Protein AF-A0A519V1S9-F1 (afdb_monomer)

Nearest PDB structures (foldseek):
  7sep-assembly1_A  TM=5.991E-01  e=1.987E+00  Human immunodeficiency virus type 1 BH10
  7z2h-assembly1_A  TM=5.865E-01  e=6.821E+00  Human immunodeficiency virus type 1 BH10
  7sjx-assembly1_A  TM=5.991E-01  e=8.245E+00  Human immunodeficiency virus type 1 BH10

Mean predicted aligned error: 13.97 Å

Solvent-accessible surface area (backbone atoms only — not comparable to full-atom values): 31312 Å² total; per-residue (Å²): 110,75,69,61,54,51,52,54,52,52,52,55,62,70,65,60,67,72,85,67,79,73,58,68,37,67,25,31,44,60,78,19,25,19,30,10,39,87,87,58,52,76,74,34,75,57,71,24,66,37,71,46,72,33,88,50,31,44,71,60,38,27,38,37,33,47,84,68,27,22,38,34,34,42,84,90,37,80,48,36,80,47,52,59,49,49,47,75,37,45,46,79,91,45,33,30,42,32,41,40,44,56,76,75,64,88,84,61,87,57,98,40,72,64,56,46,50,44,47,64,75,59,45,61,53,34,32,40,49,23,25,86,80,45,46,74,74,47,94,86,48,22,50,40,72,43,80,72,51,69,42,46,66,16,88,88,44,76,91,39,48,21,31,38,33,33,40,33,25,39,88,88,62,23,29,30,30,34,36,31,30,33,76,78,53,41,78,76,43,71,81,40,74,63,14,62,39,73,45,74,49,91,88,70,71,98,80,71,61,61,73,78,45,53,26,40,35,21,60,41,96,85,54,68,43,25,43,35,38,39,43,77,56,95,70,37,86,42,77,48,76,43,78,51,80,64,95,84,70,72,90,79,78,80,73,90,85,83,91,77,89,87,84,89,84,90,89,87,85,89,85,86,87,85,85,84,83,87,85,84,85,74,90,75,77,83,64,49,49,33,44,35,35,70,47,79,56,97,92,44,38,33,41,39,42,24,41,88,84,66,56,73,44,80,41,86,49,81,74,64,90,75,56,41,78,77,43,80,44,66,43,77,48,72,52,78,66,48,100,80,40,39,35,42,35,28,50,25,33,41,35,33,27,36,93,81,10,40,23,36,34,66,48,104,86,39,49,37,71,49,70,21,68,36,77,40,46,31,34,43,30,54,91,92,46,76,43,68,30,30,46,34,26,40,62,47,96,91,44,95,58,53,21,24,25,28,22,39,72,78,60,51,69,56,26,66,66,71,24,62,37,76,44,73,77,66,77,52,78,51,100,39,96,58,41,44,47,35,63,68,75,49,33,40,31,28,40,95,83,13,31,21,30,25,42,84,72,54,47,76,77,37,71,51,70,21,69,38,75,43,75,45,86,46,89,56,95,61,40,53,34,87,34,29,38,32,27,41,91,73,19,22,20,37,42,19,78,94,76,72,42,76,26,70,54,68,30,83,40,45,72,48,31,33,33,75,33,43,65,79,36,79,88,41,43,41,32,36,27,19,46,97,88,68,47,78,69,38,34,29,39,74,87,62,54,56,28,58,42,82,117

Foldseek 3Di:
DVVVVVVVVVVVVVPPPPPDPFQWFWFAAAQFTAIDGPVLHGDADRQFNDWADFPQAFFQKIWTHHPQWIAIGGSRDTQEIDGVQKDKGDDPLFWIKIKGWDDQDPPDDDPDPVRSVCCVVPTDMFMFIFFPSSHTQDDQTFSDKDFPDFFDAAPVHRVGGQWTWMWTAHPVRFIWIFIQGSNVRHGPDTPGDRWNDKAWDPPDDPDDDQQPTWIWTGRDPPGFIWTWGWHQDPGDIDIDIDGDDDVPDDPPVPDDDDPDDDDDDDDDDDDDDDDDDDDDDDDDDPAWEKEWEWDADPNWIWIWIATPVRPIDIDTADDPPQKDDKDKFFDWDWDDQDPNNYIYTYGTWIWIAHPCFIKIGPHSPFIRDRQFNDWFWEWADDPPDTFIKIWTWHDDPVDPQIFTFIAGSRRHTQGDRQFSDKAQPDFPDDPGPRYGYRDQDWIWTADPQFIFIATPRRHGPGDRQFNDWAQQPADDPRFARGWIWTHDPQFIWTDDPPVRDTAPRQDNFYFNGWHACRSVNHRFIKTFGADPVRHTPFIAGSVNRTSYDYD

Radius of gyration: 35.9 Å; Cα contacts (8 Å, |Δi|>4): 1173; chains: 1; bounding box: 82×68×108 Å

Structure (mmCIF, N/CA/C/O backbone):
data_AF-A0A519V1S9-F1
#
_entry.id   AF-A0A519V1S9-F1
#
loop_
_atom_site.group_PDB
_atom_site.id
_atom_site.type_symbol
_atom_site.label_atom_id
_atom_site.label_alt_id
_atom_site.label_comp_id
_atom_site.label_asym_id
_atom_site.label_entity_id
_atom_site.label_seq_id
_atom_site.pdbx_PDB_ins_code
_atom_site.Cartn_x
_atom_site.Cartn_y
_atom_site.Cartn_z
_atom_site.occupancy
_atom_site.B_iso_or_equiv
_atom_site.auth_seq_id
_atom_site.auth_comp_id
_atom_site.auth_asym_id
_atom_site.auth_atom_id
_atom_site.pdbx_PDB_model_num
ATOM 1 N N . MET A 1 1 ? -24.976 22.188 -52.377 1.00 58.62 1 MET A N 1
ATOM 2 C CA . MET A 1 1 ? -24.299 22.612 -51.126 1.00 58.62 1 MET A CA 1
ATOM 3 C C . MET A 1 1 ? -24.857 21.979 -49.848 1.00 58.62 1 MET A C 1
ATOM 5 O O . MET A 1 1 ? -24.067 21.415 -49.106 1.00 58.62 1 MET A O 1
ATOM 9 N N . ARG A 1 2 ? -26.175 21.994 -49.573 1.00 59.31 2 ARG A N 1
ATOM 10 C CA . ARG A 1 2 ? -26.743 21.435 -48.318 1.00 59.31 2 ARG A CA 1
ATOM 11 C C . ARG A 1 2 ? -26.459 19.940 -48.067 1.00 59.31 2 ARG A C 1
ATOM 13 O O . ARG A 1 2 ? -26.182 19.573 -46.934 1.00 59.31 2 ARG A O 1
ATOM 20 N N . LYS A 1 3 ? -26.474 19.088 -49.102 1.00 53.31 3 LYS A N 1
ATOM 21 C CA . LYS A 1 3 ? -26.175 17.644 -48.959 1.00 53.31 3 LYS A CA 1
ATOM 22 C C . LYS A 1 3 ? -24.691 17.359 -48.672 1.00 53.31 3 LYS A C 1
ATOM 24 O O . LYS A 1 3 ? -24.387 16.468 -47.892 1.00 53.31 3 LYS A O 1
ATOM 29 N N . THR A 1 4 ? -23.779 18.150 -49.236 1.00 60.88 4 THR A N 1
ATOM 30 C CA . THR A 1 4 ? -22.327 17.999 -49.041 1.00 60.88 4 THR A CA 1
ATOM 31 C C . THR A 1 4 ? -21.892 18.412 -47.631 1.00 60.88 4 THR A C 1
ATOM 33 O O . THR A 1 4 ? -21.058 17.746 -47.027 1.00 60.88 4 THR A O 1
ATOM 36 N N . LEU A 1 5 ? -22.517 19.455 -47.068 1.00 59.75 5 LEU A N 1
ATOM 37 C CA . LEU A 1 5 ? -22.267 19.898 -45.691 1.00 59.75 5 LEU A CA 1
ATOM 38 C C . LEU A 1 5 ? -22.763 18.871 -44.654 1.00 59.75 5 LEU A C 1
ATOM 40 O O . LEU A 1 5 ? -22.108 18.656 -43.639 1.00 59.75 5 LEU A O 1
ATOM 44 N N . LEU A 1 6 ? -23.886 18.194 -44.931 1.00 60.25 6 LEU A N 1
ATOM 45 C CA . LEU A 1 6 ? -24.436 17.160 -44.049 1.00 60.25 6 LEU A CA 1
ATOM 46 C C . LEU A 1 6 ? -23.549 15.903 -43.997 1.00 60.25 6 LEU A C 1
ATOM 48 O O . LEU A 1 6 ? -23.361 15.336 -42.927 1.00 60.25 6 LEU A O 1
ATOM 52 N N . ILE A 1 7 ? -22.975 15.494 -45.136 1.00 67.50 7 ILE A N 1
ATOM 53 C CA . ILE A 1 7 ? -22.057 14.343 -45.221 1.00 67.50 7 ILE A CA 1
ATOM 54 C C . ILE A 1 7 ? -20.732 14.645 -44.506 1.00 67.50 7 ILE A C 1
ATOM 56 O O . ILE A 1 7 ? -20.224 13.790 -43.784 1.00 67.50 7 ILE A O 1
ATOM 60 N N . ALA A 1 8 ? -20.206 15.869 -44.633 1.00 61.81 8 ALA A N 1
ATOM 61 C CA . ALA A 1 8 ? -19.010 16.296 -43.906 1.00 61.81 8 ALA A CA 1
ATOM 62 C C . ALA A 1 8 ? -19.232 16.329 -42.380 1.00 61.81 8 ALA A C 1
ATOM 64 O O . ALA A 1 8 ? -18.368 15.888 -41.626 1.00 61.81 8 ALA A O 1
ATOM 65 N N . LEU A 1 9 ? -20.410 16.776 -41.924 1.00 59.97 9 LEU A N 1
ATOM 66 C CA . LEU A 1 9 ? -20.775 16.775 -40.503 1.00 59.97 9 LEU A CA 1
ATOM 67 C C . LEU A 1 9 ? -20.960 15.345 -39.955 1.00 59.97 9 LEU A C 1
ATOM 69 O O . LEU A 1 9 ? -20.517 15.052 -38.847 1.00 59.97 9 LEU A O 1
ATOM 73 N N . LEU A 1 10 ? -21.547 14.432 -40.742 1.00 55.66 10 LEU A N 1
ATOM 74 C CA . LEU A 1 10 ? -21.697 13.019 -40.365 1.00 55.66 10 LEU A CA 1
ATOM 75 C C . LEU A 1 10 ? -20.340 12.297 -40.275 1.00 55.66 10 LEU A C 1
ATOM 77 O O . LEU A 1 10 ? -20.126 11.505 -39.359 1.00 55.66 10 LEU A O 1
ATOM 81 N N . LEU A 1 11 ? -19.410 12.601 -41.189 1.00 52.97 11 LEU A N 1
ATOM 82 C CA . LEU A 1 11 ? -18.036 12.086 -41.158 1.00 52.97 11 LEU A CA 1
ATOM 83 C C . LEU A 1 11 ? -17.266 12.591 -39.930 1.00 52.97 11 LEU A C 1
ATOM 85 O O . LEU A 1 11 ? -16.558 11.806 -39.307 1.00 52.97 11 LEU A O 1
ATOM 89 N N . PHE A 1 12 ? -17.468 13.849 -39.523 1.00 52.94 12 PHE A N 1
ATOM 90 C CA . PHE A 1 12 ? -16.835 14.419 -38.327 1.00 52.94 12 PHE A CA 1
ATOM 91 C C . PHE A 1 12 ? -17.339 13.773 -37.022 1.00 52.94 12 PHE A C 1
ATOM 93 O O . PHE A 1 12 ? -16.558 13.532 -36.100 1.00 52.94 12 PHE A O 1
ATOM 100 N N . ILE A 1 13 ? -18.632 13.428 -36.960 1.00 52.97 13 ILE A N 1
ATOM 101 C CA . ILE A 1 13 ? -19.247 12.732 -35.815 1.00 52.97 13 ILE A CA 1
ATOM 102 C C . ILE A 1 13 ? -18.815 11.252 -35.767 1.00 52.97 13 ILE A C 1
ATOM 104 O O . ILE A 1 13 ? -18.611 10.707 -34.683 1.00 52.97 13 ILE A O 1
ATOM 108 N N . LEU A 1 14 ? -18.586 10.609 -36.919 1.00 45.31 14 LEU A N 1
ATOM 109 C CA . LEU A 1 14 ? -18.104 9.221 -36.998 1.00 45.31 14 LEU A CA 1
ATOM 110 C C . LEU A 1 14 ? -16.605 9.065 -36.677 1.00 45.31 14 LEU A C 1
ATOM 112 O O . LEU A 1 14 ? -16.188 7.991 -36.239 1.00 45.31 14 LEU A O 1
ATOM 116 N N . THR A 1 15 ? -15.798 10.119 -36.826 1.00 47.41 15 THR A N 1
ATOM 117 C CA . THR A 1 15 ? -14.376 10.127 -36.426 1.00 47.41 15 THR A CA 1
ATOM 118 C C . THR A 1 15 ? -14.147 10.525 -34.967 1.00 47.41 15 THR A C 1
ATOM 120 O O . THR A 1 15 ? -13.038 10.385 -34.457 1.00 47.41 15 THR A O 1
ATOM 123 N N . GLY A 1 16 ? -15.193 10.959 -34.261 1.00 42.84 16 GLY A N 1
ATOM 124 C CA . GLY A 1 16 ? -15.166 11.317 -32.843 1.00 42.84 16 GLY A CA 1
ATOM 125 C C . GLY A 1 16 ? -15.131 10.121 -31.888 1.00 42.84 16 GLY A C 1
ATOM 126 O O . GLY A 1 16 ? -15.701 10.194 -30.802 1.00 42.84 16 GLY A O 1
ATOM 127 N N . LYS A 1 17 ? -14.478 9.006 -32.242 1.00 42.72 17 LYS A N 1
ATOM 128 C CA . LYS A 1 17 ? -14.074 8.037 -31.218 1.00 42.72 17 LYS A CA 1
ATOM 129 C C . LYS A 1 17 ? -12.887 8.646 -30.494 1.00 42.72 17 LYS A C 1
ATOM 131 O O . LYS A 1 17 ? -11.745 8.461 -30.900 1.00 42.72 17 LYS A O 1
ATOM 136 N N . GLY A 1 18 ? -13.173 9.414 -29.443 1.00 40.09 18 GLY A N 1
ATOM 137 C CA . GLY A 1 18 ? -12.150 9.820 -28.492 1.00 40.09 18 GLY A CA 1
ATOM 138 C C . GLY A 1 18 ? -11.334 8.582 -28.135 1.00 40.09 18 GLY A C 1
ATOM 139 O O . GLY A 1 18 ? -11.901 7.575 -27.709 1.00 40.09 18 GLY A O 1
ATOM 140 N N . PHE A 1 19 ? -10.027 8.632 -28.391 1.00 46.75 19 PHE A N 1
ATOM 141 C CA . PHE A 1 19 ? -9.080 7.576 -28.053 1.00 46.75 19 PHE A CA 1
ATOM 142 C C . PHE A 1 19 ? -8.941 7.511 -26.527 1.00 46.75 19 PHE A C 1
ATOM 144 O O . PHE A 1 19 ? -7.922 7.883 -25.953 1.00 46.75 19 PHE A O 1
ATOM 151 N N . SER A 1 20 ? -10.004 7.095 -25.844 1.00 56.72 20 SER A N 1
ATOM 152 C CA . SER A 1 20 ? -9.912 6.664 -24.463 1.00 56.72 20 SER A CA 1
ATOM 153 C C . SER A 1 20 ? -9.198 5.322 -24.493 1.00 56.72 20 SER A C 1
ATOM 155 O O . SER A 1 20 ? -9.647 4.391 -25.165 1.00 56.72 20 SER A O 1
ATOM 157 N N . GLN A 1 21 ? -8.039 5.251 -23.840 1.00 67.38 21 GLN A N 1
ATOM 158 C CA . GLN A 1 21 ? -7.316 3.997 -23.688 1.00 67.38 21 GLN A CA 1
ATOM 159 C C . GLN A 1 21 ? -8.241 2.991 -22.998 1.00 67.38 21 GLN A C 1
ATOM 161 O O . GLN A 1 21 ? -8.796 3.260 -21.932 1.00 67.38 21 GLN A O 1
ATOM 166 N N . GLU A 1 22 ? -8.447 1.848 -23.646 1.00 82.62 22 GLU A N 1
ATOM 167 C CA . GLU A 1 22 ? -9.236 0.759 -23.087 1.00 82.62 22 GLU A CA 1
ATOM 168 C C . GLU A 1 22 ? -8.533 0.246 -21.825 1.00 82.62 22 GLU A C 1
ATOM 170 O O . GLU A 1 22 ? -7.370 -0.150 -21.879 1.00 82.62 22 GLU A O 1
ATOM 175 N N . THR A 1 23 ? -9.220 0.277 -20.680 1.00 90.31 23 THR A N 1
ATOM 176 C CA . THR A 1 23 ? -8.695 -0.295 -19.435 1.00 90.31 23 THR A CA 1
ATOM 177 C C . THR A 1 23 ? -8.640 -1.807 -19.579 1.00 90.31 23 THR A C 1
ATOM 179 O O . THR A 1 23 ? -9.682 -2.467 -19.610 1.00 90.31 23 THR A O 1
ATOM 182 N N . LEU A 1 24 ? -7.424 -2.338 -19.662 1.00 94.56 24 LEU A N 1
ATOM 183 C CA . LEU A 1 24 ? -7.177 -3.766 -19.792 1.00 94.56 24 LEU A CA 1
ATOM 184 C C . LEU A 1 24 ? -6.772 -4.352 -18.441 1.00 94.56 24 LEU A C 1
ATOM 186 O O . LEU A 1 24 ? -6.009 -3.742 -17.698 1.00 94.56 24 LEU A O 1
ATOM 190 N N . VAL A 1 25 ? -7.268 -5.545 -18.137 1.00 95.81 25 VAL A N 1
ATOM 191 C CA . VAL A 1 25 ? -7.040 -6.241 -16.868 1.00 95.81 25 VAL A CA 1
ATOM 192 C C . VAL A 1 25 ? -6.397 -7.597 -17.147 1.00 95.81 25 VAL A C 1
ATOM 194 O O . VAL A 1 25 ? -6.891 -8.306 -18.034 1.00 95.81 25 VAL A O 1
ATOM 197 N N . PRO A 1 26 ? -5.344 -7.998 -16.409 1.00 97.06 26 PRO A N 1
ATOM 198 C CA . PRO A 1 26 ? -4.810 -9.348 -16.516 1.00 97.06 26 PRO A CA 1
ATOM 199 C C . PRO A 1 26 ? -5.893 -10.391 -16.234 1.00 97.06 26 PRO A C 1
ATOM 201 O O . PRO A 1 26 ? -6.579 -10.335 -15.214 1.00 97.06 26 PRO A O 1
ATOM 204 N N . TYR A 1 27 ? -6.038 -11.341 -17.150 1.00 97.94 27 TYR A N 1
ATOM 205 C CA . TYR A 1 27 ? -7.033 -12.405 -17.090 1.00 97.94 27 TYR A CA 1
ATOM 206 C C . TYR A 1 27 ? -6.327 -13.751 -17.132 1.00 97.94 27 TYR A C 1
ATOM 208 O O . TYR A 1 27 ? -5.564 -14.017 -18.061 1.00 97.94 27 TYR A O 1
ATOM 216 N N . ARG A 1 28 ? -6.586 -14.607 -16.145 1.00 97.81 28 ARG A N 1
ATOM 217 C CA . ARG A 1 28 ? -5.944 -15.919 -16.037 1.00 97.81 28 ARG A CA 1
ATOM 218 C C . ARG A 1 28 ? -6.840 -17.019 -16.612 1.00 97.81 28 ARG A C 1
ATOM 220 O O . ARG A 1 28 ? -8.006 -17.117 -16.241 1.00 97.81 28 ARG A O 1
ATOM 227 N N . VAL A 1 29 ? -6.300 -17.856 -17.495 1.00 97.88 29 VAL A N 1
ATOM 228 C CA . VAL A 1 29 ? -6.944 -19.089 -17.978 1.00 97.88 29 VAL A CA 1
ATOM 229 C C . VAL A 1 29 ? -6.007 -20.255 -17.699 1.00 97.88 29 VAL A C 1
ATOM 231 O O . VAL A 1 29 ? -4.894 -20.292 -18.228 1.00 97.88 29 VAL A O 1
ATOM 234 N N . GLY A 1 30 ? -6.417 -21.153 -16.802 1.00 96.25 30 GLY A N 1
ATOM 235 C CA . GLY A 1 30 ? -5.512 -22.159 -16.244 1.00 96.25 30 GLY A CA 1
ATOM 236 C C . GLY A 1 30 ? -4.298 -21.493 -15.594 1.00 96.25 30 GLY A C 1
ATOM 237 O O . GLY A 1 30 ? -4.453 -20.702 -14.664 1.00 96.25 30 GLY A O 1
ATOM 238 N N . ASP A 1 31 ? -3.104 -21.760 -16.122 1.00 95.38 31 ASP A N 1
ATOM 239 C CA . ASP A 1 31 ? -1.833 -21.199 -15.636 1.00 95.38 31 ASP A CA 1
ATOM 240 C C . ASP A 1 31 ? -1.252 -20.091 -16.514 1.00 95.38 31 ASP A C 1
ATOM 242 O O . ASP A 1 31 ? -0.166 -19.588 -16.237 1.00 95.38 31 ASP A O 1
ATOM 246 N N . LYS A 1 32 ? -1.966 -19.685 -17.568 1.00 97.75 32 LYS A N 1
ATOM 247 C CA . LYS A 1 32 ? -1.520 -18.614 -18.458 1.00 97.75 32 LYS A CA 1
ATOM 248 C C . LYS A 1 32 ? -2.336 -17.350 -18.255 1.00 97.75 32 LYS A C 1
ATOM 250 O O . LYS A 1 32 ? -3.526 -17.381 -17.946 1.00 97.75 32 LYS A O 1
ATOM 255 N N . TYR A 1 33 ? -1.684 -16.222 -18.480 1.00 98.12 33 TYR A N 1
ATOM 256 C CA . TYR A 1 33 ? -2.262 -14.893 -18.406 1.00 98.12 33 TYR A CA 1
ATOM 257 C C . TYR A 1 33 ? -2.413 -14.304 -19.801 1.00 98.12 33 TYR A C 1
ATOM 259 O O . TYR A 1 33 ? -1.539 -14.443 -20.658 1.00 98.12 33 TYR A O 1
ATOM 267 N N . GLY A 1 34 ? -3.544 -13.644 -20.012 1.00 97.69 34 GLY A N 1
ATOM 268 C CA . GLY A 1 34 ? -3.836 -12.757 -21.129 1.00 97.69 34 GLY A CA 1
ATOM 269 C C . GLY A 1 34 ? -4.357 -11.424 -20.600 1.00 97.69 34 GLY A C 1
ATOM 270 O O . GLY A 1 34 ? -4.274 -11.139 -19.406 1.00 97.69 34 GLY A O 1
ATOM 271 N N . LEU A 1 35 ? -4.937 -10.609 -21.473 1.00 97.44 35 LEU A N 1
ATOM 272 C CA . LEU A 1 35 ? -5.589 -9.358 -21.080 1.00 97.44 35 LEU A CA 1
ATOM 273 C C . LEU A 1 35 ? -7.053 -9.406 -21.485 1.00 97.44 35 LEU A C 1
ATOM 275 O O . LEU A 1 35 ? -7.390 -9.873 -22.571 1.00 97.44 35 LEU A O 1
ATOM 279 N N . SER A 1 36 ? -7.914 -8.880 -20.632 1.00 96.56 36 SER A N 1
ATOM 280 C CA . SER A 1 36 ? -9.338 -8.702 -20.897 1.00 96.56 36 SER A CA 1
ATOM 281 C C . SER A 1 36 ? -9.730 -7.238 -20.788 1.00 96.56 36 SER A C 1
ATOM 283 O O . SER A 1 36 ? -8.991 -6.444 -20.208 1.00 96.56 36 SER A O 1
ATOM 285 N N . ASP A 1 37 ? -10.889 -6.880 -21.328 1.00 94.06 37 ASP A N 1
ATOM 286 C CA . ASP A 1 37 ? -11.537 -5.626 -20.961 1.00 94.06 37 ASP A CA 1
ATOM 287 C C . ASP A 1 37 ? -12.053 -5.681 -19.507 1.00 94.06 37 ASP A C 1
ATOM 289 O O . ASP A 1 37 ? -12.019 -6.713 -18.833 1.00 94.06 37 ASP A O 1
ATOM 293 N N . TYR A 1 38 ? -12.580 -4.566 -19.004 1.00 91.81 38 TYR A N 1
ATOM 294 C CA . TYR A 1 38 ? -13.121 -4.493 -17.640 1.00 91.81 38 TYR A CA 1
ATOM 295 C C . TYR A 1 38 ? -14.392 -5.347 -17.406 1.00 91.81 38 TYR A C 1
ATOM 297 O O . TYR A 1 38 ? -14.851 -5.467 -16.265 1.00 91.81 38 TYR A O 1
ATOM 305 N N . ASN A 1 39 ? -14.991 -5.905 -18.465 1.00 93.19 39 ASN A N 1
ATOM 306 C CA . ASN A 1 39 ? -16.110 -6.850 -18.397 1.00 93.19 39 ASN A CA 1
ATOM 307 C C . ASN A 1 39 ? -15.633 -8.312 -18.445 1.00 93.19 39 ASN A C 1
ATOM 309 O O . ASN A 1 39 ? -16.456 -9.223 -18.383 1.00 93.19 39 ASN A O 1
ATOM 313 N N . GLY A 1 40 ? -14.322 -8.544 -18.558 1.00 95.25 40 GLY A N 1
ATOM 314 C CA . GLY A 1 40 ? -13.722 -9.868 -18.639 1.00 95.25 40 GLY A CA 1
ATOM 315 C C . GLY A 1 40 ? -13.784 -10.508 -20.025 1.00 95.25 40 GLY A C 1
ATOM 316 O O . GLY A 1 40 ? -13.486 -11.695 -20.156 1.00 95.25 40 GLY A O 1
ATOM 317 N N . LYS A 1 41 ? -14.130 -9.753 -21.074 1.00 96.06 41 LYS A N 1
ATOM 318 C CA . LYS A 1 41 ? -13.977 -10.230 -22.450 1.00 96.06 41 LYS A CA 1
ATOM 319 C C . LYS A 1 41 ? -12.490 -10.279 -22.776 1.00 96.06 41 LYS A C 1
ATOM 321 O O . LYS A 1 41 ? -11.815 -9.254 -22.727 1.00 96.06 41 LYS A O 1
ATOM 326 N N . LEU A 1 42 ? -11.977 -11.455 -23.128 1.00 96.50 42 LEU A N 1
ATOM 327 C CA . LEU A 1 42 ? -10.579 -11.617 -23.531 1.00 96.50 42 LEU A CA 1
ATOM 328 C C . LEU A 1 42 ? -10.263 -10.781 -24.781 1.00 96.50 42 LEU A C 1
ATOM 330 O O . LEU A 1 42 ? -10.968 -10.844 -25.788 1.00 96.50 42 LEU A O 1
ATOM 334 N N . ILE A 1 43 ? -9.180 -10.011 -24.693 1.00 96.06 43 ILE A N 1
ATOM 335 C CA . ILE A 1 43 ? -8.659 -9.114 -25.730 1.00 96.06 43 ILE A CA 1
ATOM 336 C C . ILE A 1 43 ? -7.283 -9.585 -26.213 1.00 96.06 43 ILE A C 1
ATOM 338 O O . ILE A 1 43 ? -7.012 -9.560 -27.411 1.00 96.06 43 ILE A O 1
ATOM 342 N N . VAL A 1 44 ? -6.423 -10.030 -25.293 1.00 96.50 44 VAL A N 1
ATOM 343 C CA . VAL A 1 44 ? -5.138 -10.677 -25.588 1.00 96.50 44 VAL A CA 1
ATOM 344 C C . VAL A 1 44 ? -5.199 -12.103 -25.068 1.00 96.50 44 VAL A C 1
ATOM 346 O O . VAL A 1 44 ? -5.583 -12.323 -23.919 1.00 96.50 44 VAL A O 1
ATOM 349 N N . GLN A 1 45 ? -4.831 -13.060 -25.920 1.00 97.00 45 GLN A N 1
ATOM 350 C CA . GLN A 1 45 ? -4.921 -14.481 -25.597 1.00 97.00 45 GLN A CA 1
ATOM 351 C C . GLN A 1 45 ? -4.028 -14.857 -24.400 1.00 97.00 45 GLN A C 1
ATOM 353 O O . GLN A 1 45 ? -2.944 -14.282 -24.255 1.00 97.00 45 GLN A O 1
ATOM 358 N N . PRO A 1 46 ? -4.441 -15.824 -23.560 1.00 97.44 46 PRO A N 1
ATOM 359 C CA . PRO A 1 46 ? -3.646 -16.275 -22.424 1.00 97.44 46 PRO A CA 1
ATOM 360 C C . PRO A 1 46 ? -2.434 -17.106 -22.861 1.00 97.44 46 PRO A C 1
ATOM 362 O O . PRO A 1 46 ? -2.521 -18.317 -23.037 1.00 97.44 46 PRO A O 1
ATOM 365 N N . ILE A 1 47 ? -1.291 -16.448 -23.057 1.00 97.38 47 ILE A N 1
ATOM 366 C CA . ILE A 1 47 ? -0.036 -17.081 -23.509 1.00 97.38 47 ILE A CA 1
ATOM 367 C C . ILE A 1 47 ? 1.176 -16.723 -22.641 1.00 97.38 47 ILE A C 1
ATOM 369 O O . ILE A 1 47 ? 2.271 -17.234 -22.885 1.00 97.38 47 ILE A O 1
ATOM 373 N N . TYR A 1 48 ? 0.999 -15.839 -21.659 1.00 98.12 48 TYR A N 1
ATOM 374 C CA . TYR A 1 48 ? 2.058 -15.367 -20.768 1.00 98.12 48 TYR A CA 1
ATOM 375 C C . TYR A 1 48 ? 2.073 -16.192 -19.483 1.00 98.12 48 TYR A C 1
ATOM 377 O O . TYR A 1 48 ? 1.019 -16.598 -19.004 1.00 98.12 48 TYR A O 1
ATOM 385 N N . ASP A 1 49 ? 3.249 -16.423 -18.907 1.00 97.62 49 ASP A N 1
ATOM 386 C CA . ASP A 1 49 ? 3.362 -17.037 -17.575 1.00 97.62 49 ASP A CA 1
ATOM 387 C C . ASP A 1 49 ? 2.966 -16.047 -16.483 1.00 97.62 49 ASP A C 1
ATOM 389 O O . ASP A 1 49 ? 2.404 -16.417 -15.456 1.00 97.62 49 ASP A O 1
ATOM 393 N N . TRP A 1 50 ? 3.237 -14.765 -16.725 1.00 96.62 50 TRP A N 1
ATOM 394 C CA . TRP A 1 50 ? 2.896 -13.687 -15.814 1.00 96.62 50 TRP A CA 1
ATOM 395 C C . TRP A 1 50 ? 2.686 -12.382 -16.574 1.00 96.62 50 TRP A C 1
ATOM 397 O O . TRP A 1 50 ? 3.415 -12.090 -17.527 1.00 96.62 50 TRP A O 1
ATOM 407 N N . ILE A 1 51 ? 1.719 -11.587 -16.120 1.00 96.38 51 ILE A N 1
ATOM 408 C CA . ILE A 1 51 ? 1.539 -10.196 -16.535 1.00 96.38 51 ILE A CA 1
ATOM 409 C C . ILE A 1 51 ? 1.704 -9.322 -15.297 1.00 96.38 51 ILE A C 1
ATOM 411 O O . ILE A 1 51 ? 0.923 -9.403 -14.353 1.00 96.38 51 ILE A O 1
ATOM 415 N N . GLU A 1 52 ? 2.730 -8.481 -15.319 1.00 93.69 52 GLU A N 1
ATOM 416 C CA . GLU A 1 52 ? 3.057 -7.559 -14.244 1.00 93.69 52 GLU A CA 1
ATOM 417 C C . GLU A 1 52 ? 2.318 -6.230 -14.438 1.00 93.69 52 GLU A C 1
ATOM 419 O O . GLU A 1 52 ? 2.304 -5.640 -15.521 1.00 93.69 52 GLU A O 1
ATOM 424 N N . ILE A 1 53 ? 1.718 -5.752 -13.352 1.00 92.50 53 ILE A N 1
ATOM 425 C CA . ILE A 1 53 ? 1.030 -4.464 -13.246 1.00 92.50 53 ILE A CA 1
ATOM 426 C C . ILE A 1 53 ? 1.581 -3.715 -12.034 1.00 92.50 53 ILE A C 1
ATOM 428 O O . ILE A 1 53 ? 2.104 -4.333 -11.109 1.00 92.50 53 ILE A O 1
ATOM 432 N N . GLY A 1 54 ? 1.431 -2.393 -12.003 1.00 87.38 54 GLY A N 1
ATOM 433 C CA . GLY A 1 54 ? 1.821 -1.585 -10.847 1.00 87.38 54 GLY A CA 1
ATOM 434 C C . GLY A 1 54 ? 2.477 -0.266 -11.246 1.00 87.38 54 GLY A C 1
ATOM 435 O O . GLY A 1 54 ? 2.448 0.098 -12.417 1.00 87.38 54 GLY A O 1
ATOM 436 N N . PRO A 1 55 ? 3.108 0.447 -10.298 1.00 83.56 55 PRO A N 1
ATOM 437 C CA . PRO A 1 55 ? 3.661 1.785 -10.529 1.00 83.56 55 PRO A CA 1
ATOM 438 C C . PRO A 1 55 ? 4.722 1.871 -11.637 1.00 83.56 55 PRO A C 1
ATOM 440 O O . PRO A 1 55 ? 4.910 2.937 -12.212 1.00 83.56 55 PRO A O 1
ATOM 443 N N . LYS A 1 56 ? 5.405 0.758 -11.951 1.00 88.88 56 LYS A N 1
ATOM 444 C CA . LYS A 1 56 ? 6.378 0.664 -13.057 1.00 88.88 56 LYS A CA 1
ATOM 445 C C . LYS A 1 56 ? 5.736 0.741 -14.448 1.00 88.88 56 LYS A C 1
ATOM 447 O O . LYS A 1 56 ? 6.440 1.016 -15.420 1.00 88.88 56 LYS A O 1
ATOM 452 N N . TYR A 1 57 ? 4.438 0.455 -14.543 1.00 92.12 57 TYR A N 1
ATOM 453 C CA . TYR A 1 57 ? 3.705 0.351 -15.798 1.00 92.12 57 TYR A CA 1
ATOM 454 C C . TYR A 1 57 ? 2.470 1.264 -15.746 1.00 92.12 57 TYR A C 1
ATOM 456 O O . TYR A 1 57 ? 1.459 0.907 -15.133 1.00 92.12 57 TYR A O 1
ATOM 464 N N . PRO A 1 58 ? 2.538 2.462 -16.356 1.00 90.06 58 PRO A N 1
ATOM 465 C CA . PRO A 1 58 ? 1.405 3.372 -16.429 1.00 90.06 58 PRO A CA 1
ATOM 466 C C . PRO A 1 58 ? 0.276 2.777 -17.281 1.00 90.06 58 PRO A C 1
ATOM 468 O O . PRO A 1 58 ? 0.420 1.716 -17.891 1.00 90.06 58 PRO A O 1
ATOM 471 N N . ALA A 1 59 ? -0.869 3.462 -17.327 1.00 88.56 59 ALA A N 1
ATOM 472 C CA . ALA A 1 59 ? -2.054 2.979 -18.033 1.00 88.56 59 ALA A CA 1
ATOM 473 C C . ALA A 1 59 ? -1.737 2.520 -19.473 1.00 88.56 59 ALA A C 1
ATOM 475 O O . ALA A 1 59 ? -1.044 3.202 -20.231 1.00 88.56 59 ALA A O 1
ATOM 476 N N . GLY A 1 60 ? -2.225 1.327 -19.826 1.00 90.12 60 GLY A N 1
ATOM 477 C CA . GLY A 1 60 ? -1.994 0.689 -21.125 1.00 90.12 60 GLY A CA 1
ATOM 478 C C . GLY A 1 60 ? -0.677 -0.087 -21.265 1.00 90.12 60 GLY A C 1
ATOM 479 O O . GLY A 1 60 ? -0.554 -0.848 -22.228 1.00 90.12 60 GLY A O 1
ATOM 480 N N . TYR A 1 61 ? 0.272 0.057 -20.332 1.00 94.12 61 TYR A N 1
ATOM 481 C CA . TYR A 1 61 ? 1.511 -0.721 -20.291 1.00 94.12 61 TYR A CA 1
ATOM 482 C C . TYR A 1 61 ? 1.408 -1.887 -19.309 1.00 94.12 61 TYR A C 1
ATOM 484 O O . TYR A 1 61 ? 0.787 -1.779 -18.253 1.00 94.12 61 TYR A O 1
ATOM 492 N N . PHE A 1 62 ? 2.068 -2.992 -19.645 1.00 96.12 62 PHE A N 1
ATOM 493 C CA . PHE A 1 62 ? 2.192 -4.158 -18.775 1.00 96.12 62 PHE A CA 1
ATOM 494 C C . PHE A 1 62 ? 3.575 -4.773 -18.931 1.00 96.12 62 PHE A C 1
ATOM 496 O O . PHE A 1 62 ? 4.071 -4.885 -20.053 1.00 96.12 62 PHE A O 1
ATOM 503 N N . GLY A 1 63 ? 4.169 -5.226 -17.834 1.00 96.88 63 GLY A N 1
ATOM 504 C CA . GLY A 1 63 ? 5.287 -6.159 -17.912 1.00 96.88 63 GLY A CA 1
ATOM 505 C C . GLY A 1 63 ? 4.770 -7.553 -18.243 1.00 96.88 63 GLY A C 1
ATOM 506 O O . GLY A 1 63 ? 3.641 -7.899 -17.894 1.00 96.88 63 GLY A O 1
ATOM 507 N N . PHE A 1 64 ? 5.575 -8.384 -18.893 1.00 97.62 64 PHE A N 1
ATOM 508 C CA . PHE A 1 64 ? 5.239 -9.797 -19.051 1.00 97.62 64 PHE A CA 1
ATOM 509 C C . PHE A 1 64 ? 6.446 -10.703 -18.860 1.00 97.62 64 PHE A C 1
ATOM 511 O O . PHE A 1 64 ? 7.587 -10.299 -19.080 1.00 97.62 64 PHE A O 1
ATOM 518 N N . THR A 1 65 ? 6.167 -11.950 -18.485 1.00 97.75 65 THR A N 1
ATOM 519 C CA . THR A 1 65 ? 7.111 -13.073 -18.534 1.00 97.75 65 THR A CA 1
ATOM 520 C C . THR A 1 65 ? 6.521 -14.184 -19.403 1.00 97.75 65 THR A C 1
ATOM 522 O O . THR A 1 65 ? 5.327 -14.482 -19.311 1.00 97.75 65 THR A O 1
ATOM 525 N N . LYS A 1 66 ? 7.348 -14.763 -20.278 1.00 97.31 66 LYS A N 1
ATOM 526 C CA . LYS A 1 66 ? 6.997 -15.869 -21.179 1.00 97.31 66 LYS A CA 1
ATOM 527 C C . LYS A 1 66 ? 8.221 -16.766 -21.396 1.00 97.31 66 LYS A C 1
ATOM 529 O O . LYS A 1 66 ? 9.083 -16.459 -22.220 1.00 97.31 66 LYS A O 1
ATOM 534 N N . GLY A 1 67 ? 8.306 -17.862 -20.651 1.00 96.12 67 GLY A N 1
ATOM 535 C CA . GLY A 1 67 ? 9.501 -18.687 -20.505 1.00 96.12 67 GLY A CA 1
ATOM 536 C C . GLY A 1 67 ? 10.668 -17.854 -19.979 1.00 96.12 67 GLY A C 1
ATOM 537 O O . GLY A 1 67 ? 10.503 -17.016 -19.096 1.00 96.12 67 GLY A O 1
ATOM 538 N N . ASP A 1 68 ? 11.836 -17.999 -20.603 1.00 95.12 68 ASP A N 1
ATOM 539 C CA . ASP A 1 68 ? 13.031 -17.203 -20.293 1.00 95.12 68 ASP A CA 1
ATOM 540 C C . ASP A 1 68 ? 13.020 -15.790 -20.902 1.00 95.12 68 ASP A C 1
ATOM 542 O O . ASP A 1 68 ? 14.068 -15.143 -21.006 1.00 95.12 68 ASP A O 1
ATOM 546 N N . LYS A 1 69 ? 11.857 -15.296 -21.341 1.00 96.69 69 LYS A N 1
ATOM 547 C CA . LYS A 1 69 ? 11.707 -13.953 -21.907 1.00 96.69 69 LYS A CA 1
ATOM 548 C C . LYS A 1 69 ? 10.906 -13.050 -20.985 1.00 96.69 69 LYS A C 1
ATOM 550 O O . LYS A 1 69 ? 9.902 -13.464 -20.406 1.00 96.69 69 LYS A O 1
ATOM 555 N N . LYS A 1 70 ? 11.328 -11.791 -20.919 1.00 97.38 70 LYS A N 1
ATOM 556 C CA . LYS A 1 70 ? 10.592 -10.692 -20.292 1.00 97.38 70 LYS A CA 1
ATOM 557 C C . LYS A 1 70 ? 10.403 -9.558 -21.278 1.00 97.38 70 LYS A C 1
ATOM 559 O O . LYS A 1 70 ? 11.178 -9.415 -22.224 1.00 97.38 70 LYS A O 1
ATOM 564 N N . GLY A 1 71 ? 9.400 -8.730 -21.047 1.00 97.12 71 GLY A N 1
ATOM 565 C CA . GLY A 1 71 ? 9.145 -7.626 -21.950 1.00 97.12 71 GLY A CA 1
ATOM 566 C C . GLY A 1 71 ? 8.042 -6.696 -21.500 1.00 97.12 71 GLY A C 1
ATOM 567 O O . GLY A 1 71 ? 7.555 -6.774 -20.373 1.00 97.12 71 GLY A O 1
ATOM 568 N N . ILE A 1 72 ? 7.659 -5.819 -22.422 1.00 97.81 72 ILE A N 1
ATOM 569 C CA . ILE A 1 72 ? 6.605 -4.830 -22.231 1.00 97.81 72 ILE A CA 1
ATOM 570 C C . ILE A 1 72 ? 5.526 -5.052 -23.279 1.00 97.81 72 ILE A C 1
ATOM 572 O O . ILE A 1 72 ? 5.813 -5.109 -24.474 1.00 97.81 72 ILE A O 1
ATOM 576 N N . LEU A 1 73 ? 4.281 -5.133 -22.830 1.00 96.06 73 LEU A N 1
ATOM 577 C CA . LEU A 1 73 ? 3.090 -5.027 -23.658 1.00 96.06 73 LEU A CA 1
ATOM 578 C C . LEU A 1 73 ? 2.593 -3.583 -23.632 1.00 96.06 73 LEU A C 1
ATOM 580 O O . LEU A 1 73 ? 2.492 -2.980 -22.565 1.00 96.06 73 LEU A O 1
ATOM 584 N N . TYR A 1 74 ? 2.221 -3.058 -24.793 1.00 93.00 74 TYR A N 1
ATOM 585 C CA . TYR A 1 74 ? 1.495 -1.798 -24.913 1.00 93.00 74 TYR A CA 1
ATOM 586 C C . TYR A 1 74 ? 0.374 -1.951 -25.937 1.00 93.00 74 TYR A C 1
ATOM 588 O O . TYR A 1 74 ? 0.594 -2.479 -27.028 1.00 93.00 74 TYR A O 1
ATOM 596 N N . ASN A 1 75 ? -0.844 -1.521 -25.591 1.00 82.25 75 ASN A N 1
ATOM 597 C CA . ASN A 1 75 ? -2.010 -1.573 -26.483 1.00 82.25 75 ASN A CA 1
ATOM 598 C C . ASN A 1 75 ? -2.156 -2.916 -27.231 1.00 82.25 75 ASN A C 1
ATOM 600 O O . ASN A 1 75 ? -2.319 -2.949 -28.453 1.00 82.25 75 ASN A O 1
ATOM 604 N N . LYS A 1 76 ? -2.142 -4.030 -26.483 1.00 87.50 76 LYS A N 1
ATOM 605 C CA . LYS A 1 76 ? -2.381 -5.401 -26.986 1.00 87.50 76 LYS A CA 1
ATOM 606 C C . LYS A 1 76 ? -1.223 -6.015 -27.791 1.00 87.50 76 LYS A C 1
ATOM 608 O O . LYS A 1 76 ? -1.399 -7.098 -28.343 1.00 87.50 76 LYS A O 1
ATOM 613 N N . LYS A 1 77 ? -0.060 -5.358 -27.875 1.00 91.75 77 LYS A N 1
ATOM 614 C CA . LYS A 1 77 ? 1.113 -5.838 -28.627 1.00 91.75 77 LYS A CA 1
ATOM 615 C C . LYS A 1 77 ? 2.361 -5.884 -27.756 1.00 91.75 77 LYS A C 1
ATOM 617 O O . LYS A 1 77 ? 2.553 -5.011 -26.913 1.00 91.75 77 LYS A O 1
ATOM 622 N N . GLU A 1 78 ? 3.213 -6.882 -27.986 1.00 95.81 78 GLU A N 1
ATOM 623 C CA . GLU A 1 78 ? 4.559 -6.942 -27.403 1.00 95.81 78 GLU A CA 1
ATOM 624 C C . GLU A 1 78 ? 5.403 -5.831 -28.037 1.00 95.81 78 GLU A C 1
ATOM 626 O O . GLU A 1 78 ? 5.662 -5.844 -29.238 1.00 95.81 78 GLU A O 1
ATOM 631 N N . LEU A 1 79 ? 5.764 -4.833 -27.233 1.00 95.75 79 LEU A N 1
ATOM 632 C CA . LEU A 1 79 ? 6.536 -3.662 -27.639 1.00 95.75 79 LEU A CA 1
ATOM 633 C C . LEU A 1 79 ? 8.040 -3.935 -27.553 1.00 95.75 79 LEU A C 1
ATOM 635 O O . LEU A 1 79 ? 8.795 -3.582 -28.452 1.00 95.75 79 LEU A O 1
ATOM 639 N N . ILE A 1 80 ? 8.466 -4.573 -26.461 1.00 96.81 80 ILE A N 1
ATOM 640 C CA . ILE A 1 80 ? 9.853 -4.977 -26.211 1.00 96.81 80 ILE A CA 1
ATOM 641 C C . ILE A 1 80 ? 9.831 -6.416 -25.717 1.00 96.81 80 ILE A C 1
ATOM 643 O O . ILE A 1 80 ? 9.026 -6.746 -24.850 1.00 96.81 80 ILE A O 1
ATOM 647 N N . THR A 1 81 ? 10.732 -7.250 -26.237 1.00 96.88 81 THR A N 1
ATOM 648 C CA . THR A 1 81 ? 10.969 -8.614 -25.749 1.00 96.88 81 THR A CA 1
ATOM 649 C C . THR A 1 81 ? 12.467 -8.846 -25.614 1.00 96.88 81 THR A C 1
ATOM 651 O O . THR A 1 81 ? 13.210 -8.685 -26.579 1.00 96.88 81 THR A O 1
ATOM 654 N N . ALA A 1 82 ? 12.907 -9.242 -24.425 1.00 95.81 82 ALA A N 1
ATOM 655 C CA . ALA A 1 82 ? 14.297 -9.519 -24.086 1.00 95.81 82 ALA A CA 1
ATOM 656 C C . ALA A 1 82 ? 14.400 -10.774 -23.198 1.00 95.81 82 ALA A C 1
ATOM 658 O O . ALA A 1 82 ? 13.406 -11.456 -22.948 1.00 95.81 82 ALA A O 1
ATOM 659 N N . GLY A 1 83 ? 15.608 -11.112 -22.739 1.00 94.38 83 GLY A N 1
ATOM 660 C CA . GLY A 1 83 ? 15.830 -12.251 -21.838 1.00 94.38 83 GLY A CA 1
ATOM 661 C C . GLY A 1 83 ? 15.317 -12.017 -20.407 1.00 94.38 83 GLY A C 1
ATOM 662 O O . GLY A 1 83 ? 15.024 -10.891 -20.009 1.00 94.38 83 GLY A O 1
ATOM 663 N N . LYS A 1 84 ? 15.266 -13.078 -19.597 1.00 94.00 84 LYS A N 1
ATOM 664 C CA . LYS A 1 84 ? 14.758 -13.072 -18.207 1.00 94.00 84 LYS A CA 1
ATOM 665 C C . LYS A 1 84 ? 15.486 -12.133 -17.234 1.00 94.00 84 LYS A C 1
ATOM 667 O O . LYS A 1 84 ? 14.915 -11.738 -16.216 1.00 94.00 84 LYS A O 1
ATOM 672 N N . ASN A 1 85 ? 16.717 -11.756 -17.573 1.00 94.88 85 ASN A N 1
ATOM 673 C CA . ASN A 1 85 ? 17.609 -10.915 -16.770 1.00 94.88 85 ASN A CA 1
ATOM 674 C C . ASN A 1 85 ? 17.347 -9.406 -16.931 1.00 94.88 85 ASN A C 1
ATOM 676 O O . ASN A 1 85 ? 18.078 -8.589 -16.369 1.00 94.88 85 ASN A O 1
ATOM 680 N N . TYR A 1 86 ? 16.340 -9.029 -17.723 1.00 95.75 86 TYR A N 1
ATOM 681 C CA . TYR A 1 86 ? 15.916 -7.643 -17.888 1.00 95.75 86 TYR A CA 1
ATOM 682 C C . TYR A 1 86 ? 14.808 -7.284 -16.891 1.00 95.75 86 TYR A C 1
ATOM 684 O O . TYR A 1 86 ? 13.847 -8.033 -16.712 1.00 95.75 86 TYR A O 1
ATOM 692 N N . ASP A 1 87 ? 14.934 -6.111 -16.277 1.00 94.94 87 ASP A N 1
ATOM 693 C CA . ASP A 1 87 ? 13.859 -5.407 -15.573 1.00 94.94 87 ASP A CA 1
ATOM 694 C C . ASP A 1 87 ? 13.523 -4.129 -16.344 1.00 94.94 87 ASP A C 1
ATOM 696 O O . ASP A 1 87 ? 14.427 -3.459 -16.849 1.00 94.94 87 ASP A O 1
ATOM 700 N N . PHE A 1 88 ? 12.240 -3.794 -16.440 1.00 96.25 88 PHE A N 1
ATOM 701 C CA . PHE A 1 88 ? 11.746 -2.677 -17.237 1.00 96.25 88 PHE A CA 1
ATOM 702 C C . PHE A 1 88 ? 11.019 -1.652 -16.367 1.00 96.25 88 PHE A C 1
ATOM 704 O O . PHE A 1 88 ? 10.343 -1.985 -15.395 1.00 96.25 88 PHE A O 1
ATOM 711 N N . ASN A 1 89 ? 11.139 -0.382 -16.741 1.00 95.50 89 ASN A N 1
ATOM 712 C CA . ASN A 1 89 ? 10.392 0.717 -16.147 1.00 95.50 89 ASN A CA 1
ATOM 713 C C . ASN A 1 89 ? 9.938 1.668 -17.256 1.00 95.50 89 ASN A C 1
ATOM 715 O O . ASN A 1 89 ? 10.746 2.106 -18.079 1.00 95.50 89 ASN A O 1
ATOM 719 N N . VAL A 1 90 ? 8.644 1.971 -17.283 1.00 96.00 90 VAL A N 1
ATOM 720 C CA . VAL A 1 90 ? 8.058 2.894 -18.250 1.00 96.00 90 VAL A CA 1
ATOM 721 C C . VAL A 1 90 ? 7.843 4.242 -17.579 1.00 96.00 90 VAL A C 1
ATOM 723 O O . VAL A 1 90 ? 7.027 4.377 -16.668 1.00 96.00 90 VAL A O 1
ATOM 726 N N . VAL A 1 91 ? 8.517 5.270 -18.088 1.00 94.00 91 VAL A N 1
ATOM 727 C CA . VAL A 1 91 ? 8.270 6.651 -17.683 1.00 94.00 91 VAL A CA 1
ATOM 728 C C . VAL A 1 91 ? 7.190 7.223 -18.595 1.00 94.00 91 VAL A C 1
ATOM 730 O O . VAL A 1 91 ? 7.425 7.468 -19.782 1.00 94.00 91 VAL A O 1
ATOM 733 N N . GLU A 1 92 ? 5.988 7.396 -18.040 1.00 90.00 92 GLU A N 1
ATOM 734 C CA . GLU A 1 92 ? 4.774 7.730 -18.791 1.00 90.00 92 GLU A CA 1
ATOM 735 C C . GLU A 1 92 ? 4.981 8.911 -19.749 1.00 90.00 92 GLU A C 1
ATOM 737 O O . GLU A 1 92 ? 5.391 10.001 -19.344 1.00 90.00 92 GLU A O 1
ATOM 742 N N . ASN A 1 93 ? 4.660 8.687 -21.031 1.00 90.19 93 ASN A N 1
ATOM 743 C CA . ASN A 1 93 ? 4.764 9.674 -22.109 1.00 90.19 93 ASN A CA 1
ATOM 744 C C . ASN A 1 93 ? 6.175 10.288 -22.276 1.00 90.19 93 ASN A C 1
ATOM 746 O O . ASN A 1 93 ? 6.300 11.390 -22.812 1.00 90.19 93 ASN A O 1
ATOM 750 N N . LYS A 1 94 ? 7.233 9.601 -21.817 1.00 93.94 94 LYS A N 1
ATOM 751 C CA . LYS A 1 94 ? 8.630 10.030 -21.978 1.00 93.94 94 LYS A CA 1
ATOM 752 C C . LYS A 1 94 ? 9.484 8.962 -22.653 1.00 93.94 94 LYS A C 1
ATOM 754 O O . LYS A 1 94 ? 9.853 9.137 -23.806 1.00 93.94 94 LYS A O 1
ATOM 759 N N . PHE A 1 95 ? 9.791 7.864 -21.971 1.00 95.88 95 PHE A N 1
ATOM 760 C CA . PHE A 1 95 ? 10.695 6.819 -22.468 1.00 95.88 95 PHE A CA 1
ATOM 761 C C . PHE A 1 95 ? 10.572 5.547 -21.627 1.00 95.88 95 PHE A C 1
ATOM 763 O O . PHE A 1 95 ? 9.871 5.508 -20.615 1.00 95.88 95 PHE A O 1
ATOM 770 N N . ILE A 1 96 ? 11.283 4.502 -22.039 1.00 97.69 96 ILE A N 1
ATOM 771 C CA . ILE A 1 96 ? 11.363 3.229 -21.328 1.00 97.69 96 ILE A CA 1
ATOM 772 C C . ILE A 1 96 ? 12.823 2.978 -20.960 1.00 97.69 96 ILE A C 1
ATOM 774 O O . ILE A 1 96 ? 13.716 3.102 -21.797 1.00 97.69 96 ILE A O 1
ATOM 778 N N . LEU A 1 97 ? 13.062 2.599 -19.710 1.00 97.25 97 LEU A N 1
ATOM 779 C CA . LEU A 1 97 ? 14.363 2.149 -19.235 1.00 97.25 97 LEU A CA 1
ATOM 780 C C . LEU A 1 97 ? 14.329 0.643 -19.023 1.00 97.25 97 LEU A C 1
ATOM 782 O O . LEU A 1 97 ? 13.361 0.110 -18.480 1.00 97.25 97 LEU A O 1
ATOM 786 N N . SER A 1 98 ? 15.409 -0.038 -19.394 1.00 96.50 98 SER A N 1
ATOM 787 C CA . SER A 1 98 ? 15.650 -1.400 -18.928 1.00 96.50 98 SER A CA 1
ATOM 788 C C . SER A 1 98 ? 16.961 -1.498 -18.184 1.00 96.50 98 SER A C 1
ATOM 790 O O . SER A 1 98 ? 17.950 -0.916 -18.621 1.00 96.50 98 SER A O 1
ATOM 792 N N . LYS A 1 99 ? 16.996 -2.306 -17.131 1.00 96.38 99 LYS A N 1
ATOM 793 C CA . LYS A 1 99 ? 18.223 -2.715 -16.460 1.00 96.38 99 LYS A CA 1
ATOM 794 C C . LYS A 1 99 ? 18.458 -4.195 -16.724 1.00 96.38 99 LYS A C 1
ATOM 796 O O . LYS A 1 99 ? 17.633 -5.023 -16.351 1.00 96.38 99 LYS A O 1
ATOM 801 N N . TYR A 1 100 ? 19.586 -4.515 -17.341 1.00 96.50 100 TYR A N 1
ATOM 802 C CA . TYR A 1 100 ? 20.086 -5.880 -17.425 1.00 96.50 100 TYR A CA 1
ATOM 803 C C . TYR A 1 100 ? 21.009 -6.157 -16.243 1.00 96.50 100 TYR A C 1
ATOM 805 O O . TYR A 1 100 ? 21.856 -5.323 -15.904 1.00 96.50 100 TYR A O 1
ATOM 813 N N . LYS A 1 101 ? 20.880 -7.341 -15.647 1.00 93.69 101 LYS A N 1
ATOM 814 C CA . LYS A 1 101 ? 21.843 -7.859 -14.678 1.00 93.69 101 LYS A CA 1
ATOM 815 C C . LYS A 1 101 ? 22.045 -9.350 -14.905 1.00 93.69 101 LYS A C 1
ATOM 817 O O . LYS A 1 101 ? 21.100 -10.121 -14.797 1.00 93.69 101 LYS A O 1
ATOM 822 N N . GLU A 1 102 ? 23.274 -9.745 -15.204 1.00 91.56 102 GLU A N 1
ATOM 823 C CA . GLU A 1 102 ? 23.645 -11.150 -15.313 1.00 91.56 102 GLU A CA 1
ATOM 824 C C . GLU A 1 102 ? 23.494 -11.850 -13.958 1.00 91.56 102 GLU A C 1
ATOM 826 O O . GLU A 1 102 ? 23.955 -11.358 -12.923 1.00 91.56 102 GLU A O 1
ATOM 831 N N . GLU A 1 103 ? 22.810 -12.990 -13.970 1.00 87.75 103 GLU A N 1
ATOM 832 C CA . GLU A 1 103 ? 22.734 -13.880 -12.819 1.00 87.75 103 GLU A CA 1
ATOM 833 C C . GLU A 1 103 ? 24.014 -14.713 -12.743 1.00 87.75 103 GLU A C 1
ATOM 835 O O . GLU A 1 103 ? 24.510 -15.208 -13.754 1.00 87.75 103 GLU A O 1
ATOM 840 N N . PHE A 1 104 ? 24.556 -14.864 -11.535 1.00 87.19 104 PHE A N 1
ATOM 841 C CA . PHE A 1 104 ? 25.713 -15.723 -11.317 1.00 87.19 104 PHE A CA 1
ATOM 842 C C . PHE A 1 104 ? 25.302 -17.192 -11.470 1.00 87.19 104 PHE A C 1
ATOM 844 O O . PHE A 1 104 ? 24.440 -17.673 -10.733 1.00 87.19 104 PHE A O 1
ATOM 851 N N . ASP A 1 105 ? 25.930 -17.900 -12.405 1.00 85.88 105 ASP A N 1
ATOM 852 C CA . ASP A 1 105 ? 25.657 -19.310 -12.662 1.00 85.88 105 ASP A CA 1
ATOM 853 C C . ASP A 1 105 ? 26.565 -20.202 -11.805 1.00 85.88 105 ASP A C 1
ATOM 855 O O . ASP A 1 105 ? 27.762 -20.343 -12.054 1.00 85.88 105 ASP A O 1
ATOM 859 N N . TYR A 1 106 ? 25.979 -20.830 -10.785 1.00 85.12 106 TYR A N 1
ATOM 860 C CA . TYR A 1 106 ? 26.693 -21.750 -9.897 1.00 85.12 106 TYR A CA 1
ATOM 861 C C . TYR A 1 106 ? 27.162 -23.033 -10.592 1.00 85.12 106 TYR A C 1
ATOM 863 O O . TYR A 1 106 ? 28.079 -23.676 -10.082 1.00 85.12 106 TYR A O 1
ATOM 871 N N . ASN A 1 107 ? 26.557 -23.390 -11.727 1.00 88.75 107 ASN A N 1
ATOM 872 C CA . ASN A 1 107 ? 26.830 -24.623 -12.461 1.00 88.75 107 ASN A CA 1
ATOM 873 C C . ASN A 1 107 ? 27.789 -24.408 -13.638 1.00 88.75 107 ASN A C 1
ATOM 875 O O . ASN A 1 107 ? 28.257 -25.380 -14.232 1.00 88.75 107 ASN A O 1
ATOM 879 N N . LYS A 1 108 ? 28.106 -23.152 -13.976 1.00 89.12 108 LYS A N 1
ATOM 880 C CA . LYS A 1 108 ? 29.086 -22.831 -15.013 1.00 89.12 108 LYS A CA 1
ATOM 881 C C . LYS A 1 108 ? 30.481 -23.276 -14.569 1.00 89.12 108 LYS A C 1
ATOM 883 O O . LYS A 1 108 ? 30.943 -22.937 -13.479 1.00 89.12 108 LYS A O 1
ATOM 888 N N . THR A 1 109 ? 31.181 -24.005 -15.434 1.00 88.31 109 THR A N 1
ATOM 889 C CA . THR A 1 109 ? 32.613 -24.268 -15.261 1.00 88.31 109 THR A CA 1
ATOM 890 C C . THR A 1 109 ? 33.388 -22.993 -15.587 1.00 88.31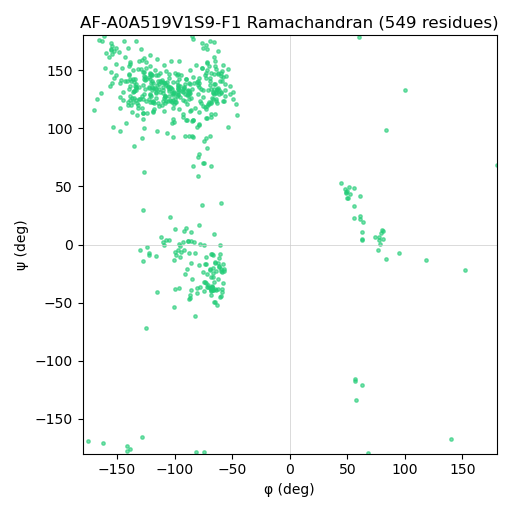 109 THR A C 1
ATOM 892 O O . THR A 1 109 ? 33.314 -22.489 -16.707 1.00 88.31 109 THR A O 1
ATOM 895 N N . TYR A 1 110 ? 34.105 -22.465 -14.599 1.00 88.81 110 TYR A N 1
ATOM 896 C CA . TYR A 1 110 ? 35.010 -21.325 -14.757 1.00 88.81 110 TYR A CA 1
ATOM 897 C C . TYR A 1 110 ? 36.440 -21.837 -14.946 1.00 88.81 110 TYR A C 1
ATOM 899 O O . TYR A 1 110 ? 36.799 -22.867 -14.371 1.00 88.81 110 TYR A O 1
ATOM 907 N N . GLY A 1 111 ? 37.255 -21.129 -15.728 1.00 91.00 111 GLY A N 1
ATOM 908 C CA . GLY A 1 111 ? 38.649 -21.493 -15.981 1.00 91.00 111 GLY A CA 1
ATOM 909 C C . GLY A 1 111 ? 39.552 -21.325 -14.756 1.00 91.00 111 GLY A C 1
ATOM 910 O O . GLY A 1 111 ? 40.591 -21.976 -14.669 1.00 91.00 111 GLY A O 1
ATOM 911 N N . SER A 1 112 ? 39.151 -20.494 -13.787 1.00 93.44 112 SER A N 1
ATOM 912 C CA . SER A 1 112 ? 39.851 -20.320 -12.509 1.00 93.44 112 SER A CA 1
ATOM 913 C C . SER A 1 112 ? 38.927 -19.878 -11.365 1.00 93.44 112 SER A C 1
ATOM 915 O O . SER A 1 112 ? 37.784 -19.449 -11.566 1.00 93.44 112 SER A O 1
ATOM 917 N N . SER A 1 113 ? 39.437 -19.963 -10.131 1.00 88.75 113 SER A N 1
ATOM 918 C CA . SER A 1 113 ? 38.756 -19.426 -8.944 1.00 88.75 113 SER A CA 1
ATOM 919 C C . SER A 1 113 ? 38.644 -17.901 -8.993 1.00 88.75 113 SER A C 1
ATOM 921 O O . SER A 1 113 ? 37.667 -17.337 -8.497 1.00 88.75 113 SER A O 1
ATOM 923 N N . GLU A 1 114 ? 39.624 -17.228 -9.596 1.00 90.00 114 GLU A N 1
ATOM 924 C CA . GLU A 1 114 ? 39.639 -15.786 -9.821 1.00 90.00 114 GLU A CA 1
ATOM 925 C C . GLU A 1 114 ? 38.513 -15.372 -10.771 1.00 90.00 114 GLU A C 1
ATOM 927 O O . GLU A 1 114 ? 37.715 -14.513 -10.401 1.00 90.00 114 GLU A O 1
ATOM 932 N N . GLU A 1 115 ? 38.370 -16.045 -11.920 1.00 88.00 115 GLU A N 1
ATOM 933 C CA . GLU A 1 115 ? 37.302 -15.778 -12.895 1.00 88.00 115 GLU A CA 1
ATOM 934 C C . GLU A 1 115 ? 35.916 -15.966 -12.258 1.00 88.00 115 GLU A C 1
ATOM 936 O O . GLU A 1 115 ? 35.025 -15.123 -12.387 1.00 88.00 115 GLU A O 1
ATOM 941 N N . ARG A 1 116 ? 35.744 -17.045 -11.482 1.00 87.38 116 ARG A N 1
ATOM 942 C CA . ARG A 1 116 ? 34.511 -17.299 -10.727 1.00 87.38 116 ARG A CA 1
ATOM 943 C C . ARG A 1 116 ? 34.217 -16.185 -9.720 1.00 87.38 116 ARG A C 1
ATOM 945 O O . ARG A 1 116 ? 33.075 -15.739 -9.593 1.00 87.38 116 ARG A O 1
ATOM 952 N N . ASN A 1 117 ? 35.226 -15.746 -8.968 1.00 88.62 117 ASN A N 1
ATOM 953 C CA . ASN A 1 117 ? 35.072 -14.682 -7.977 1.00 88.62 117 ASN A CA 1
ATOM 954 C C . ASN A 1 117 ? 34.772 -13.328 -8.626 1.00 88.62 117 ASN A C 1
ATOM 956 O O . ASN A 1 117 ? 33.972 -12.568 -8.078 1.00 88.62 117 ASN A O 1
ATOM 960 N N . GLU A 1 118 ? 35.373 -13.040 -9.776 1.00 85.31 118 GLU A N 1
ATOM 961 C CA . GLU A 1 118 ? 35.127 -11.827 -10.547 1.00 85.31 118 GLU A CA 1
ATOM 962 C C . GLU A 1 118 ? 33.696 -11.793 -11.090 1.00 85.31 118 GLU A C 1
ATOM 964 O O . GLU A 1 118 ? 32.971 -10.839 -10.803 1.00 85.31 118 GLU A O 1
ATOM 969 N N . ALA A 1 119 ? 33.234 -12.868 -11.737 1.00 83.88 119 ALA A N 1
ATOM 970 C CA . ALA A 1 119 ? 31.855 -12.984 -12.219 1.00 83.88 119 ALA A CA 1
ATOM 971 C C . ALA A 1 119 ? 30.819 -12.833 -11.088 1.00 83.88 119 ALA A C 1
ATOM 973 O O . ALA A 1 119 ? 29.737 -12.280 -11.289 1.00 83.88 119 ALA A O 1
ATOM 974 N N . ARG A 1 120 ? 31.153 -13.291 -9.874 1.00 86.06 120 ARG A N 1
ATOM 975 C CA . ARG A 1 120 ? 30.293 -13.147 -8.690 1.00 86.06 120 ARG A CA 1
ATOM 976 C C . ARG A 1 120 ? 30.274 -11.724 -8.130 1.00 86.06 120 ARG A C 1
ATOM 978 O O . ARG A 1 120 ? 29.229 -11.268 -7.670 1.00 86.06 120 ARG A O 1
ATOM 985 N N . ARG A 1 121 ? 31.425 -11.043 -8.102 1.00 86.81 121 ARG A N 1
ATOM 986 C CA . ARG A 1 121 ? 31.573 -9.695 -7.519 1.00 86.81 121 ARG A CA 1
ATOM 987 C C . ARG A 1 121 ? 31.093 -8.598 -8.467 1.00 86.81 121 ARG A C 1
ATOM 989 O O . ARG A 1 121 ? 30.480 -7.639 -8.007 1.00 86.81 121 ARG A O 1
ATOM 996 N N . ASN A 1 122 ? 31.331 -8.766 -9.765 1.00 82.62 122 ASN A N 1
ATOM 997 C CA . ASN A 1 122 ? 31.082 -7.770 -10.802 1.00 82.62 122 ASN A CA 1
ATOM 998 C C . ASN A 1 122 ? 30.215 -8.357 -11.930 1.00 82.62 122 ASN A C 1
ATOM 1000 O O . ASN A 1 122 ? 30.675 -8.443 -13.069 1.00 82.62 122 ASN A O 1
ATOM 1004 N N . PRO A 1 123 ? 28.967 -8.777 -11.646 1.00 85.19 123 PRO A N 1
ATOM 1005 C CA . PRO A 1 123 ? 28.098 -9.315 -12.686 1.00 85.19 123 PRO A CA 1
ATOM 1006 C C . PRO A 1 123 ? 27.882 -8.272 -13.784 1.00 85.19 123 PRO A C 1
ATOM 1008 O O . PRO A 1 123 ? 27.693 -7.082 -13.493 1.00 85.19 123 PRO A O 1
ATOM 1011 N N . LYS A 1 124 ? 27.863 -8.717 -15.046 1.00 88.25 124 LYS A N 1
ATOM 1012 C CA . LYS A 1 124 ? 27.612 -7.826 -16.178 1.00 88.25 124 LYS A CA 1
ATOM 1013 C C . LYS A 1 124 ? 26.263 -7.139 -15.993 1.00 88.25 124 LYS A C 1
ATOM 1015 O O . LYS A 1 124 ? 25.224 -7.787 -15.872 1.00 88.25 124 LYS A O 1
ATOM 1020 N N . GLN A 1 125 ? 26.276 -5.814 -15.995 1.00 93.88 125 GLN A N 1
ATOM 1021 C CA . GLN A 1 125 ? 25.076 -4.998 -15.868 1.00 93.88 125 GLN A CA 1
ATOM 1022 C C . GLN A 1 125 ? 25.150 -3.799 -16.801 1.00 93.88 125 GLN A C 1
ATOM 1024 O O . GLN A 1 125 ? 26.229 -3.263 -17.048 1.00 93.88 125 GLN A O 1
ATOM 1029 N N . PHE A 1 126 ? 23.997 -3.391 -17.316 1.00 95.81 126 PHE A N 1
ATOM 1030 C CA . PHE A 1 126 ? 23.868 -2.194 -18.136 1.00 95.81 126 PHE A CA 1
ATOM 1031 C C . PHE A 1 126 ? 22.426 -1.704 -18.158 1.00 95.81 126 PHE A C 1
ATOM 1033 O O . PHE A 1 126 ? 21.493 -2.419 -17.781 1.00 95.81 126 PHE A O 1
ATOM 1040 N N . ILE A 1 127 ? 22.258 -0.466 -18.599 1.00 96.88 127 ILE A N 1
ATOM 1041 C CA . ILE A 1 127 ? 20.975 0.192 -18.777 1.00 96.88 127 ILE A CA 1
ATOM 1042 C C . ILE A 1 127 ? 20.787 0.491 -20.260 1.00 96.88 127 ILE A C 1
ATOM 1044 O O . ILE A 1 127 ? 21.688 1.012 -20.916 1.00 96.88 127 ILE A O 1
ATOM 1048 N N . SER A 1 128 ? 19.602 0.189 -20.774 1.00 97.19 128 SER A N 1
ATOM 1049 C CA . SER A 1 128 ? 19.189 0.546 -22.131 1.00 97.19 128 SER A CA 1
ATOM 1050 C C . SER A 1 128 ? 18.073 1.584 -22.054 1.00 97.19 128 SER A C 1
ATOM 1052 O O . SER A 1 128 ? 17.185 1.490 -21.202 1.00 97.19 128 SER A O 1
ATOM 1054 N N . LEU A 1 129 ? 18.128 2.568 -22.949 1.00 97.31 129 LEU A N 1
ATOM 1055 C CA . LEU A 1 129 ? 17.107 3.597 -23.117 1.00 97.31 129 LEU A CA 1
ATOM 1056 C C . LEU A 1 129 ? 16.348 3.316 -24.413 1.00 97.31 129 LEU A C 1
ATOM 1058 O O . LEU A 1 129 ? 16.960 3.258 -25.480 1.00 97.31 129 LEU A O 1
ATOM 1062 N N . TYR A 1 130 ? 15.029 3.177 -24.322 1.00 97.44 130 TYR A N 1
ATOM 1063 C CA . TYR A 1 130 ? 14.150 2.994 -25.472 1.00 97.44 130 TYR A CA 1
ATOM 1064 C C . TYR A 1 130 ? 13.176 4.159 -25.588 1.00 97.44 130 TYR A C 1
ATOM 1066 O O . TYR A 1 130 ? 12.747 4.738 -24.586 1.00 97.44 130 TYR A O 1
ATOM 1074 N N . ASN A 1 131 ? 12.768 4.456 -26.817 1.00 96.25 131 ASN A N 1
ATOM 1075 C CA . ASN A 1 131 ? 11.585 5.278 -27.030 1.00 96.25 131 ASN A CA 1
ATOM 1076 C C . ASN A 1 131 ? 10.297 4.505 -26.703 1.00 96.25 131 ASN A C 1
ATOM 1078 O O . ASN A 1 131 ? 10.293 3.289 -26.507 1.00 96.25 131 ASN A O 1
ATOM 1082 N N . LEU A 1 132 ? 9.169 5.213 -26.698 1.00 94.44 132 LEU A N 1
ATOM 1083 C CA . LEU A 1 132 ? 7.838 4.638 -26.480 1.00 94.44 132 LEU A CA 1
ATOM 1084 C C . LEU A 1 132 ? 7.373 3.709 -27.618 1.00 94.44 132 LEU A C 1
ATOM 1086 O O . LEU A 1 132 ? 6.358 3.035 -27.476 1.00 94.44 132 LEU A O 1
ATOM 1090 N N . ALA A 1 133 ? 8.106 3.650 -28.736 1.00 94.62 133 ALA A N 1
ATOM 1091 C CA . ALA A 1 133 ? 7.908 2.655 -29.790 1.00 94.62 133 ALA A CA 1
ATOM 1092 C C . ALA A 1 133 ? 8.723 1.365 -29.553 1.00 94.62 133 ALA A C 1
ATOM 1094 O O . ALA A 1 133 ? 8.684 0.463 -30.386 1.00 94.62 133 ALA A O 1
ATOM 1095 N N . GLY A 1 134 ? 9.449 1.262 -28.433 1.00 95.00 134 GLY A N 1
ATOM 1096 C CA . GLY A 1 134 ? 10.249 0.090 -28.072 1.00 95.00 134 GLY A CA 1
ATOM 1097 C C . GLY A 1 134 ? 11.596 -0.003 -28.786 1.00 95.00 134 GLY A C 1
ATOM 1098 O O . GLY A 1 134 ? 12.269 -1.027 -28.700 1.00 95.00 134 GLY A O 1
ATOM 1099 N N . GLN A 1 135 ? 12.015 1.044 -29.494 1.00 95.56 135 GLN A N 1
ATOM 1100 C CA . GLN A 1 135 ? 13.283 1.066 -30.218 1.00 95.56 135 GLN A CA 1
ATOM 1101 C C . GLN A 1 135 ? 14.398 1.547 -29.291 1.00 95.56 135 GLN A C 1
ATOM 1103 O O . GLN A 1 135 ? 14.244 2.568 -28.619 1.00 95.56 135 GLN A O 1
ATOM 1108 N N . SER A 1 136 ? 15.524 0.828 -29.269 1.00 94.88 136 SER A N 1
ATOM 1109 C CA . SER A 1 136 ? 16.705 1.263 -28.519 1.00 94.88 136 SER A CA 1
ATOM 1110 C C . SER A 1 136 ? 17.267 2.544 -29.132 1.00 94.88 136 SER A C 1
ATOM 1112 O O . SER A 1 136 ? 17.492 2.620 -30.339 1.00 94.88 136 SER A O 1
ATOM 1114 N N . ILE A 1 137 ? 17.491 3.547 -28.289 1.00 93.94 137 ILE A N 1
ATOM 1115 C CA . ILE A 1 137 ? 17.969 4.873 -28.694 1.00 93.94 137 ILE A CA 1
ATOM 1116 C C . ILE A 1 137 ? 19.496 4.941 -28.707 1.00 93.94 137 ILE A C 1
ATOM 1118 O O . ILE A 1 137 ? 20.077 5.786 -29.387 1.00 93.94 137 ILE A O 1
ATOM 1122 N N . TYR A 1 138 ? 20.156 4.035 -27.986 1.00 91.62 138 TYR A N 1
ATOM 1123 C CA . TYR A 1 138 ? 21.608 3.973 -27.911 1.00 91.62 138 TYR A CA 1
ATOM 1124 C C . TYR A 1 138 ? 22.084 2.525 -28.005 1.00 91.62 138 TYR A C 1
ATOM 1126 O O . TYR A 1 138 ? 21.801 1.707 -27.129 1.00 91.62 138 TYR A O 1
ATOM 1134 N N . LYS A 1 139 ? 22.797 2.207 -29.091 1.00 88.81 139 LYS A N 1
ATOM 1135 C CA . LYS A 1 139 ? 23.173 0.832 -29.448 1.00 88.81 139 LYS A CA 1
ATOM 1136 C C . LYS A 1 139 ? 24.077 0.175 -28.406 1.00 88.81 139 LYS A C 1
ATOM 1138 O O . LYS A 1 139 ? 23.906 -1.007 -28.117 1.00 88.81 139 LYS A O 1
ATOM 1143 N N . ASP A 1 140 ? 25.003 0.941 -27.839 1.00 90.06 140 ASP A N 1
ATOM 1144 C CA . ASP A 1 140 ? 26.048 0.385 -26.980 1.00 90.06 140 ASP A CA 1
ATOM 1145 C C . ASP A 1 140 ? 25.576 0.168 -25.539 1.00 90.06 140 ASP A C 1
ATOM 1147 O O . ASP A 1 140 ? 26.263 -0.489 -24.767 1.00 90.06 140 ASP A O 1
ATOM 1151 N N . ASN A 1 141 ? 24.369 0.627 -25.186 1.00 94.44 141 ASN A N 1
ATOM 1152 C CA . ASN A 1 141 ? 23.874 0.699 -23.810 1.00 94.44 141 ASN A CA 1
ATOM 1153 C C . ASN A 1 141 ? 24.752 1.593 -22.914 1.00 94.44 141 ASN A C 1
ATOM 1155 O O . ASN A 1 141 ? 25.753 2.170 -23.334 1.00 94.44 141 ASN A O 1
ATOM 1159 N N . PHE A 1 142 ? 24.343 1.735 -21.659 1.00 95.06 142 PHE A N 1
ATOM 1160 C CA . PHE A 1 142 ? 25.036 2.536 -20.659 1.00 95.06 142 PHE A CA 1
ATOM 1161 C C . PHE A 1 142 ? 25.456 1.647 -19.491 1.00 95.06 142 PHE A C 1
ATOM 1163 O O . PHE A 1 142 ? 24.648 0.864 -18.995 1.00 95.06 142 PHE A O 1
ATOM 1170 N N . ALA A 1 143 ? 26.684 1.786 -18.990 1.00 92.56 143 ALA A N 1
ATOM 1171 C CA . ALA A 1 143 ? 27.083 1.107 -17.756 1.00 92.56 143 ALA A CA 1
ATOM 1172 C C . ALA A 1 143 ? 26.307 1.676 -16.554 1.00 92.56 143 ALA A C 1
ATOM 1174 O O . ALA A 1 143 ? 25.852 0.935 -15.681 1.00 92.56 143 ALA A O 1
ATOM 1175 N N . LYS A 1 144 ? 26.103 3.001 -16.541 1.00 92.69 144 LYS A N 1
ATOM 1176 C CA . LYS A 1 144 ? 25.202 3.713 -15.624 1.00 92.69 144 LYS A CA 1
ATOM 1177 C C . LYS A 1 144 ? 24.460 4.803 -16.385 1.00 92.69 144 LYS A C 1
ATOM 1179 O O . LYS A 1 144 ? 25.030 5.426 -17.276 1.00 92.69 144 LYS A O 1
ATOM 1184 N N . LEU A 1 145 ? 23.215 5.051 -16.004 1.00 94.19 145 LEU A N 1
ATOM 1185 C CA . LEU A 1 145 ? 22.367 6.095 -16.562 1.00 94.19 145 LEU A CA 1
ATOM 1186 C C . LEU A 1 145 ? 21.452 6.609 -15.455 1.00 94.19 145 LEU A C 1
ATOM 1188 O O . LEU A 1 145 ? 20.750 5.819 -14.823 1.00 94.19 145 LEU A O 1
ATOM 1192 N N . SER A 1 146 ? 21.454 7.919 -15.255 1.00 90.88 146 SER A N 1
ATOM 1193 C CA . SER A 1 146 ? 20.607 8.589 -14.275 1.00 90.88 146 SER A CA 1
ATOM 1194 C C . SER A 1 146 ? 19.967 9.814 -14.904 1.00 90.88 146 SER A C 1
ATOM 1196 O O . SER A 1 146 ? 20.600 10.526 -15.686 1.00 90.88 146 SER A O 1
ATOM 1198 N N . ILE A 1 147 ? 18.710 10.063 -14.544 1.00 89.75 147 ILE A N 1
ATOM 1199 C CA . ILE A 1 147 ? 18.047 11.326 -14.863 1.00 89.75 147 ILE A CA 1
ATOM 1200 C C . ILE A 1 147 ? 18.704 12.397 -13.998 1.00 89.75 147 ILE A C 1
ATOM 1202 O O . ILE A 1 147 ? 18.736 12.259 -12.776 1.00 89.75 147 ILE A O 1
ATOM 1206 N N . LEU A 1 148 ? 19.244 13.423 -14.647 1.00 83.38 148 LEU A N 1
ATOM 1207 C CA . LEU A 1 148 ? 19.818 14.581 -13.980 1.00 83.38 148 LEU A CA 1
ATOM 1208 C C . LEU A 1 148 ? 18.727 15.625 -13.707 1.00 83.38 148 LEU A C 1
ATOM 1210 O O . LEU A 1 148 ? 18.610 16.078 -12.576 1.00 83.38 148 LEU A O 1
ATOM 1214 N N . ASP A 1 149 ? 17.890 15.936 -14.707 1.00 82.06 149 ASP A N 1
ATOM 1215 C CA . ASP A 1 149 ? 16.740 16.846 -14.570 1.00 82.06 149 ASP A CA 1
ATOM 1216 C C . ASP A 1 149 ? 15.740 16.696 -15.739 1.00 82.06 149 ASP A C 1
ATOM 1218 O O . ASP A 1 149 ? 15.971 15.961 -16.707 1.00 82.06 149 ASP A O 1
ATOM 1222 N N . THR A 1 150 ? 14.610 17.399 -15.676 1.00 86.75 150 THR A N 1
ATOM 1223 C CA . THR A 1 150 ? 13.601 17.486 -16.735 1.00 86.75 150 THR A CA 1
ATOM 1224 C C . THR A 1 150 ? 13.166 18.929 -16.956 1.00 86.75 150 THR A C 1
ATOM 1226 O O . THR A 1 150 ? 12.933 19.651 -15.995 1.00 86.75 150 THR A O 1
ATOM 1229 N N . MET A 1 151 ? 12.996 19.353 -18.211 1.00 82.06 151 MET A N 1
ATOM 1230 C CA . MET A 1 151 ? 12.730 20.762 -18.511 1.00 82.06 151 MET A CA 1
ATOM 1231 C C . MET A 1 151 ? 11.903 21.020 -19.770 1.00 82.06 151 MET A C 1
ATOM 1233 O O . MET A 1 151 ? 11.658 20.134 -20.594 1.00 82.06 151 MET A O 1
ATOM 1237 N N . GLY A 1 152 ? 11.470 22.272 -19.913 1.00 82.06 152 GLY A N 1
ATOM 1238 C CA . GLY A 1 152 ? 10.566 22.712 -20.969 1.00 82.06 152 GLY A CA 1
ATOM 1239 C C . GLY A 1 152 ? 9.158 22.136 -20.819 1.00 82.06 152 GLY A C 1
ATOM 1240 O O . GLY A 1 152 ? 8.875 21.366 -19.906 1.00 82.06 152 GLY A O 1
ATOM 1241 N N . ARG A 1 153 ? 8.262 22.479 -21.745 1.00 84.88 153 ARG A N 1
ATOM 1242 C CA . ARG A 1 153 ? 6.892 21.949 -21.784 1.00 84.88 153 ARG A CA 1
ATOM 1243 C C . ARG A 1 153 ? 6.671 21.180 -23.078 1.00 84.88 153 ARG A C 1
ATOM 1245 O O . ARG A 1 153 ? 6.847 21.742 -24.157 1.00 84.88 153 ARG A O 1
ATOM 1252 N N . SER A 1 154 ? 6.315 19.903 -22.964 1.00 87.38 154 SER A N 1
ATOM 1253 C CA . SER A 1 154 ? 6.006 19.059 -24.120 1.00 87.38 154 SER A CA 1
ATOM 1254 C C . SER A 1 154 ? 4.789 19.614 -24.864 1.00 87.38 154 SER A C 1
ATOM 1256 O O . SER A 1 154 ? 3.780 19.978 -24.251 1.00 87.38 154 SER A O 1
ATOM 1258 N N . VAL A 1 155 ? 4.886 19.668 -26.194 1.00 87.44 155 VAL A N 1
ATOM 1259 C CA . VAL A 1 155 ? 3.781 20.101 -27.065 1.00 87.44 155 VAL A CA 1
ATOM 1260 C C . VAL A 1 155 ? 2.719 19.005 -27.155 1.00 87.44 155 VAL A C 1
ATOM 1262 O O . VAL A 1 155 ? 1.529 19.297 -27.245 1.00 87.44 155 VAL A O 1
ATOM 1265 N N . LYS A 1 156 ? 3.140 17.735 -27.086 1.00 85.88 156 LYS A N 1
ATOM 1266 C CA . LYS A 1 156 ? 2.246 16.569 -27.135 1.00 85.88 156 LYS A CA 1
ATOM 1267 C C . LYS A 1 156 ? 1.540 16.319 -25.802 1.00 85.88 156 LYS A C 1
ATOM 1269 O O . LYS A 1 156 ? 0.373 15.936 -25.777 1.00 85.88 156 LYS A O 1
ATOM 1274 N N . HIS A 1 157 ? 2.238 16.556 -24.694 1.00 86.38 157 HIS A N 1
ATOM 1275 C CA . HIS A 1 157 ? 1.789 16.255 -23.340 1.00 86.38 157 HIS A CA 1
ATOM 1276 C C . HIS A 1 157 ? 2.088 17.440 -22.420 1.00 86.38 157 HIS A C 1
ATOM 1278 O O . HIS A 1 157 ? 3.086 17.466 -21.712 1.00 86.38 157 HIS A O 1
ATOM 1284 N N . ASN A 1 158 ? 1.192 18.425 -22.387 1.00 82.69 158 ASN A N 1
ATOM 1285 C CA . ASN A 1 158 ? 1.409 19.720 -21.728 1.00 82.69 158 ASN A CA 1
ATOM 1286 C C . ASN A 1 158 ? 1.686 19.688 -20.204 1.00 82.69 158 ASN A C 1
ATOM 1288 O O . ASN A 1 158 ? 1.991 20.738 -19.637 1.00 82.69 158 ASN A O 1
ATOM 1292 N N . LYS A 1 159 ? 1.546 18.538 -19.535 1.00 86.12 159 LYS A N 1
ATOM 1293 C CA . LYS A 1 159 ? 1.917 18.322 -18.123 1.00 86.12 159 LYS A CA 1
ATOM 1294 C C . LYS A 1 159 ? 3.327 17.747 -17.952 1.00 86.12 159 LYS A C 1
ATOM 1296 O O . LYS A 1 159 ? 3.802 17.639 -16.829 1.00 86.12 159 LYS A O 1
ATOM 1301 N N . ASN A 1 160 ? 3.982 17.384 -19.050 1.00 86.81 160 ASN A N 1
ATOM 1302 C CA . ASN A 1 160 ? 5.290 16.756 -19.064 1.00 86.81 160 ASN A CA 1
ATOM 1303 C C . ASN A 1 160 ? 6.365 17.704 -19.581 1.00 86.81 160 ASN A C 1
ATOM 1305 O O . ASN A 1 160 ? 6.114 18.605 -20.385 1.00 86.81 160 ASN A O 1
ATOM 1309 N N . ALA A 1 161 ? 7.589 17.427 -19.145 1.00 88.44 161 ALA A N 1
ATOM 1310 C CA . ALA A 1 161 ? 8.777 18.073 -19.658 1.00 88.44 161 ALA A CA 1
ATOM 1311 C C . ALA A 1 161 ? 9.023 17.708 -21.125 1.00 88.44 161 ALA A C 1
ATOM 1313 O O . ALA A 1 161 ? 8.903 16.539 -21.503 1.00 88.44 161 ALA A O 1
ATOM 1314 N N . LYS A 1 162 ? 9.416 18.690 -21.938 1.00 90.25 162 LYS A N 1
ATOM 1315 C CA . LYS A 1 162 ? 9.834 18.444 -23.325 1.00 90.25 162 LYS A CA 1
ATOM 1316 C C . LYS A 1 162 ? 11.155 17.686 -23.381 1.00 90.25 162 LYS A C 1
ATOM 1318 O O . LYS A 1 162 ? 11.320 16.812 -24.220 1.00 90.25 162 LYS A O 1
ATOM 1323 N N . TYR A 1 163 ? 12.062 17.994 -22.464 1.00 90.69 163 TYR A N 1
ATOM 1324 C CA . TYR A 1 163 ? 13.405 17.441 -22.432 1.00 90.69 163 TYR A CA 1
ATOM 1325 C C . TYR A 1 163 ? 13.662 16.700 -21.126 1.00 90.69 163 TYR A C 1
ATOM 1327 O O . TYR A 1 163 ? 13.158 17.061 -20.059 1.00 90.69 163 TYR A O 1
ATOM 1335 N N . THR A 1 164 ? 14.456 15.642 -21.202 1.00 92.06 164 THR A N 1
ATOM 1336 C CA . THR A 1 164 ? 15.023 14.962 -20.039 1.00 92.06 164 THR A CA 1
ATOM 1337 C C . THR A 1 164 ? 16.524 14.912 -20.204 1.00 92.06 164 THR A C 1
ATOM 1339 O O . THR A 1 164 ? 17.024 14.428 -21.217 1.00 92.06 164 THR A O 1
ATOM 1342 N N . LEU A 1 165 ? 17.233 15.456 -19.224 1.00 90.00 165 LEU A N 1
ATOM 1343 C CA . LEU A 1 165 ? 18.678 15.476 -19.224 1.00 90.00 165 LEU A CA 1
ATOM 1344 C C . LEU A 1 165 ? 19.193 14.256 -18.474 1.00 90.00 165 LEU A C 1
ATOM 1346 O O . LEU A 1 165 ? 18.758 13.967 -17.359 1.00 90.00 165 LEU A O 1
ATOM 1350 N N . PHE A 1 166 ? 20.127 13.553 -19.091 1.00 91.88 166 PHE A N 1
ATOM 1351 C CA . PHE A 1 166 ? 20.751 12.373 -18.525 1.00 91.88 166 PHE A CA 1
ATOM 1352 C C . PHE A 1 166 ? 22.225 12.615 -18.253 1.00 91.88 166 PHE A C 1
ATOM 1354 O O . PHE A 1 166 ? 22.909 13.276 -19.032 1.00 91.88 166 PHE A O 1
ATOM 1361 N N . VAL A 1 167 ? 22.711 11.989 -17.185 1.00 90.94 167 VAL A N 1
ATOM 1362 C CA . VAL A 1 167 ? 24.130 11.709 -16.983 1.00 90.94 167 VAL A CA 1
ATOM 1363 C C . VAL A 1 167 ? 24.346 10.206 -17.113 1.00 90.94 167 VAL A C 1
ATOM 1365 O O . VAL A 1 167 ? 23.574 9.401 -16.585 1.00 90.94 167 VAL A O 1
ATOM 1368 N N . SER A 1 168 ? 25.390 9.813 -17.832 1.00 93.62 168 SER A N 1
ATOM 1369 C CA . SER A 1 168 ? 25.705 8.407 -18.068 1.00 93.62 168 SER A CA 1
ATOM 1370 C C . SER A 1 168 ? 27.192 8.125 -17.971 1.00 93.62 168 SER A C 1
ATOM 1372 O O . SER A 1 168 ? 28.000 9.012 -18.238 1.00 93.62 168 SER A O 1
ATOM 1374 N N . THR A 1 169 ? 27.541 6.872 -17.694 1.00 93.75 169 THR A N 1
ATOM 1375 C CA . THR A 1 169 ? 28.894 6.349 -17.906 1.00 93.75 169 THR A CA 1
ATOM 1376 C C . THR A 1 169 ? 28.866 5.199 -18.902 1.00 93.75 169 THR A C 1
ATOM 1378 O O . THR A 1 169 ? 27.978 4.343 -18.833 1.00 93.75 169 THR A O 1
ATOM 1381 N N . ASN A 1 170 ? 29.841 5.158 -19.806 1.00 93.12 170 ASN A N 1
ATOM 1382 C CA . ASN A 1 170 ? 30.071 4.007 -20.678 1.00 93.12 170 ASN A CA 1
ATOM 1383 C C . ASN A 1 170 ? 30.879 2.909 -19.941 1.00 93.12 170 ASN A C 1
ATOM 1385 O O . ASN A 1 170 ? 31.170 3.040 -18.748 1.00 93.12 170 ASN A O 1
ATOM 1389 N N . PHE A 1 171 ? 31.199 1.806 -20.623 1.00 91.19 171 PHE A N 1
ATOM 1390 C CA . PHE A 1 171 ? 31.932 0.682 -20.019 1.00 91.19 171 PHE A CA 1
ATOM 1391 C C . PHE A 1 171 ? 33.421 0.962 -19.777 1.00 91.19 171 PHE A C 1
ATOM 1393 O O . PHE A 1 171 ? 34.017 0.290 -18.942 1.00 91.19 171 PHE A O 1
ATOM 1400 N N . ASP A 1 172 ? 33.978 1.993 -20.415 1.00 91.62 172 ASP A N 1
ATOM 1401 C CA . ASP A 1 172 ? 35.339 2.484 -20.165 1.00 91.62 172 ASP A CA 1
ATOM 1402 C C . ASP A 1 172 ? 35.386 3.484 -18.992 1.00 91.62 172 ASP A C 1
ATOM 1404 O O . ASP A 1 172 ? 36.426 4.064 -18.698 1.00 91.62 172 ASP A O 1
ATOM 1408 N N . GLY A 1 173 ? 34.250 3.728 -18.326 1.00 87.75 173 GLY A N 1
ATOM 1409 C CA . GLY A 1 173 ? 34.142 4.665 -17.208 1.00 87.75 173 GLY A CA 1
ATOM 1410 C C . GLY A 1 173 ? 34.017 6.137 -17.609 1.00 87.75 173 GLY A C 1
ATOM 1411 O O . GLY A 1 173 ? 33.960 6.989 -16.725 1.00 87.75 173 GLY A O 1
ATOM 1412 N N . LYS A 1 174 ? 33.913 6.453 -18.906 1.00 91.75 174 LYS A N 1
ATOM 1413 C CA . LYS A 1 174 ? 33.796 7.837 -19.383 1.00 91.75 174 LYS A CA 1
ATOM 1414 C C . LYS A 1 174 ? 32.377 8.370 -19.234 1.00 91.75 174 LYS A C 1
ATOM 1416 O O . LYS A 1 174 ? 31.396 7.669 -19.494 1.00 91.75 174 LYS A O 1
ATOM 1421 N N . PHE A 1 175 ? 32.275 9.633 -18.844 1.00 91.44 175 PHE A N 1
ATOM 1422 C CA . PHE A 1 175 ? 31.045 10.351 -18.552 1.00 91.44 175 PHE A CA 1
ATOM 1423 C C . PHE A 1 175 ? 30.475 11.041 -19.787 1.00 91.44 175 PHE A C 1
ATOM 1425 O O . PHE A 1 175 ? 31.195 11.626 -20.590 1.00 91.44 175 PHE A O 1
ATOM 1432 N N . SER A 1 176 ? 29.154 11.035 -19.901 1.00 91.88 176 SER A N 1
ATOM 1433 C CA . SER A 1 176 ? 28.434 11.829 -20.892 1.00 91.88 176 SER A CA 1
ATOM 1434 C C . SER A 1 176 ? 27.218 12.497 -20.264 1.00 91.88 176 SER A C 1
ATOM 1436 O O . SER A 1 176 ? 26.617 11.954 -19.335 1.00 91.88 176 SER A O 1
ATOM 1438 N N . VAL A 1 177 ? 26.853 13.660 -20.799 1.00 90.12 177 VAL A N 1
ATOM 1439 C CA . VAL A 1 177 ? 25.638 14.399 -20.453 1.00 90.12 177 VAL A CA 1
ATOM 1440 C C . VAL A 1 177 ? 24.891 14.705 -21.740 1.00 90.12 177 VAL A C 1
ATOM 1442 O O . VAL A 1 177 ? 25.464 15.290 -22.662 1.00 90.12 177 VAL A O 1
ATOM 1445 N N . PHE A 1 178 ? 23.623 14.311 -21.823 1.00 92.62 178 PHE A N 1
ATOM 1446 C CA . PHE A 1 178 ? 22.840 14.453 -23.049 1.00 92.62 178 PHE A CA 1
ATOM 1447 C C . PHE A 1 178 ? 21.368 14.754 -22.792 1.00 92.62 178 PHE A C 1
ATOM 1449 O O . PHE A 1 178 ? 20.790 14.362 -21.780 1.00 92.62 178 PHE A O 1
ATOM 1456 N N . GLU A 1 179 ? 20.771 15.449 -23.752 1.00 92.19 179 GLU A N 1
ATOM 1457 C CA . GLU A 1 179 ? 19.350 15.754 -23.834 1.00 92.19 179 GLU A CA 1
ATOM 1458 C C . GLU A 1 179 ? 18.616 14.643 -24.583 1.00 92.19 179 GLU A C 1
ATOM 1460 O O . GLU A 1 179 ? 18.971 14.296 -25.713 1.00 92.19 179 GLU A O 1
ATOM 1465 N N . PHE A 1 180 ? 17.550 14.130 -23.981 1.00 94.88 180 PHE A N 1
ATOM 1466 C CA . PHE A 1 180 ? 16.530 13.353 -24.668 1.00 94.88 180 PHE A CA 1
ATOM 1467 C C . PHE A 1 180 ? 15.292 14.226 -24.905 1.00 94.88 180 PHE A C 1
ATOM 1469 O O . PHE A 1 180 ? 14.710 14.757 -23.956 1.00 94.88 180 PHE A O 1
ATOM 1476 N N . ASP A 1 181 ? 14.883 14.375 -26.165 1.00 93.62 181 ASP A N 1
ATOM 1477 C CA . ASP A 1 181 ? 13.665 15.092 -26.554 1.00 93.62 181 ASP A CA 1
ATOM 1478 C C . ASP A 1 181 ? 12.470 14.133 -26.451 1.00 93.62 181 ASP A C 1
ATOM 1480 O O . ASP A 1 181 ? 12.310 13.227 -27.270 1.00 93.62 181 ASP A O 1
ATOM 1484 N N . ASN A 1 182 ? 11.621 14.332 -25.439 1.00 94.12 182 ASN A N 1
ATOM 1485 C CA . ASN A 1 182 ? 10.441 13.506 -25.174 1.00 94.12 182 ASN A CA 1
ATOM 1486 C C . ASN A 1 182 ? 9.377 13.639 -26.274 1.00 94.12 182 ASN A C 1
ATOM 1488 O O . ASN A 1 182 ? 8.589 12.717 -26.474 1.00 94.12 182 ASN A O 1
ATOM 1492 N N . ASP A 1 183 ? 9.343 14.743 -27.021 1.00 91.81 183 ASP A N 1
ATOM 1493 C CA . ASP A 1 183 ? 8.393 14.897 -28.122 1.00 91.81 183 ASP A CA 1
ATOM 1494 C C . ASP A 1 183 ? 8.888 14.175 -29.378 1.00 91.81 183 ASP A C 1
ATOM 1496 O O . ASP A 1 183 ? 8.099 13.518 -30.068 1.00 91.81 183 ASP A O 1
ATOM 1500 N N . LYS A 1 184 ? 10.187 14.281 -29.677 1.00 93.94 184 LYS A N 1
ATOM 1501 C CA . LYS A 1 184 ? 10.810 13.653 -30.853 1.00 93.94 184 LYS A CA 1
ATOM 1502 C C . LYS A 1 184 ? 11.241 12.208 -30.629 1.00 93.94 184 LYS A C 1
ATOM 1504 O O . LYS A 1 184 ? 11.455 11.507 -31.612 1.00 93.94 184 LYS A O 1
ATOM 1509 N N . GLN A 1 185 ? 11.326 11.765 -29.376 1.00 95.38 185 GLN A N 1
ATOM 1510 C CA . GLN A 1 185 ? 11.719 10.413 -28.985 1.00 95.38 185 GLN A CA 1
ATOM 1511 C C . GLN A 1 185 ? 13.143 10.035 -29.439 1.00 95.38 185 GLN A C 1
ATOM 1513 O O . GLN A 1 185 ? 13.369 8.924 -29.914 1.00 95.38 185 GLN A O 1
ATOM 1518 N N . ILE A 1 186 ? 14.100 10.963 -29.308 1.00 95.00 186 ILE A N 1
ATOM 1519 C CA . ILE A 1 186 ? 15.513 10.787 -29.696 1.00 95.00 186 ILE A CA 1
ATOM 1520 C C . ILE A 1 186 ? 16.451 11.497 -28.714 1.00 95.00 186 ILE A C 1
ATOM 1522 O O . ILE A 1 186 ? 16.044 12.433 -28.025 1.00 95.00 186 ILE A O 1
ATOM 1526 N N . ILE A 1 187 ? 17.731 11.113 -28.709 1.00 95.25 187 ILE A N 1
ATOM 1527 C CA . ILE A 1 187 ? 18.789 11.965 -28.149 1.00 95.25 187 ILE A CA 1
ATOM 1528 C C . ILE A 1 187 ? 19.000 13.126 -29.121 1.00 95.25 187 ILE A C 1
ATOM 1530 O O . ILE A 1 187 ? 19.497 12.936 -30.230 1.00 95.25 187 ILE A O 1
ATOM 1534 N N . SER A 1 188 ? 18.576 14.320 -28.724 1.00 92.00 188 SER A N 1
ATOM 1535 C CA . SER A 1 188 ? 18.623 15.526 -29.555 1.00 92.00 188 SER A CA 1
ATOM 1536 C C . SER A 1 188 ? 19.975 16.225 -29.490 1.00 92.00 188 SER A C 1
ATOM 1538 O O . SER A 1 188 ? 20.365 16.880 -30.457 1.00 92.00 188 SER A O 1
ATOM 1540 N N . LYS A 1 189 ? 20.689 16.109 -28.362 1.00 89.50 189 LYS A N 1
ATOM 1541 C CA . LYS A 1 189 ? 21.944 16.829 -28.134 1.00 89.50 189 LYS A CA 1
ATOM 1542 C C . LYS A 1 189 ? 22.830 16.133 -27.106 1.00 89.50 189 LYS A C 1
ATOM 1544 O O . LYS A 1 189 ? 22.360 15.747 -26.043 1.00 89.50 189 LYS A O 1
ATOM 1549 N N . TRP A 1 190 ? 24.126 16.053 -27.391 1.00 91.81 190 TRP A N 1
ATOM 1550 C CA . TRP A 1 190 ? 25.156 15.711 -26.407 1.00 91.81 190 TRP A CA 1
ATOM 1551 C C . TRP A 1 190 ? 25.819 17.004 -25.938 1.00 91.81 190 TRP A C 1
ATOM 1553 O O . TRP A 1 190 ? 26.312 17.772 -26.761 1.00 91.81 190 TRP A O 1
ATOM 1563 N N . PHE A 1 191 ? 25.800 17.261 -24.634 1.00 85.31 191 PHE A N 1
ATOM 1564 C CA . PHE A 1 191 ? 26.503 18.392 -24.025 1.00 85.31 191 PHE A CA 1
ATOM 1565 C C . PHE A 1 191 ? 27.943 18.017 -23.707 1.00 85.31 191 PHE A C 1
ATOM 1567 O O . PHE A 1 191 ? 28.866 18.739 -24.065 1.00 85.31 191 PHE A O 1
ATOM 1574 N N . LEU A 1 192 ? 28.117 16.840 -23.106 1.00 89.75 192 LEU A N 1
ATOM 1575 C CA . LEU A 1 192 ? 29.403 16.205 -22.859 1.00 89.75 192 LEU A CA 1
ATOM 1576 C C . LEU A 1 192 ? 29.331 14.786 -23.412 1.00 89.75 192 LEU A C 1
ATOM 1578 O O . LEU A 1 192 ? 28.324 14.100 -23.219 1.00 89.75 192 LEU A O 1
ATOM 1582 N N . LYS A 1 193 ? 30.388 14.337 -24.083 1.00 92.44 193 LYS A N 1
ATOM 1583 C CA . LYS A 1 193 ? 30.475 12.973 -24.598 1.00 92.44 193 LYS A CA 1
ATOM 1584 C C . LYS A 1 193 ? 31.856 12.394 -24.328 1.00 92.44 193 LYS A C 1
ATOM 1586 O O . LYS A 1 193 ? 32.850 12.973 -24.758 1.00 92.44 193 LYS A O 1
ATOM 1591 N N . ASP A 1 194 ? 31.875 11.270 -23.622 1.00 92.38 194 ASP A N 1
ATOM 1592 C CA . ASP A 1 194 ? 33.061 10.473 -23.300 1.00 92.38 194 ASP A CA 1
ATOM 1593 C C . ASP A 1 194 ? 34.178 11.255 -22.569 1.00 92.38 194 ASP A C 1
ATOM 1595 O O . ASP A 1 194 ? 35.350 11.180 -22.929 1.00 92.38 194 ASP A O 1
ATOM 1599 N N . TYR A 1 195 ? 33.811 11.998 -21.520 1.00 91.31 195 TYR A N 1
ATOM 1600 C CA . TYR A 1 195 ? 34.722 12.743 -20.641 1.00 91.31 195 TYR A CA 1
ATOM 1601 C C . TYR A 1 195 ? 35.317 11.845 -19.544 1.00 91.31 195 TYR A C 1
ATOM 1603 O O . TYR A 1 195 ? 34.596 11.075 -18.919 1.00 91.31 195 TYR A O 1
ATOM 1611 N N . GLU A 1 196 ? 36.605 11.987 -19.230 1.00 89.25 196 GLU A N 1
ATOM 1612 C CA . GLU A 1 196 ? 37.272 11.232 -18.148 1.00 89.25 196 GLU A CA 1
ATOM 1613 C C . GLU A 1 196 ? 36.767 11.592 -16.738 1.00 89.25 196 GLU A C 1
ATOM 1615 O O . GLU A 1 196 ? 36.803 10.769 -15.824 1.00 89.25 196 GLU A O 1
ATOM 1620 N N . LYS A 1 197 ? 36.278 12.823 -16.532 1.00 84.50 197 LYS A N 1
ATOM 1621 C CA . LYS A 1 197 ? 35.778 13.286 -15.226 1.00 84.50 197 LYS A CA 1
ATOM 1622 C C . LYS A 1 197 ? 34.510 14.116 -15.377 1.00 84.50 197 LYS A C 1
ATOM 1624 O O . LYS A 1 197 ? 34.458 15.009 -16.220 1.00 84.50 197 LYS A O 1
ATOM 1629 N N . PHE A 1 198 ? 33.535 13.864 -14.504 1.00 84.06 198 PHE A N 1
ATOM 1630 C CA . PHE A 1 198 ? 32.365 14.712 -14.271 1.00 84.06 198 PHE A CA 1
ATOM 1631 C C . PHE A 1 198 ? 31.940 14.607 -12.798 1.00 84.06 198 PHE A C 1
ATOM 1633 O O . PHE A 1 198 ? 31.606 13.522 -12.323 1.00 84.06 198 PHE A O 1
ATOM 1640 N N . SER A 1 199 ? 31.987 15.708 -12.048 1.00 81.50 199 SER A N 1
ATOM 1641 C CA . SER A 1 199 ? 31.687 15.717 -10.607 1.00 81.50 199 SER A CA 1
ATOM 1642 C C . SER A 1 199 ? 31.125 17.056 -10.146 1.00 81.50 199 SER A C 1
ATOM 1644 O O . SER A 1 199 ? 31.578 18.088 -10.623 1.00 81.50 199 SER A O 1
ATOM 1646 N N . LEU A 1 200 ? 30.214 17.061 -9.172 1.00 74.12 200 LEU A N 1
ATOM 1647 C CA . LEU A 1 200 ? 29.741 18.295 -8.535 1.00 74.12 200 LEU A CA 1
ATOM 1648 C C . LEU A 1 200 ? 30.903 19.040 -7.851 1.00 74.12 200 LEU A C 1
ATOM 1650 O O . LEU A 1 200 ? 31.774 18.408 -7.242 1.00 74.12 200 LEU A O 1
ATOM 1654 N N . GLN A 1 201 ? 30.919 20.369 -7.934 1.00 70.50 201 GLN A N 1
ATOM 1655 C CA . GLN A 1 201 ? 31.899 21.184 -7.220 1.00 70.50 201 GLN A CA 1
ATOM 1656 C C . GLN A 1 201 ? 31.704 21.064 -5.689 1.00 70.50 201 GLN A C 1
ATOM 1658 O O . GLN A 1 201 ? 30.584 21.023 -5.178 1.00 70.50 201 GLN A O 1
ATOM 1663 N N . ARG A 1 202 ? 32.801 20.958 -4.922 1.00 51.97 202 ARG A N 1
ATOM 1664 C CA . ARG A 1 202 ? 32.749 20.859 -3.447 1.00 51.97 202 ARG A CA 1
ATOM 1665 C C . ARG A 1 202 ? 32.246 22.175 -2.837 1.00 51.97 202 ARG A C 1
ATOM 1667 O O . ARG A 1 202 ? 32.871 23.204 -3.055 1.00 51.97 202 ARG A O 1
ATOM 1674 N N . GLY A 1 203 ? 31.205 22.109 -2.001 1.00 49.22 203 GLY A N 1
ATOM 1675 C CA . GLY A 1 203 ? 30.644 23.256 -1.261 1.00 49.22 203 GLY A CA 1
ATOM 1676 C C . GLY A 1 203 ? 29.184 23.574 -1.601 1.00 49.22 203 GLY A C 1
ATOM 1677 O O . GLY A 1 203 ? 28.519 24.280 -0.849 1.00 49.22 203 GLY A O 1
ATOM 1678 N N . SER A 1 204 ? 28.668 23.000 -2.684 1.00 48.56 204 SER A N 1
ATOM 1679 C CA . SER A 1 204 ? 27.278 23.119 -3.119 1.00 48.56 204 SER A CA 1
ATOM 1680 C C . SER A 1 204 ? 26.337 22.263 -2.253 1.00 48.56 204 SER A C 1
ATOM 1682 O O . SER A 1 204 ? 26.629 21.099 -1.968 1.00 48.56 204 SER A O 1
ATOM 1684 N N . SER A 1 205 ? 25.217 22.836 -1.800 1.00 41.12 205 SER A N 1
ATOM 1685 C CA . SER A 1 205 ? 24.262 22.158 -0.907 1.00 41.12 205 SER A CA 1
ATOM 1686 C C . SER A 1 205 ? 23.476 21.031 -1.609 1.00 41.12 205 SER A C 1
ATOM 1688 O O . SER A 1 205 ? 23.291 21.045 -2.821 1.00 41.12 205 SER A O 1
ATOM 1690 N N . ILE A 1 206 ? 23.022 20.033 -0.836 1.00 43.31 206 ILE A N 1
ATOM 1691 C CA . ILE A 1 206 ? 22.491 18.726 -1.297 1.00 43.31 206 ILE A CA 1
ATOM 1692 C C . ILE A 1 206 ? 21.135 18.814 -2.038 1.00 43.31 206 ILE A C 1
ATOM 1694 O O . ILE A 1 206 ? 20.685 17.826 -2.616 1.00 43.31 206 ILE A O 1
ATOM 1698 N N . ILE A 1 207 ? 20.479 19.978 -2.066 1.00 43.47 207 ILE A N 1
ATOM 1699 C CA . ILE A 1 207 ? 19.164 20.157 -2.698 1.00 43.47 207 ILE A CA 1
ATOM 1700 C C . ILE A 1 207 ? 19.244 21.343 -3.659 1.00 43.47 207 ILE A C 1
ATOM 1702 O O . ILE A 1 207 ? 19.019 22.475 -3.245 1.00 43.47 207 ILE A O 1
ATOM 1706 N N . MET A 1 208 ? 19.566 21.105 -4.931 1.00 48.06 208 MET A N 1
ATOM 1707 C CA . MET A 1 208 ? 19.536 22.159 -5.951 1.00 48.06 208 MET A CA 1
ATOM 1708 C C . MET A 1 208 ? 18.886 21.672 -7.242 1.00 48.06 208 MET A C 1
ATOM 1710 O O . MET A 1 208 ? 19.037 20.516 -7.641 1.00 48.06 208 MET A O 1
ATOM 1714 N N . ARG A 1 209 ? 18.137 22.584 -7.865 1.00 52.81 209 ARG A N 1
ATOM 1715 C CA . ARG A 1 209 ? 17.731 22.505 -9.268 1.00 52.81 209 ARG A CA 1
ATOM 1716 C C . ARG A 1 209 ? 18.969 22.769 -10.142 1.00 52.81 209 ARG A C 1
ATOM 1718 O O . ARG A 1 209 ? 19.952 23.332 -9.665 1.00 52.81 209 ARG A O 1
ATOM 1725 N N . MET A 1 210 ? 18.975 22.295 -11.388 1.00 57.62 210 MET A N 1
ATOM 1726 C CA . MET A 1 210 ? 20.176 22.358 -12.235 1.00 57.62 210 MET A CA 1
ATOM 1727 C C . MET A 1 210 ? 20.648 23.769 -12.595 1.00 57.62 210 MET A C 1
ATOM 1729 O O . MET A 1 210 ? 21.827 23.918 -12.904 1.00 57.62 210 MET A O 1
ATOM 1733 N N . ASP A 1 211 ? 19.763 24.764 -12.555 1.00 56.12 211 ASP A N 1
ATOM 1734 C CA . ASP A 1 211 ? 20.082 26.179 -12.770 1.00 56.12 211 ASP A CA 1
ATOM 1735 C C . ASP A 1 211 ? 21.070 26.743 -11.735 1.00 56.12 211 ASP A C 1
ATOM 1737 O O . ASP A 1 211 ? 21.764 27.709 -12.037 1.00 56.12 211 ASP A O 1
ATOM 1741 N N . ASP A 1 212 ? 21.222 26.079 -10.583 1.00 59.84 212 ASP A N 1
ATOM 1742 C CA . ASP A 1 212 ? 22.113 26.507 -9.497 1.00 59.84 212 ASP A CA 1
ATOM 1743 C C . ASP A 1 212 ? 23.348 25.594 -9.311 1.00 59.84 212 ASP A C 1
ATOM 1745 O O . ASP A 1 212 ? 24.142 25.782 -8.385 1.00 59.84 212 ASP A O 1
ATOM 1749 N N . ALA A 1 213 ? 23.518 24.559 -10.146 1.00 65.00 213 ALA A N 1
ATOM 1750 C CA . ALA A 1 213 ? 24.550 23.538 -9.954 1.00 65.00 213 ALA A CA 1
ATOM 1751 C C . ALA A 1 213 ? 25.774 23.735 -10.865 1.00 65.00 213 ALA A C 1
ATOM 1753 O O . ALA A 1 213 ? 25.672 23.710 -12.093 1.00 65.00 213 ALA A O 1
ATOM 1754 N N . GLU A 1 214 ? 26.960 23.821 -10.253 1.00 75.81 214 GLU A N 1
ATOM 1755 C CA . GLU A 1 214 ? 28.238 23.853 -10.967 1.00 75.81 214 GLU A CA 1
ATOM 1756 C C . GLU A 1 214 ? 28.944 22.488 -10.926 1.00 75.81 214 GLU A C 1
ATOM 1758 O O . GLU A 1 214 ? 29.160 21.883 -9.867 1.00 75.81 214 GLU A O 1
ATOM 1763 N N . PHE A 1 215 ? 29.346 21.998 -12.097 1.00 81.38 215 PHE A N 1
ATOM 1764 C CA . PHE A 1 215 ? 30.027 20.717 -12.263 1.00 81.38 215 PHE A CA 1
ATOM 1765 C C . PHE A 1 215 ? 31.453 20.919 -12.758 1.00 81.38 215 PHE A C 1
ATOM 1767 O O . PHE A 1 215 ? 31.714 21.726 -13.635 1.00 81.38 215 PHE A O 1
ATOM 1774 N N . ILE A 1 216 ? 32.388 20.129 -12.253 1.00 82.44 216 ILE A N 1
ATOM 1775 C CA . ILE A 1 216 ? 33.737 20.022 -12.799 1.00 82.44 216 ILE A CA 1
ATOM 1776 C C . ILE A 1 216 ? 33.746 18.891 -13.824 1.00 82.44 216 ILE A C 1
ATOM 1778 O O . ILE A 1 216 ? 33.446 17.744 -13.483 1.00 82.44 216 ILE A O 1
ATOM 1782 N N . ALA A 1 217 ? 34.141 19.200 -15.055 1.00 85.56 217 ALA A N 1
ATOM 1783 C CA . ALA A 1 217 ? 34.320 18.239 -16.131 1.00 85.56 217 ALA A CA 1
ATOM 1784 C C . ALA A 1 217 ? 35.754 18.267 -16.674 1.00 85.56 217 ALA A C 1
ATOM 1786 O O . ALA A 1 217 ? 36.399 19.314 -16.715 1.00 85.56 217 ALA A O 1
ATOM 1787 N N . LYS A 1 218 ? 36.256 17.113 -17.117 1.00 85.69 218 LYS A N 1
ATOM 1788 C CA . LYS A 1 218 ? 37.564 16.993 -17.771 1.00 85.69 218 LYS A CA 1
ATOM 1789 C C . LYS A 1 218 ? 37.456 16.049 -18.962 1.00 85.69 218 LYS A C 1
ATOM 1791 O O . LYS A 1 218 ? 37.067 14.897 -18.776 1.00 85.69 218 LYS A O 1
ATOM 1796 N N . LYS A 1 219 ? 37.755 16.543 -20.170 1.00 83.00 219 LYS A N 1
ATOM 1797 C CA . LYS A 1 219 ? 37.604 15.759 -21.408 1.00 83.00 219 LYS A CA 1
ATOM 1798 C C . LYS A 1 219 ? 38.533 14.551 -21.406 1.00 83.00 219 LYS A C 1
ATOM 1800 O O . LYS A 1 219 ? 38.075 13.428 -21.567 1.00 83.00 219 LYS A O 1
ATOM 1805 N N . ASP A 1 220 ? 39.809 14.796 -21.148 1.00 87.75 220 ASP A N 1
ATOM 1806 C CA . ASP A 1 220 ? 40.832 13.776 -20.960 1.00 87.75 220 ASP A CA 1
ATOM 1807 C C . ASP A 1 220 ? 41.788 14.178 -19.827 1.00 87.75 220 ASP A C 1
ATOM 1809 O O . ASP A 1 220 ? 41.763 15.313 -19.346 1.00 87.75 220 ASP A O 1
ATOM 1813 N N . TRP A 1 221 ? 42.641 13.261 -19.368 1.00 78.81 221 TRP A N 1
ATOM 1814 C CA . TRP A 1 221 ? 43.552 13.539 -18.254 1.00 78.81 221 TRP A CA 1
ATOM 1815 C C . TRP A 1 221 ? 44.606 14.616 -18.552 1.00 78.81 221 TRP A C 1
ATOM 1817 O O . TRP A 1 221 ? 45.170 15.156 -17.597 1.00 78.81 221 TRP A O 1
ATOM 1827 N N . SER A 1 222 ? 44.824 14.974 -19.819 1.00 80.69 222 SER A N 1
ATOM 1828 C CA . SER A 1 222 ? 45.748 16.034 -20.240 1.00 80.69 222 SER A CA 1
ATOM 1829 C C . SER A 1 222 ? 45.089 17.416 -20.347 1.00 80.69 222 SER A C 1
ATOM 1831 O O . SER A 1 222 ? 45.767 18.424 -20.146 1.00 80.69 222 SER A O 1
ATOM 1833 N N . ALA A 1 223 ? 43.774 17.471 -20.578 1.00 79.25 223 ALA A N 1
ATOM 1834 C CA . ALA A 1 223 ? 43.000 18.703 -20.691 1.00 79.25 223 ALA A CA 1
ATOM 1835 C C . ALA A 1 223 ? 42.942 19.498 -19.373 1.00 79.25 223 ALA A C 1
ATOM 1837 O O . ALA A 1 223 ? 43.157 18.959 -18.284 1.00 79.25 223 ALA A O 1
ATOM 1838 N N . ASP A 1 224 ? 42.612 20.786 -19.449 1.00 80.50 224 ASP A N 1
ATOM 1839 C CA . ASP A 1 224 ? 42.298 21.573 -18.255 1.00 80.50 224 ASP A CA 1
ATOM 1840 C C . ASP A 1 224 ? 40.896 21.244 -17.725 1.00 80.50 224 ASP A C 1
ATOM 1842 O O . ASP A 1 224 ? 40.003 20.823 -18.468 1.00 80.50 224 ASP A O 1
ATOM 1846 N N . GLU A 1 225 ? 40.708 21.408 -16.414 1.00 84.06 225 GLU A N 1
ATOM 1847 C CA . GLU A 1 225 ? 39.391 21.233 -15.806 1.00 84.06 225 GLU A CA 1
ATOM 1848 C C . GLU A 1 225 ? 38.460 22.364 -16.241 1.00 84.06 225 GLU A C 1
ATOM 1850 O O . GLU A 1 225 ? 38.860 23.523 -16.332 1.00 84.06 225 GLU A O 1
ATOM 1855 N N . GLN A 1 226 ? 37.205 22.024 -16.505 1.00 82.12 226 GLN A N 1
ATOM 1856 C CA . GLN A 1 226 ? 36.172 22.966 -16.901 1.00 82.12 226 GLN A CA 1
ATOM 1857 C C . GLN A 1 226 ? 35.089 22.996 -15.835 1.00 82.12 226 GLN A C 1
ATOM 1859 O O . GLN A 1 226 ? 34.594 21.952 -15.415 1.00 82.12 226 GLN A O 1
ATOM 1864 N N . LEU A 1 227 ? 34.710 24.196 -15.421 1.00 81.19 227 LEU A N 1
ATOM 1865 C CA . LEU A 1 227 ? 33.495 24.447 -14.673 1.00 81.19 227 LEU A CA 1
ATOM 1866 C C . LEU A 1 227 ? 32.338 24.529 -15.668 1.00 81.19 227 LEU A C 1
ATOM 1868 O O . LEU A 1 227 ? 32.343 25.381 -16.554 1.00 81.19 227 LEU A O 1
ATOM 1872 N N . ILE A 1 228 ? 31.387 23.617 -15.545 1.00 80.12 228 ILE A N 1
ATOM 1873 C CA . ILE A 1 228 ? 30.213 23.470 -16.391 1.00 80.12 228 ILE A CA 1
ATOM 1874 C C . ILE A 1 228 ? 28.991 23.897 -15.587 1.00 80.12 228 ILE A C 1
ATOM 1876 O O . ILE A 1 228 ? 28.737 23.347 -14.515 1.00 80.12 228 ILE A O 1
ATOM 1880 N N . THR A 1 229 ? 28.217 24.827 -16.130 1.00 73.50 229 THR A N 1
ATOM 1881 C CA . THR A 1 229 ? 26.906 25.207 -15.598 1.00 73.50 229 THR A CA 1
ATOM 1882 C C . THR A 1 229 ? 25.840 24.998 -16.661 1.00 73.50 229 THR A C 1
ATOM 1884 O O . THR A 1 229 ? 26.119 25.000 -17.867 1.00 73.50 229 THR A O 1
ATOM 1887 N N . PHE A 1 230 ? 24.611 24.769 -16.213 1.00 72.19 230 PHE A N 1
ATOM 1888 C CA . PHE A 1 230 ? 23.467 24.597 -17.093 1.00 72.19 230 PHE A CA 1
ATOM 1889 C C . PHE A 1 230 ? 22.429 25.657 -16.765 1.00 72.19 230 PHE A C 1
ATOM 1891 O O . PHE A 1 230 ? 22.022 25.790 -15.622 1.00 72.19 230 PHE A O 1
ATOM 1898 N N . GLU A 1 231 ? 21.972 26.382 -17.775 1.00 67.62 231 GLU A N 1
ATOM 1899 C CA . GLU A 1 231 ? 20.931 27.394 -17.631 1.00 67.62 231 GLU A CA 1
ATOM 1900 C C . GLU A 1 231 ? 19.745 27.030 -18.516 1.00 67.62 231 GLU A C 1
ATOM 1902 O O . GLU A 1 231 ? 19.908 26.612 -19.669 1.00 67.62 231 GLU A O 1
ATOM 1907 N N . VAL A 1 232 ? 18.533 27.215 -17.993 1.00 59.50 232 VAL A N 1
ATOM 1908 C CA . VAL A 1 232 ? 17.304 27.035 -18.767 1.00 59.50 232 VAL A CA 1
ATOM 1909 C C . VAL A 1 232 ? 16.783 28.402 -19.178 1.00 59.50 232 VAL A C 1
ATOM 1911 O O . VAL A 1 232 ? 16.237 29.144 -18.370 1.00 59.50 232 VAL A O 1
ATOM 1914 N N . VAL A 1 233 ? 16.909 28.722 -20.465 1.00 63.94 233 VAL A N 1
ATOM 1915 C CA . VAL A 1 233 ? 16.424 29.990 -21.025 1.00 63.94 233 VAL A CA 1
ATOM 1916 C C . VAL A 1 233 ? 15.422 29.680 -22.127 1.00 63.94 233 VAL A C 1
ATOM 1918 O O . VAL A 1 233 ? 15.748 28.984 -23.086 1.00 63.94 233 VAL A O 1
ATOM 1921 N N . ASN A 1 234 ? 14.191 30.185 -22.007 1.00 63.00 234 ASN A N 1
ATOM 1922 C CA . ASN A 1 234 ? 13.132 30.025 -23.016 1.00 63.00 234 ASN A CA 1
ATOM 1923 C C . ASN A 1 234 ? 12.876 28.561 -23.438 1.00 63.00 234 ASN A C 1
ATOM 1925 O O . ASN A 1 234 ? 12.716 28.264 -24.621 1.00 63.00 234 ASN A O 1
ATOM 1929 N N . ASN A 1 235 ? 12.827 27.634 -22.473 1.00 61.50 235 ASN A N 1
ATOM 1930 C CA . ASN A 1 235 ? 12.679 26.185 -22.695 1.00 61.50 235 ASN A CA 1
ATOM 1931 C C . ASN A 1 235 ? 13.836 25.516 -23.466 1.00 61.50 235 ASN A C 1
ATOM 1933 O O . ASN A 1 235 ? 13.643 24.424 -24.001 1.00 61.50 235 ASN A O 1
ATOM 1937 N N . LEU A 1 236 ? 15.018 26.133 -23.527 1.00 64.81 236 LEU A N 1
ATOM 1938 C CA . LEU A 1 236 ? 16.236 25.532 -24.071 1.00 64.81 236 LEU A CA 1
ATOM 1939 C C . LEU A 1 236 ? 17.262 25.329 -22.958 1.00 64.81 236 LEU A C 1
ATOM 1941 O O . LEU A 1 236 ? 17.473 26.230 -22.146 1.00 64.81 236 LEU A O 1
ATOM 1945 N N . VAL A 1 237 ? 17.935 24.176 -22.967 1.00 65.69 237 VAL A N 1
ATOM 1946 C CA . VAL A 1 237 ? 19.126 23.963 -22.138 1.00 65.69 237 VAL A CA 1
ATOM 1947 C C . VAL A 1 237 ? 20.307 24.671 -22.805 1.00 65.69 237 VAL A C 1
ATOM 1949 O O . VAL A 1 237 ? 20.695 24.346 -23.939 1.00 65.69 237 VAL A O 1
ATOM 1952 N N . LYS A 1 238 ? 20.935 25.596 -22.089 1.00 72.88 238 LYS A N 1
ATOM 1953 C CA . LYS A 1 238 ? 22.256 26.116 -22.432 1.00 72.88 238 LYS A CA 1
ATOM 1954 C C . LYS A 1 238 ? 23.278 25.517 -21.476 1.00 72.88 238 LYS A C 1
ATOM 1956 O O . LYS A 1 238 ? 23.040 25.446 -20.279 1.00 72.88 238 LYS A O 1
ATOM 1961 N N . MET A 1 239 ? 24.395 25.054 -22.029 1.00 78.25 239 MET A N 1
ATOM 1962 C CA . MET A 1 239 ? 25.557 24.643 -21.247 1.00 78.25 239 MET A CA 1
ATOM 1963 C C . MET A 1 239 ? 26.609 25.728 -21.408 1.00 78.25 239 MET A C 1
ATOM 1965 O O . MET A 1 239 ? 27.003 26.022 -22.539 1.00 78.25 239 MET A O 1
ATOM 1969 N N . ASN A 1 240 ? 27.061 26.280 -20.291 1.00 78.62 240 ASN A N 1
ATOM 1970 C CA . ASN A 1 240 ? 28.188 27.195 -20.240 1.00 78.62 240 ASN A CA 1
ATOM 1971 C C . ASN A 1 240 ? 29.394 26.440 -19.670 1.00 78.62 240 ASN A C 1
ATOM 1973 O O . ASN A 1 240 ? 29.247 25.581 -18.801 1.00 78.62 240 ASN A O 1
ATOM 1977 N N . SER A 1 241 ? 30.591 26.733 -20.176 1.00 78.44 241 SER A N 1
ATOM 1978 C CA . SER A 1 241 ? 31.832 26.111 -19.709 1.00 78.44 241 SER A CA 1
ATOM 1979 C C . SER A 1 241 ? 32.924 27.156 -19.531 1.00 78.44 241 SER A C 1
ATOM 1981 O O . SER A 1 241 ? 33.177 27.930 -20.455 1.00 78.44 241 SER A O 1
ATOM 1983 N N . LYS A 1 242 ? 33.617 27.139 -18.392 1.00 84.31 242 LYS A N 1
ATOM 1984 C CA . LYS A 1 242 ? 34.769 28.003 -18.107 1.00 84.31 242 LYS A CA 1
ATOM 1985 C C . LYS A 1 242 ? 35.964 27.161 -17.673 1.00 84.31 242 LYS A C 1
ATOM 1987 O O . LYS A 1 242 ? 35.833 26.333 -16.779 1.00 84.31 242 LYS A O 1
ATOM 1992 N N . VAL A 1 243 ? 37.131 27.368 -18.283 1.00 81.88 243 VAL A N 1
ATOM 1993 C CA . VAL A 1 243 ? 38.366 26.679 -17.871 1.00 81.88 243 VAL A CA 1
ATOM 1994 C C . VAL A 1 243 ? 38.770 27.146 -16.471 1.00 81.88 243 VAL A C 1
ATOM 1996 O O . VAL A 1 243 ? 38.799 28.346 -16.196 1.00 81.88 243 VAL A O 1
ATOM 1999 N N . ILE A 1 244 ? 39.066 26.198 -15.584 1.00 74.31 244 ILE A N 1
ATOM 2000 C CA . ILE A 1 244 ? 39.584 26.450 -14.242 1.00 74.31 244 ILE A CA 1
ATOM 2001 C C . ILE A 1 244 ? 41.110 26.551 -14.360 1.00 74.31 244 ILE A C 1
ATOM 2003 O O . ILE A 1 244 ? 41.756 25.554 -14.697 1.00 74.31 244 ILE A O 1
ATOM 2007 N N . PRO A 1 245 ? 41.713 27.723 -14.096 1.00 61.28 245 PRO A N 1
ATOM 2008 C CA . PRO A 1 245 ? 43.156 27.866 -14.188 1.00 61.28 245 PRO A CA 1
ATOM 2009 C C . PRO A 1 245 ? 43.850 26.968 -13.158 1.00 61.28 245 PRO A C 1
ATOM 2011 O O . PRO A 1 245 ? 43.484 26.934 -11.979 1.00 61.28 245 PRO A O 1
ATOM 2014 N N . LYS A 1 246 ? 44.877 26.235 -13.603 1.00 56.59 246 LYS A N 1
ATOM 2015 C CA . LYS A 1 246 ? 45.767 25.483 -12.711 1.00 56.59 246 LYS A CA 1
ATOM 2016 C C . LYS A 1 246 ? 46.425 26.474 -11.745 1.00 56.59 246 LYS A C 1
ATOM 2018 O O . LYS A 1 246 ? 46.940 27.503 -12.180 1.00 56.59 246 LYS A O 1
ATOM 2023 N N . LYS A 1 247 ? 46.416 26.171 -10.439 1.00 45.31 247 LYS A N 1
ATOM 2024 C CA . LYS A 1 247 ? 47.151 26.941 -9.416 1.00 45.31 247 LYS A CA 1
ATOM 2025 C C . LYS A 1 247 ? 48.622 27.033 -9.850 1.00 45.31 247 LYS A C 1
ATOM 2027 O O . LYS A 1 247 ? 49.348 26.052 -9.721 1.00 45.31 247 LYS A O 1
ATOM 2032 N N . GLY A 1 248 ? 49.021 28.176 -10.408 1.00 45.25 248 GLY A N 1
ATOM 2033 C CA . GLY A 1 248 ? 50.368 28.389 -10.942 1.00 45.25 248 GLY A CA 1
ATOM 2034 C C . GLY A 1 248 ? 50.489 29.408 -12.077 1.00 45.25 248 GLY A C 1
ATOM 2035 O O . GLY A 1 248 ? 51.571 29.961 -12.227 1.00 45.25 248 GLY A O 1
ATOM 2036 N N . ASN A 1 249 ? 49.421 29.719 -12.821 1.00 36.88 249 ASN A N 1
ATOM 2037 C CA . ASN A 1 249 ? 49.491 30.747 -13.869 1.00 36.88 249 ASN A CA 1
ATOM 2038 C C . ASN A 1 249 ? 48.901 32.078 -13.383 1.00 36.88 249 ASN A C 1
ATOM 2040 O O . ASN A 1 249 ? 47.827 32.116 -12.779 1.00 36.88 249 ASN A O 1
ATOM 2044 N N . SER A 1 250 ? 49.670 33.144 -13.596 1.00 38.59 250 SER A N 1
ATOM 2045 C CA . SER A 1 250 ? 49.428 34.519 -13.163 1.00 38.59 250 SER A CA 1
ATOM 2046 C C . SER A 1 250 ? 48.107 35.089 -13.682 1.00 38.59 250 SER A C 1
ATOM 2048 O O . SER A 1 250 ? 47.592 34.693 -14.724 1.00 38.59 250 SER A O 1
ATOM 2050 N N . ALA A 1 251 ? 47.578 36.060 -12.937 1.00 37.88 251 ALA A N 1
ATOM 2051 C CA . ALA A 1 251 ? 46.284 36.708 -13.133 1.00 37.88 251 ALA A CA 1
ATOM 2052 C C . ALA A 1 251 ? 46.137 37.550 -14.425 1.00 37.88 251 ALA A C 1
ATOM 2054 O O . ALA A 1 251 ? 45.118 38.218 -14.578 1.00 37.88 251 ALA A O 1
ATOM 2055 N N . ASP A 1 252 ? 47.096 37.499 -15.354 1.00 38.59 252 ASP A N 1
ATOM 2056 C CA . ASP A 1 252 ? 47.164 38.410 -16.510 1.00 38.59 252 ASP A CA 1
ATOM 2057 C C . ASP A 1 252 ? 46.643 37.839 -17.838 1.00 38.59 252 ASP A C 1
ATOM 2059 O O . ASP A 1 252 ? 46.470 38.598 -18.783 1.00 38.59 252 ASP A O 1
ATOM 2063 N N . ASP A 1 253 ? 46.286 36.553 -17.922 1.00 37.66 253 ASP A N 1
ATOM 2064 C CA . ASP A 1 253 ? 45.660 35.989 -19.141 1.00 37.66 253 ASP A CA 1
ATOM 2065 C C . ASP A 1 253 ? 44.119 36.085 -19.133 1.00 37.66 253 ASP A C 1
ATOM 2067 O O . ASP A 1 253 ? 43.407 35.456 -19.920 1.00 37.66 253 ASP A O 1
ATOM 2071 N N . MET A 1 254 ? 43.564 36.888 -18.221 1.00 42.34 254 MET A N 1
ATOM 2072 C CA . MET A 1 254 ? 42.130 37.136 -18.128 1.00 42.34 254 MET A CA 1
ATOM 2073 C C . MET A 1 254 ? 41.674 38.163 -19.161 1.00 42.34 254 MET A C 1
ATOM 2075 O O . MET A 1 254 ? 41.353 39.283 -18.787 1.00 42.34 254 MET A O 1
ATOM 2079 N N . LEU A 1 255 ? 41.566 37.780 -20.435 1.00 38.44 255 LEU A N 1
ATOM 2080 C CA . LEU A 1 255 ? 40.654 38.437 -21.377 1.00 38.44 255 LEU A CA 1
ATOM 2081 C C . LEU A 1 255 ? 40.424 37.587 -22.637 1.00 38.44 255 LEU A C 1
ATOM 2083 O O . LEU A 1 255 ? 41.349 37.188 -23.331 1.00 38.44 255 LEU A O 1
ATOM 2087 N N . THR A 1 256 ? 39.137 37.426 -22.962 1.00 37.09 256 THR A N 1
ATOM 2088 C CA . THR A 1 256 ? 38.551 36.982 -24.244 1.00 37.09 256 THR A CA 1
ATOM 2089 C C . THR A 1 256 ? 38.447 35.473 -24.519 1.00 37.09 256 THR A C 1
ATOM 2091 O O . THR A 1 256 ? 39.373 34.814 -24.968 1.00 37.09 256 THR A O 1
ATOM 2094 N N . ASN A 1 257 ? 37.247 34.923 -24.287 1.00 30.45 257 ASN A N 1
ATOM 2095 C CA . ASN A 1 257 ? 36.406 34.327 -25.344 1.00 30.45 257 ASN A CA 1
ATOM 209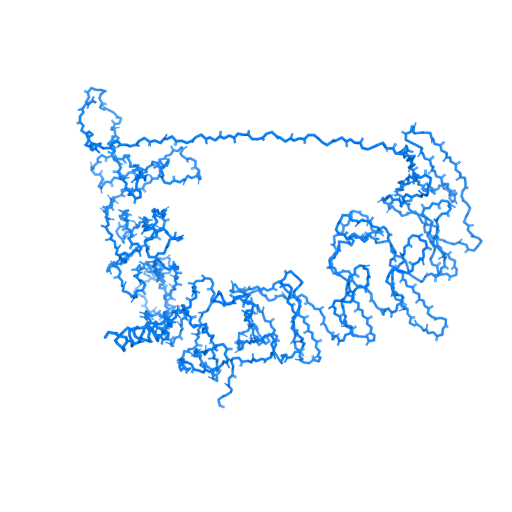6 C C . ASN A 1 257 ? 35.097 33.780 -24.746 1.00 30.45 257 ASN A C 1
ATOM 2098 O O . ASN A 1 257 ? 34.848 32.578 -24.695 1.00 30.45 257 ASN A O 1
ATOM 2102 N N . SER A 1 258 ? 34.236 34.688 -24.282 1.00 31.78 258 SER A N 1
ATOM 2103 C CA . SER A 1 258 ? 32.815 34.406 -24.079 1.00 31.78 258 SER A CA 1
ATOM 2104 C C . SER A 1 258 ? 32.100 34.608 -25.414 1.00 31.78 258 SER A C 1
ATOM 2106 O O . SER A 1 258 ? 31.943 35.740 -25.867 1.00 31.78 258 SER A O 1
ATOM 2108 N N . ILE A 1 259 ? 31.677 33.525 -26.065 1.00 29.45 259 ILE A N 1
ATOM 2109 C CA . ILE A 1 259 ? 30.771 33.623 -27.213 1.00 29.45 259 ILE A CA 1
ATOM 2110 C C . ILE A 1 259 ? 29.348 33.623 -26.649 1.00 29.45 259 ILE A C 1
ATOM 2112 O O . ILE A 1 259 ? 28.769 32.569 -26.397 1.00 29.45 259 ILE A O 1
ATOM 2116 N N . SER A 1 260 ? 28.800 34.814 -26.414 1.00 30.84 260 SER A N 1
ATOM 2117 C CA . SER A 1 260 ? 27.402 35.031 -26.029 1.00 30.84 260 SER A CA 1
ATOM 2118 C C . SER A 1 260 ? 26.678 35.795 -27.138 1.00 30.84 260 SER A C 1
ATOM 2120 O O . SER A 1 260 ? 27.080 36.897 -27.499 1.00 30.84 260 SER A O 1
ATOM 2122 N N . GLY A 1 261 ? 25.611 35.214 -27.687 1.00 29.22 261 GLY A N 1
ATOM 2123 C CA . GLY A 1 261 ? 24.665 35.914 -28.558 1.00 29.22 261 GLY A CA 1
ATOM 2124 C 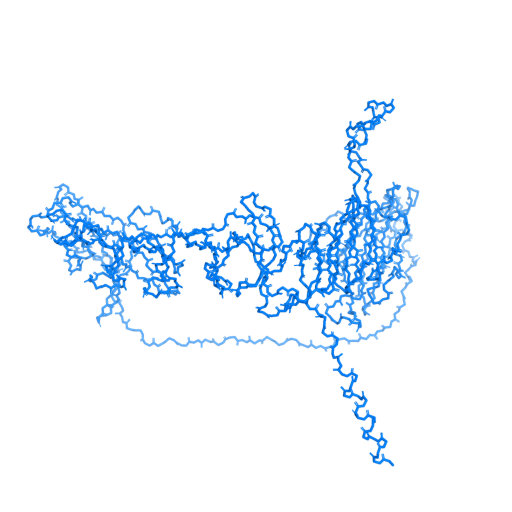C . GLY A 1 261 ? 23.410 36.295 -27.771 1.00 29.22 261 GLY A C 1
ATOM 2125 O O . GLY A 1 261 ? 22.741 35.406 -27.237 1.00 29.22 261 GLY A O 1
ATOM 2126 N N . ASP A 1 262 ? 23.112 37.594 -27.716 1.00 26.64 262 ASP A N 1
ATOM 2127 C CA . ASP A 1 262 ? 21.986 38.213 -27.003 1.00 26.64 262 ASP A CA 1
ATOM 2128 C C . ASP A 1 262 ? 20.797 38.504 -27.927 1.00 26.64 262 ASP A C 1
ATOM 2130 O O . ASP A 1 262 ? 20.983 39.053 -29.010 1.00 26.64 262 ASP A O 1
ATOM 2134 N N . LEU A 1 263 ? 19.572 38.267 -27.441 1.00 27.64 263 LEU A N 1
ATOM 2135 C CA . LEU A 1 263 ? 18.369 39.033 -27.803 1.00 27.64 263 LEU A CA 1
ATOM 2136 C C . LEU A 1 263 ? 17.455 39.142 -26.565 1.00 27.64 263 LEU A C 1
ATOM 2138 O O . LEU A 1 263 ? 17.111 38.138 -25.942 1.00 27.64 263 LEU A O 1
ATOM 2142 N N . ARG A 1 264 ? 17.116 40.388 -26.207 1.00 25.59 264 ARG A N 1
ATOM 2143 C CA . ARG A 1 264 ? 16.414 40.830 -24.985 1.00 25.59 264 ARG A CA 1
ATOM 2144 C C . ARG A 1 264 ? 14.887 40.676 -25.059 1.00 25.59 264 ARG A C 1
ATOM 2146 O O . ARG A 1 264 ? 14.306 40.816 -26.131 1.00 25.59 264 ARG A O 1
ATOM 2153 N N . GLY A 1 265 ? 14.252 40.537 -23.891 1.00 23.03 265 GLY A N 1
ATOM 2154 C CA . GLY A 1 265 ? 12.817 40.756 -23.666 1.00 23.03 265 GLY A CA 1
ATOM 2155 C C . GLY A 1 265 ? 12.473 40.815 -22.167 1.00 23.03 265 GLY A C 1
ATOM 2156 O O . GLY A 1 265 ? 12.841 39.915 -21.424 1.00 23.03 265 GLY A O 1
ATOM 2157 N N . ASP A 1 266 ? 11.823 41.905 -21.766 1.00 26.39 266 ASP A N 1
ATOM 2158 C CA . ASP A 1 266 ? 11.487 42.421 -20.422 1.00 26.39 266 ASP A CA 1
ATOM 2159 C C . ASP A 1 266 ? 10.369 41.647 -19.668 1.00 26.39 266 ASP A C 1
ATOM 2161 O O . ASP A 1 266 ? 9.390 41.253 -20.309 1.00 26.39 266 ASP A O 1
ATOM 2165 N N . PRO A 1 267 ? 10.443 41.463 -18.329 1.00 28.47 267 PRO A N 1
ATOM 2166 C CA . PRO A 1 267 ? 9.316 41.054 -17.496 1.00 28.47 267 PRO A CA 1
ATOM 2167 C C . PRO A 1 267 ? 8.869 42.146 -16.502 1.00 28.47 267 PRO A C 1
ATOM 2169 O O . PRO A 1 267 ? 9.569 42.472 -15.544 1.00 28.47 267 PRO A O 1
ATOM 2172 N N . THR A 1 268 ? 7.618 42.594 -16.633 1.00 28.00 268 THR A N 1
ATOM 2173 C CA . THR A 1 268 ? 6.876 43.271 -15.557 1.00 28.00 268 THR A CA 1
ATOM 2174 C C . THR A 1 268 ? 5.662 42.435 -15.156 1.00 28.00 268 THR A C 1
ATOM 2176 O O . THR A 1 268 ? 4.858 42.060 -16.007 1.00 28.00 268 THR A O 1
ATOM 2179 N N . ALA A 1 269 ? 5.539 42.130 -13.860 1.00 25.41 269 ALA A N 1
ATOM 2180 C CA . ALA A 1 269 ? 4.267 41.898 -13.170 1.00 25.41 269 ALA A CA 1
ATOM 2181 C C . ALA A 1 269 ? 4.492 41.823 -11.648 1.00 25.41 269 ALA A C 1
ATOM 2183 O O . ALA A 1 269 ? 5.166 40.922 -11.146 1.00 25.41 269 ALA A O 1
ATOM 2184 N N . ASP A 1 270 ? 3.897 42.787 -10.948 1.00 25.50 270 ASP A N 1
ATOM 2185 C CA . ASP A 1 270 ? 3.871 42.968 -9.497 1.00 25.50 270 ASP A CA 1
ATOM 2186 C C . ASP A 1 270 ? 3.154 41.838 -8.735 1.00 25.50 270 ASP A C 1
ATOM 2188 O O . ASP A 1 270 ? 2.185 41.244 -9.215 1.00 25.50 270 ASP A O 1
ATOM 2192 N N . ILE A 1 271 ? 3.580 41.606 -7.488 1.00 26.28 271 ILE A N 1
ATOM 2193 C CA . ILE A 1 271 ? 2.868 40.801 -6.484 1.00 26.28 271 ILE A CA 1
ATOM 2194 C C . ILE A 1 271 ? 2.349 41.739 -5.384 1.00 26.28 271 ILE A C 1
ATOM 2196 O O . ILE A 1 271 ? 3.123 42.440 -4.737 1.00 26.28 271 ILE A O 1
ATOM 2200 N N . VAL A 1 272 ? 1.034 41.709 -5.153 1.00 25.53 272 VAL A N 1
ATOM 2201 C CA . VAL A 1 272 ? 0.326 42.391 -4.055 1.00 25.53 272 VAL A CA 1
ATOM 2202 C C . VAL A 1 272 ? 0.203 41.446 -2.852 1.00 25.53 272 VAL A C 1
ATOM 2204 O O . VAL A 1 272 ? -0.184 40.288 -3.010 1.00 25.53 272 VAL A O 1
ATOM 2207 N N . ILE A 1 273 ? 0.486 41.948 -1.646 1.00 25.77 273 ILE A N 1
ATOM 2208 C CA . ILE A 1 273 ? 0.258 41.268 -0.359 1.00 25.77 273 ILE A CA 1
ATOM 2209 C C . ILE A 1 273 ? -1.080 41.750 0.226 1.00 25.77 273 ILE A C 1
ATOM 2211 O O . ILE A 1 273 ? -1.324 42.951 0.295 1.00 25.77 273 ILE A O 1
ATOM 2215 N N . SER A 1 274 ? -1.939 40.823 0.663 1.00 25.72 274 SER A N 1
ATOM 2216 C CA . SER A 1 274 ? -3.207 41.107 1.354 1.00 25.72 274 SER A CA 1
ATOM 2217 C C . SER A 1 274 ? -3.091 40.907 2.872 1.00 25.72 274 SER A C 1
ATOM 2219 O O . SER A 1 274 ? -2.658 39.842 3.318 1.00 25.72 274 SER A O 1
ATOM 2221 N N . GLU A 1 275 ? -3.536 41.891 3.656 1.00 26.84 275 GLU A N 1
ATOM 2222 C CA . GLU A 1 275 ? -3.625 41.846 5.122 1.00 26.84 275 GLU A CA 1
ATOM 2223 C C . GLU A 1 275 ? -4.853 41.056 5.616 1.00 26.84 275 GLU A C 1
ATOM 2225 O O . GLU A 1 275 ? -5.957 41.171 5.083 1.00 26.84 275 GLU A O 1
ATOM 2230 N N . GLY A 1 276 ? -4.657 40.251 6.664 1.00 28.34 276 GLY A N 1
ATOM 2231 C CA . GLY A 1 276 ? -5.707 39.484 7.337 1.00 28.34 276 GLY A CA 1
ATOM 2232 C C . GLY A 1 276 ? -6.403 40.285 8.441 1.00 28.34 276 GLY A C 1
ATOM 2233 O O . GLY A 1 276 ? -5.753 40.850 9.320 1.00 28.34 276 GLY A O 1
ATOM 2234 N N . GLY A 1 277 ? -7.738 40.299 8.412 1.00 29.38 277 GLY A N 1
ATOM 2235 C CA . GLY A 1 277 ? -8.592 40.971 9.393 1.00 29.38 277 GLY A CA 1
ATOM 2236 C C . GLY A 1 277 ? -8.656 40.277 10.762 1.00 29.38 277 GLY A C 1
ATOM 2237 O O . GLY A 1 277 ? -8.601 39.052 10.876 1.00 29.38 277 GLY A O 1
ATOM 2238 N N . ARG A 1 278 ? -8.811 41.089 11.815 1.00 29.45 278 ARG A N 1
ATOM 2239 C CA . ARG A 1 278 ? -9.106 40.663 13.194 1.00 29.45 278 ARG A CA 1
ATOM 2240 C C . ARG A 1 278 ? -10.600 40.371 13.370 1.00 29.45 278 ARG A C 1
ATOM 2242 O O . ARG A 1 278 ? -11.440 41.136 12.911 1.00 29.45 278 ARG A O 1
ATOM 2249 N N . ILE A 1 279 ? -10.909 39.306 14.109 1.00 32.09 279 ILE A N 1
ATOM 2250 C CA . ILE A 1 279 ? -12.254 38.967 14.597 1.00 32.09 279 ILE A CA 1
ATOM 2251 C C . ILE A 1 279 ? -12.398 39.501 16.032 1.00 32.09 279 ILE A C 1
ATOM 2253 O O . ILE A 1 279 ? -11.508 39.288 16.858 1.00 32.09 279 ILE A O 1
ATOM 2257 N N . GLU A 1 280 ? -13.509 40.176 16.340 1.00 32.78 280 GLU A N 1
ATOM 2258 C CA . GLU A 1 280 ? -13.850 40.628 17.697 1.00 32.78 280 GLU A CA 1
ATOM 2259 C C . GLU A 1 280 ? -14.415 39.491 18.577 1.00 32.78 280 GLU A C 1
ATOM 2261 O O . GLU A 1 280 ? -15.188 38.661 18.090 1.00 32.78 280 GLU A O 1
ATOM 2266 N N . PRO A 1 281 ? -14.107 39.447 19.889 1.00 37.34 281 PRO A N 1
ATOM 2267 C CA . PRO A 1 281 ? -14.687 38.464 20.793 1.00 37.34 281 PRO A CA 1
ATOM 2268 C C . PRO A 1 281 ? -16.049 38.909 21.355 1.00 37.34 281 PRO A C 1
ATOM 2270 O O . PRO A 1 281 ? -16.187 39.944 22.005 1.00 37.34 281 PRO A O 1
ATOM 2273 N N . SER A 1 282 ? -17.053 38.047 21.182 1.00 37.75 282 SER A N 1
ATOM 2274 C CA . SER A 1 282 ? -18.351 38.102 21.864 1.00 37.75 282 SER A CA 1
ATOM 2275 C C . SER A 1 282 ? -18.211 38.045 23.396 1.00 37.75 282 SER A C 1
ATOM 2277 O O . SER A 1 282 ? -17.379 37.294 23.910 1.00 37.75 282 SER A O 1
ATOM 2279 N N . LYS A 1 283 ? -19.071 38.772 24.131 1.00 41.72 283 LYS A N 1
ATOM 2280 C CA . LYS A 1 283 ? -19.132 38.818 25.610 1.00 41.72 283 LYS A CA 1
ATOM 2281 C C . LYS A 1 283 ? -19.072 37.418 26.246 1.00 41.72 283 LYS A C 1
ATOM 2283 O O . LYS A 1 283 ? -20.022 36.643 26.162 1.00 41.72 283 LYS A O 1
ATOM 2288 N N . ALA A 1 284 ? -17.965 37.122 26.925 1.00 44.44 284 ALA A N 1
ATOM 2289 C CA . ALA A 1 284 ? -17.744 35.859 27.617 1.00 44.44 284 ALA A CA 1
ATOM 2290 C C . ALA A 1 284 ? -18.542 35.781 28.932 1.00 44.44 284 ALA A C 1
ATOM 2292 O O . ALA A 1 284 ? -18.417 36.640 29.807 1.00 44.44 284 ALA A O 1
ATOM 2293 N N . LEU A 1 285 ? -19.320 34.709 29.102 1.00 49.44 285 LEU A N 1
ATOM 2294 C CA . LEU A 1 285 ? -19.792 34.260 30.415 1.00 49.44 285 LEU A CA 1
ATOM 2295 C C . LEU A 1 285 ? -18.576 34.016 31.329 1.00 49.44 285 LEU A C 1
ATOM 2297 O O . LEU A 1 285 ? -17.615 33.363 30.916 1.00 49.44 285 LEU A O 1
ATOM 2301 N N . LYS A 1 286 ? -18.600 34.516 32.575 1.00 60.38 286 LYS A N 1
ATOM 2302 C CA . LYS A 1 286 ? -17.550 34.235 33.573 1.00 60.38 286 LYS A CA 1
ATOM 2303 C C . LYS A 1 286 ? -17.625 32.763 33.994 1.00 60.38 286 LYS A C 1
ATOM 2305 O O . LYS A 1 286 ? -18.379 32.410 34.895 1.00 60.38 286 LYS A O 1
ATOM 2310 N N . ILE A 1 287 ? -16.848 31.909 33.333 1.00 61.69 287 ILE A N 1
ATOM 2311 C CA . ILE A 1 287 ? -16.722 30.485 33.670 1.00 61.69 287 ILE A CA 1
ATOM 2312 C C . ILE A 1 287 ? -16.040 30.360 35.040 1.00 61.69 287 ILE A C 1
ATOM 2314 O O . ILE A 1 287 ? -14.933 30.866 35.225 1.00 61.69 287 ILE A O 1
ATOM 2318 N N . LYS A 1 288 ? -16.670 29.661 35.992 1.00 77.12 288 LYS A N 1
ATOM 2319 C CA . LYS A 1 288 ? -16.022 29.269 37.256 1.00 77.12 288 LYS A CA 1
ATOM 2320 C C . LYS A 1 288 ? -15.347 27.916 37.056 1.00 77.12 288 LYS A C 1
ATOM 2322 O O . LYS A 1 288 ? -16.031 26.953 36.720 1.00 77.12 288 LYS A O 1
ATOM 2327 N N . LYS A 1 289 ? -14.031 27.832 37.260 1.00 81.62 289 LYS A N 1
ATOM 2328 C CA . LYS A 1 289 ? -13.286 26.570 37.141 1.00 81.62 289 LYS A CA 1
ATOM 2329 C C . LYS A 1 289 ? -12.869 26.050 38.511 1.00 81.62 289 LYS A C 1
ATOM 2331 O O . LYS A 1 289 ? -12.400 26.828 39.340 1.00 81.62 289 LYS A O 1
ATOM 2336 N N . TYR A 1 290 ? -13.024 24.748 38.717 1.00 86.38 290 TYR A N 1
ATOM 2337 C CA . TYR A 1 290 ? -12.575 24.053 39.918 1.00 86.38 290 TYR A CA 1
ATOM 2338 C C . TYR A 1 290 ? -11.669 22.880 39.566 1.00 86.38 290 TYR A C 1
ATOM 2340 O O . TYR A 1 290 ? -11.946 22.150 38.619 1.00 86.38 290 TYR A O 1
ATOM 2348 N N . PHE A 1 291 ? -10.636 22.667 40.371 1.00 87.88 291 PHE A N 1
ATOM 2349 C CA . PHE A 1 291 ? -9.780 21.489 40.340 1.00 87.88 291 PHE A CA 1
ATOM 2350 C C . PHE A 1 291 ? -10.173 20.565 41.487 1.00 87.88 291 PHE A C 1
ATOM 2352 O O . PHE A 1 291 ? -10.308 21.017 42.622 1.00 87.88 291 PHE A O 1
ATOM 2359 N N . THR A 1 292 ? -10.383 19.285 41.209 1.00 91.44 292 THR A N 1
ATOM 2360 C CA . THR A 1 292 ? -10.905 18.325 42.189 1.00 91.44 292 THR A CA 1
ATOM 2361 C C . THR A 1 292 ? -10.085 17.048 42.234 1.00 91.44 292 THR A C 1
ATOM 2363 O O . THR A 1 292 ? -9.451 16.675 41.246 1.00 91.44 292 THR A O 1
ATOM 2366 N N . ARG A 1 293 ? -10.061 16.406 43.404 1.00 93.19 293 ARG A N 1
ATOM 2367 C CA . ARG A 1 293 ? -9.443 15.092 43.609 1.00 93.19 293 ARG A CA 1
ATOM 2368 C C . ARG A 1 293 ? -9.975 14.413 44.864 1.00 93.19 293 ARG A C 1
ATOM 2370 O O . ARG A 1 293 ? -10.293 15.078 45.848 1.00 93.19 293 ARG A O 1
ATOM 2377 N N . PHE A 1 294 ? -9.964 13.092 44.862 1.00 94.62 294 PHE A N 1
ATOM 2378 C CA . PHE A 1 294 ? -10.046 12.267 46.059 1.00 94.62 294 PHE A CA 1
ATOM 2379 C C . PHE A 1 294 ? -8.651 12.038 46.647 1.00 94.62 294 PHE A C 1
ATOM 2381 O O . PHE A 1 294 ? -7.650 11.995 45.921 1.00 94.62 294 PHE A O 1
ATOM 2388 N N . LYS A 1 295 ? -8.586 11.876 47.968 1.00 94.38 295 LYS A N 1
ATOM 2389 C CA . LYS A 1 295 ? -7.390 11.479 48.717 1.00 94.38 295 LYS A CA 1
ATOM 2390 C C . LYS A 1 295 ? -7.773 10.377 49.704 1.00 94.38 295 LYS A C 1
ATOM 2392 O O . LYS A 1 295 ? -8.792 10.506 50.369 1.00 94.38 295 LYS A O 1
ATOM 2397 N N . LEU A 1 296 ? -6.969 9.319 49.787 1.00 90.69 296 LEU A N 1
ATOM 2398 C CA . LEU A 1 296 ? -7.134 8.210 50.727 1.00 90.69 296 LEU A CA 1
ATOM 2399 C C . LEU A 1 296 ? -5.883 8.172 51.609 1.00 90.69 296 LEU A C 1
ATOM 2401 O O . LEU A 1 296 ? -4.785 7.967 51.095 1.00 90.69 296 LEU A O 1
ATOM 2405 N N . VAL A 1 297 ? -6.045 8.426 52.907 1.00 87.25 297 VAL A N 1
ATOM 2406 C CA . VAL A 1 297 ? -4.971 8.396 53.915 1.00 87.25 297 VAL A CA 1
ATOM 2407 C C . VAL A 1 297 ? -5.504 7.663 55.136 1.00 87.25 297 VAL A C 1
ATOM 2409 O O . VAL A 1 297 ? -6.568 8.017 55.634 1.00 87.25 297 VAL A O 1
ATOM 2412 N N . ASP A 1 298 ? -4.796 6.629 55.588 1.00 85.75 298 ASP A N 1
ATOM 2413 C CA . ASP A 1 298 ? -5.137 5.855 56.792 1.00 85.75 298 ASP A CA 1
ATOM 2414 C C . ASP A 1 298 ? -6.602 5.374 56.828 1.00 85.75 298 ASP A C 1
ATOM 2416 O O . ASP A 1 298 ? -7.289 5.446 57.844 1.00 85.75 298 ASP A O 1
ATOM 2420 N N . GLY A 1 299 ? -7.121 4.934 55.674 1.00 83.00 299 GLY A N 1
ATOM 2421 C CA . GLY A 1 299 ? -8.502 4.457 55.528 1.00 83.00 299 GLY A CA 1
ATOM 2422 C C . GLY A 1 299 ? -9.571 5.557 55.477 1.00 83.00 299 GLY A C 1
ATOM 2423 O O . GLY A 1 299 ? -10.734 5.255 55.217 1.00 83.00 299 GLY A O 1
ATOM 2424 N N . LYS A 1 300 ? -9.202 6.829 55.661 1.00 91.50 300 LYS A N 1
ATOM 2425 C CA . LYS A 1 300 ? -10.101 7.979 55.508 1.00 91.50 300 LYS A CA 1
ATOM 2426 C C . LYS A 1 300 ? -10.024 8.539 54.098 1.00 91.50 300 LYS A C 1
ATOM 2428 O O . LYS A 1 300 ? -8.937 8.753 53.557 1.00 91.50 300 LYS A O 1
ATOM 2433 N N . ILE A 1 301 ? -11.190 8.800 53.516 1.00 95.31 301 ILE A N 1
ATOM 2434 C CA . ILE A 1 301 ? -11.315 9.390 52.187 1.00 95.31 301 ILE A CA 1
ATOM 2435 C C . ILE A 1 301 ? -11.730 10.847 52.349 1.00 95.31 301 ILE A C 1
ATOM 2437 O O . ILE A 1 301 ? -12.677 11.152 53.070 1.00 95.31 301 ILE A O 1
ATOM 2441 N N . SER A 1 302 ? -11.053 11.744 51.643 1.00 95.06 302 SER A N 1
ATOM 2442 C CA . SER A 1 302 ? -11.429 13.154 51.561 1.00 95.06 302 SER A CA 1
ATOM 2443 C C . SER A 1 302 ? -11.592 13.567 50.103 1.00 95.06 302 SER A C 1
ATOM 2445 O O . SER A 1 302 ? -10.823 13.151 49.233 1.00 95.06 302 SER A O 1
ATOM 2447 N N . PHE A 1 303 ? -12.579 14.417 49.839 1.00 94.62 303 PHE A N 1
ATOM 2448 C CA . PHE A 1 303 ? -12.757 15.106 48.568 1.00 94.62 303 PHE A CA 1
ATOM 2449 C C . PHE A 1 303 ? -12.212 16.529 48.690 1.00 94.62 303 PHE A C 1
ATOM 2451 O O . PHE A 1 303 ? -12.592 17.281 49.589 1.00 94.62 303 PHE A O 1
ATOM 2458 N N . ILE A 1 304 ? -11.304 16.887 47.789 1.00 93.06 304 ILE A N 1
ATOM 2459 C CA . ILE A 1 304 ? -10.618 18.176 47.763 1.00 93.06 304 ILE A CA 1
ATOM 2460 C C . ILE A 1 304 ? -11.088 18.938 46.526 1.00 93.06 304 ILE A C 1
ATOM 2462 O O . ILE A 1 304 ? -11.087 18.386 45.423 1.00 93.06 304 ILE A O 1
ATOM 2466 N N . LYS A 1 305 ? -11.468 20.205 46.706 1.00 92.31 305 LYS A N 1
ATOM 2467 C CA . LYS A 1 305 ? -11.926 21.112 45.649 1.00 92.31 305 LYS A CA 1
ATOM 2468 C C . LYS A 1 305 ? -11.221 22.464 45.765 1.00 92.31 305 LYS A C 1
ATOM 2470 O O . LYS A 1 305 ? -11.395 23.155 46.763 1.00 92.31 305 LYS A O 1
ATOM 2475 N N . ASN A 1 306 ? -10.519 22.862 44.708 1.00 89.25 306 ASN A N 1
ATOM 2476 C CA . ASN A 1 306 ? -9.773 24.117 44.608 1.00 89.25 306 ASN A CA 1
ATOM 2477 C C . ASN A 1 306 ? -10.390 25.000 43.526 1.00 89.25 306 ASN A C 1
ATOM 2479 O O . ASN A 1 306 ? -10.727 24.498 42.457 1.00 89.25 306 ASN A O 1
ATOM 2483 N N . ASP A 1 307 ? -10.541 26.299 43.763 1.00 84.25 307 ASP A N 1
ATOM 2484 C CA . ASP A 1 307 ? -10.869 27.247 42.691 1.00 84.25 307 ASP A CA 1
ATOM 2485 C C . ASP A 1 307 ? -9.611 27.731 41.939 1.00 84.25 307 ASP A C 1
ATOM 2487 O O . ASP A 1 307 ? -8.484 27.338 42.248 1.00 84.25 307 ASP A O 1
ATOM 2491 N N . ILE A 1 308 ? -9.794 28.586 40.927 1.00 74.25 308 ILE A N 1
ATOM 2492 C CA . ILE A 1 308 ? -8.688 29.170 40.143 1.00 74.25 308 ILE A CA 1
ATOM 2493 C C . ILE A 1 308 ? -7.724 30.038 40.966 1.00 74.25 308 ILE A C 1
ATOM 2495 O O . ILE A 1 308 ? -6.626 30.323 40.498 1.00 74.25 308 ILE A O 1
ATOM 2499 N N . TYR A 1 309 ? -8.120 30.448 42.172 1.00 76.75 309 TYR A N 1
ATOM 2500 C CA . TYR A 1 309 ? -7.306 31.227 43.104 1.00 76.75 309 TYR A CA 1
ATOM 2501 C C . TYR A 1 309 ? -6.672 30.340 44.183 1.00 76.75 309 TYR A C 1
ATOM 2503 O O . TYR A 1 309 ? -6.166 30.850 45.178 1.00 76.75 309 TYR A O 1
ATOM 2511 N N . GLN A 1 310 ? -6.694 29.016 43.980 1.00 72.56 310 GLN A N 1
ATOM 2512 C CA . GLN A 1 310 ? -6.152 28.007 44.890 1.00 72.56 310 GLN A CA 1
ATOM 2513 C C . GLN A 1 310 ? -6.810 27.997 46.277 1.00 72.56 310 GLN A C 1
ATOM 2515 O O . GLN A 1 310 ? -6.239 27.461 47.226 1.00 72.56 310 GLN A O 1
ATOM 2520 N N . LYS A 1 311 ? -8.031 28.531 46.414 1.00 83.56 311 LYS A N 1
ATOM 2521 C CA . LYS A 1 311 ? -8.790 28.379 47.655 1.00 83.56 311 LYS A CA 1
ATOM 2522 C C . LYS A 1 311 ? -9.262 26.932 47.773 1.00 83.56 311 LYS A C 1
ATOM 2524 O O . LYS A 1 311 ? -10.149 26.501 47.034 1.00 83.56 311 LYS A O 1
ATOM 2529 N N . GLU A 1 312 ? -8.655 26.200 48.699 1.00 88.44 312 GLU A N 1
ATOM 2530 C CA . GLU A 1 312 ? -8.931 24.785 48.940 1.00 88.44 312 GLU A CA 1
ATOM 2531 C C . GLU A 1 312 ? -10.130 24.593 49.877 1.00 88.44 312 GLU A C 1
ATOM 2533 O O . GLU A 1 312 ? -10.267 25.247 50.910 1.00 88.44 312 GLU A O 1
ATOM 2538 N N . THR A 1 313 ? -11.022 23.681 49.497 1.00 90.75 313 THR A N 1
ATOM 2539 C CA . THR A 1 313 ? -12.085 23.141 50.345 1.00 90.75 313 THR A CA 1
ATOM 2540 C C . THR A 1 313 ? -11.861 21.644 50.488 1.00 90.75 313 THR A C 1
ATOM 2542 O O . THR A 1 313 ? -11.819 20.929 49.484 1.00 90.75 313 THR A O 1
ATOM 2545 N N . VAL A 1 314 ? -11.746 21.170 51.728 1.00 91.38 314 VAL A N 1
ATOM 2546 C CA . VAL A 1 314 ? -11.607 19.747 52.056 1.00 91.38 314 VAL A CA 1
ATOM 2547 C C . VAL A 1 314 ? -12.888 19.275 52.727 1.00 91.38 314 VAL A C 1
ATOM 2549 O O . VAL A 1 314 ? -13.386 19.917 53.650 1.00 91.38 314 VAL A O 1
ATOM 2552 N N . LYS A 1 315 ? -13.429 18.158 52.248 1.00 92.44 315 LYS A N 1
ATOM 2553 C CA . LYS A 1 315 ? -14.631 17.521 52.784 1.00 92.44 315 LYS A CA 1
ATOM 2554 C C . LYS A 1 315 ? -14.337 16.052 53.056 1.00 92.44 315 LYS A C 1
ATOM 2556 O O . LYS A 1 315 ? -13.895 15.344 52.151 1.00 92.44 315 LYS A O 1
ATOM 2561 N N . ASP A 1 316 ? -14.620 15.593 54.270 1.00 92.06 316 ASP A N 1
ATOM 2562 C CA . ASP A 1 316 ? -14.597 14.165 54.584 1.00 92.06 316 ASP A CA 1
ATOM 2563 C C . ASP A 1 316 ? -15.652 13.435 53.753 1.00 92.06 316 ASP A C 1
ATOM 2565 O O . ASP A 1 316 ? -16.789 13.894 53.597 1.00 92.06 316 ASP A O 1
ATOM 2569 N N . PHE A 1 317 ? -15.253 12.310 53.171 1.00 92.00 317 PHE A N 1
ATOM 2570 C CA . PHE A 1 317 ? -16.062 11.566 52.226 1.00 92.00 317 PHE A CA 1
ATOM 2571 C C . PHE A 1 317 ? -16.352 10.169 52.768 1.00 92.00 317 PHE A C 1
ATOM 2573 O O . PHE A 1 317 ? -15.442 9.395 53.062 1.00 92.00 317 PHE A O 1
ATOM 2580 N N . ILE A 1 318 ? -17.638 9.848 52.887 1.00 90.62 318 ILE A N 1
ATOM 2581 C CA . ILE A 1 318 ? -18.119 8.571 53.413 1.00 90.62 318 ILE A CA 1
ATOM 2582 C C . ILE A 1 318 ? -18.697 7.773 52.247 1.00 90.62 318 ILE A C 1
ATOM 2584 O O . ILE A 1 318 ? -19.537 8.275 51.499 1.00 90.62 318 ILE A O 1
ATOM 2588 N N . LEU A 1 319 ? -18.234 6.535 52.087 1.00 90.94 319 LEU A N 1
ATOM 2589 C CA . LEU A 1 319 ? -18.769 5.625 51.080 1.00 90.94 319 LEU A CA 1
ATOM 2590 C C . LEU A 1 319 ? -20.174 5.131 51.462 1.00 90.94 319 LEU A C 1
ATOM 2592 O O . LEU A 1 319 ? -20.510 5.089 52.647 1.00 90.94 319 LEU A O 1
ATOM 2596 N N . PRO A 1 320 ? -20.985 4.699 50.482 1.00 90.94 320 PRO A N 1
ATOM 2597 C CA . PRO A 1 320 ? -22.247 4.021 50.756 1.00 90.94 320 PRO A CA 1
ATOM 2598 C C . PRO A 1 320 ? -22.078 2.810 51.685 1.00 90.94 320 PRO A C 1
ATOM 2600 O O . PRO A 1 320 ? -21.039 2.147 51.679 1.00 90.94 320 PRO A O 1
ATOM 2603 N N . ALA A 1 321 ? -23.120 2.486 52.454 1.00 91.06 321 ALA A N 1
ATOM 2604 C CA . ALA A 1 321 ? -23.129 1.292 53.297 1.00 91.06 321 ALA A CA 1
ATOM 2605 C C . ALA A 1 321 ? -22.857 0.023 52.465 1.00 91.06 321 ALA A C 1
ATOM 2607 O O . ALA A 1 321 ? -23.371 -0.116 51.355 1.00 91.06 321 ALA A O 1
ATOM 2608 N N . GLY A 1 322 ? -22.034 -0.885 52.996 1.00 91.25 322 GLY A N 1
ATOM 2609 C CA . GLY A 1 322 ? -21.618 -2.109 52.297 1.00 91.25 322 GLY A CA 1
ATOM 2610 C C . GLY A 1 322 ? -20.516 -1.911 51.248 1.00 91.25 322 GLY A C 1
ATOM 2611 O O . GLY A 1 322 ? -20.096 -2.885 50.627 1.00 91.25 322 GLY A O 1
ATOM 2612 N N . ALA A 1 323 ? -20.019 -0.684 51.050 1.00 93.88 323 ALA A N 1
ATOM 2613 C CA . ALA A 1 323 ? -18.914 -0.439 50.136 1.00 93.88 323 ALA A CA 1
ATOM 2614 C C . ALA A 1 323 ? -17.598 -1.046 50.642 1.00 93.88 323 ALA A C 1
ATOM 2616 O O . ALA A 1 323 ? -17.189 -0.854 51.787 1.00 93.88 323 ALA A O 1
ATOM 2617 N N . THR A 1 324 ? -16.902 -1.728 49.743 1.00 93.62 324 THR A N 1
ATOM 2618 C CA . THR A 1 324 ? -15.609 -2.376 49.967 1.00 93.62 324 THR A CA 1
ATOM 2619 C C . THR A 1 324 ? -14.613 -1.972 48.880 1.00 93.62 324 THR A C 1
ATOM 2621 O O . THR A 1 324 ? -14.979 -1.372 47.864 1.00 93.62 324 THR A O 1
ATOM 2624 N N . ASN A 1 325 ? -13.334 -2.291 49.100 1.00 92.00 325 ASN A N 1
ATOM 2625 C CA . ASN A 1 325 ? -12.244 -2.107 48.136 1.00 92.00 325 ASN A CA 1
ATOM 2626 C C . ASN A 1 325 ? -12.133 -0.697 47.517 1.00 92.00 325 ASN A C 1
ATOM 2628 O O . ASN A 1 325 ? -12.013 -0.594 46.292 1.00 92.00 325 ASN A O 1
ATOM 2632 N N . PRO A 1 326 ? -12.146 0.394 48.311 1.00 94.44 326 PRO A N 1
ATOM 2633 C CA . PRO A 1 326 ? -11.978 1.728 47.755 1.00 94.44 326 PRO A CA 1
ATOM 2634 C C . PRO A 1 326 ? -10.596 1.908 47.131 1.00 94.44 326 PRO A C 1
ATOM 2636 O O . PRO A 1 326 ? -9.574 1.615 47.757 1.00 94.44 326 PRO A O 1
ATOM 2639 N N . LYS A 1 327 ? -10.559 2.427 45.905 1.00 92.75 327 LYS A N 1
ATOM 2640 C CA . LYS A 1 327 ? -9.325 2.710 45.170 1.00 92.75 327 LYS A CA 1
ATOM 2641 C C . LYS A 1 327 ? -9.398 4.079 44.521 1.00 92.75 327 LYS A C 1
ATOM 2643 O O . LYS A 1 327 ? -10.430 4.478 43.994 1.00 92.75 327 LYS A O 1
ATOM 2648 N N . ILE A 1 328 ? -8.280 4.794 44.556 1.00 91.75 328 ILE A N 1
ATOM 2649 C CA . ILE A 1 328 ? -8.121 6.050 43.828 1.00 91.75 328 ILE A CA 1
ATOM 2650 C C . ILE A 1 328 ? -7.365 5.752 42.548 1.00 91.75 328 ILE A C 1
ATOM 2652 O O . ILE A 1 328 ? -6.248 5.235 42.585 1.00 91.75 328 ILE A O 1
ATOM 2656 N N . GLU A 1 329 ? -7.974 6.101 41.424 1.00 88.12 329 GLU A N 1
ATOM 2657 C CA . GLU A 1 329 ? -7.415 5.852 40.104 1.00 88.12 329 GLU A CA 1
ATOM 2658 C C . GLU A 1 329 ? -7.224 7.175 39.375 1.00 88.12 329 GLU A C 1
ATOM 2660 O O . GLU A 1 329 ? -8.154 7.969 39.225 1.00 88.12 329 GLU A O 1
ATOM 2665 N N . ASN A 1 330 ? -5.985 7.436 38.957 1.00 86.25 330 ASN A N 1
ATOM 2666 C CA . ASN A 1 330 ? -5.638 8.676 38.274 1.00 86.25 330 ASN A CA 1
ATOM 2667 C C . ASN A 1 330 ? -6.383 8.762 36.937 1.00 86.25 330 ASN A C 1
ATOM 2669 O O . ASN A 1 330 ? -6.296 7.866 36.095 1.00 86.25 330 ASN A O 1
ATOM 2673 N N . LEU A 1 331 ? -7.103 9.865 36.757 1.00 83.19 331 LEU A N 1
ATOM 2674 C CA . LEU A 1 331 ? -7.953 10.151 35.613 1.00 83.19 331 LEU A CA 1
ATOM 2675 C C . LEU A 1 331 ? -8.034 11.669 35.463 1.00 83.19 331 LEU A C 1
ATOM 2677 O O . LEU A 1 331 ? -8.769 12.333 36.190 1.00 83.19 331 LEU A O 1
ATOM 2681 N N . TYR A 1 332 ? -7.273 12.211 34.518 1.00 82.94 332 TYR A N 1
ATOM 2682 C CA . TYR A 1 332 ? -7.225 13.647 34.265 1.00 82.94 332 TYR A CA 1
ATOM 2683 C C . TYR A 1 332 ? -8.233 14.022 33.181 1.00 82.94 332 TYR A C 1
ATOM 2685 O O . TYR A 1 332 ? -8.034 13.670 32.019 1.00 82.94 332 TYR A O 1
ATOM 2693 N N . PHE A 1 333 ? -9.311 14.724 33.537 1.00 78.25 333 PHE A N 1
ATOM 2694 C CA . PHE A 1 333 ? -10.301 15.171 32.553 1.00 78.25 333 PHE A CA 1
ATOM 2695 C C . PHE A 1 333 ? -11.122 16.378 33.025 1.00 78.25 333 PHE A C 1
ATOM 2697 O O . PHE A 1 333 ? -11.219 16.657 34.222 1.00 78.25 333 PHE A O 1
ATOM 2704 N N . SER A 1 334 ? -11.749 17.066 32.066 1.00 81.81 334 SER A N 1
ATOM 2705 C CA . SER A 1 334 ? -12.744 18.109 32.330 1.00 81.81 334 SER A CA 1
ATOM 2706 C C . SER A 1 334 ? -14.159 17.546 32.212 1.00 81.81 334 SER A C 1
ATOM 2708 O O . SER A 1 334 ? -14.521 16.965 31.189 1.00 81.81 334 SER A O 1
ATOM 2710 N N . LEU A 1 335 ? -14.985 17.755 33.233 1.00 78.00 335 LEU A N 1
ATOM 2711 C CA . LEU A 1 335 ? -16.417 17.474 33.176 1.00 78.00 335 LEU A CA 1
ATOM 2712 C C . LEU A 1 335 ? -17.145 18.503 32.289 1.00 78.00 335 LEU A C 1
ATOM 2714 O O . LEU A 1 335 ? -16.723 19.664 32.227 1.00 78.00 335 LEU A O 1
ATOM 2718 N N . PRO A 1 336 ? -18.260 18.115 31.635 1.00 69.88 336 PRO A N 1
ATOM 2719 C CA . PRO A 1 336 ? -19.085 19.034 30.859 1.00 69.88 336 PRO A CA 1
ATOM 2720 C C . PRO A 1 336 ? -19.543 20.234 31.692 1.00 69.88 336 PRO A C 1
ATOM 2722 O O . PRO A 1 336 ? -19.854 20.102 32.878 1.00 69.88 336 PRO A O 1
ATOM 2725 N N . LYS A 1 337 ? -19.637 21.405 31.052 1.00 74.12 337 LYS A N 1
ATOM 2726 C CA . LYS A 1 337 ? -20.172 22.612 31.693 1.00 74.12 337 LYS A CA 1
ATOM 2727 C C . LYS A 1 337 ? -21.619 22.372 32.115 1.00 74.12 337 LYS A C 1
ATOM 2729 O O . LYS A 1 337 ? -22.430 21.899 31.319 1.00 74.12 337 LYS A O 1
ATOM 2734 N N . ASN A 1 338 ? -21.949 22.734 33.349 1.00 67.19 338 ASN A N 1
ATOM 2735 C CA . ASN A 1 338 ? -23.337 22.749 33.801 1.00 67.19 338 ASN A CA 1
ATOM 2736 C C . ASN A 1 338 ? -24.038 24.071 33.413 1.00 67.19 338 ASN A C 1
ATOM 2738 O O . ASN A 1 338 ? -23.418 24.981 32.856 1.00 67.19 338 ASN A O 1
ATOM 2742 N N . LYS A 1 339 ? -25.338 24.184 33.724 1.00 61.84 339 LYS A N 1
ATOM 2743 C CA . LYS A 1 339 ? -26.157 25.381 33.439 1.00 61.84 339 LYS A CA 1
ATOM 2744 C C . LYS A 1 339 ? -25.598 26.670 34.065 1.00 61.84 339 LYS A C 1
ATOM 2746 O O . LYS A 1 339 ? -25.834 27.746 33.528 1.00 61.84 339 LYS A O 1
ATOM 2751 N N . ASP A 1 340 ? -24.792 26.552 35.118 1.00 68.50 340 ASP A N 1
ATOM 2752 C CA . ASP A 1 340 ? -24.174 27.674 35.833 1.00 68.50 340 ASP A CA 1
ATOM 2753 C C . ASP A 1 340 ? -22.781 28.045 35.288 1.00 68.50 340 ASP A C 1
ATOM 2755 O O . ASP A 1 340 ? -22.041 28.802 35.917 1.00 68.50 340 ASP A O 1
ATOM 2759 N N . SER A 1 341 ? -22.394 27.510 34.121 1.00 60.88 341 SER A N 1
ATOM 2760 C CA . SER A 1 341 ? -21.068 27.707 33.511 1.00 60.88 341 SER A CA 1
ATOM 2761 C C . SER A 1 341 ? -19.901 27.300 34.423 1.00 60.88 341 SER A C 1
ATOM 2763 O O . SER A 1 341 ? -18.824 27.900 34.372 1.00 60.88 341 SER A O 1
ATOM 2765 N N . VAL A 1 342 ? -20.101 26.277 35.259 1.00 74.12 342 VAL A N 1
ATOM 2766 C CA . VAL A 1 342 ? -19.043 25.700 36.094 1.00 74.12 342 VAL A CA 1
ATOM 2767 C C . VAL A 1 342 ? -18.321 24.596 35.322 1.00 74.12 342 VAL A C 1
ATOM 2769 O O . VAL A 1 342 ? -18.958 23.691 34.788 1.00 74.12 342 VAL A O 1
ATOM 2772 N N . GLU A 1 343 ? -16.992 24.666 35.277 1.00 78.69 343 GLU A N 1
ATOM 2773 C CA . GLU A 1 343 ? -16.104 23.637 34.725 1.00 78.69 343 GLU A CA 1
ATOM 2774 C C . GLU A 1 343 ? -15.365 22.951 35.882 1.00 78.69 343 GLU A C 1
ATOM 2776 O O . GLU A 1 343 ? -14.745 23.619 36.712 1.00 78.69 343 GLU A O 1
ATOM 2781 N N . PHE A 1 344 ? -15.414 21.622 35.941 1.00 79.50 344 PHE A N 1
ATOM 2782 C CA . PHE A 1 344 ? -14.614 20.842 36.885 1.00 79.50 344 PHE A CA 1
ATOM 2783 C C . PHE A 1 344 ? -13.515 20.116 36.130 1.00 79.50 344 PHE A C 1
ATOM 2785 O O . PHE A 1 344 ? -13.801 19.376 35.194 1.00 79.50 344 PHE A O 1
ATOM 2792 N N . GLN A 1 345 ? -12.278 20.296 36.566 1.00 83.62 345 GLN A N 1
ATOM 2793 C CA . GLN A 1 345 ? -11.141 19.482 36.172 1.00 83.62 345 GLN A CA 1
ATOM 2794 C C . GLN A 1 345 ? -10.847 18.532 37.324 1.00 83.62 345 GLN A C 1
ATOM 2796 O O . GLN A 1 345 ? -10.653 18.970 38.457 1.00 83.62 345 GLN A O 1
ATOM 2801 N N . THR A 1 346 ? -10.848 17.232 37.070 1.00 83.75 346 THR A N 1
ATOM 2802 C CA . THR A 1 346 ? -10.457 16.246 38.081 1.00 83.75 346 THR A CA 1
ATOM 2803 C C . THR A 1 346 ? -9.169 15.559 37.678 1.00 83.75 346 THR A C 1
ATOM 2805 O O . THR A 1 346 ? -8.889 15.418 36.487 1.00 83.75 346 THR A O 1
ATOM 2808 N N . SER A 1 347 ? -8.365 15.188 38.671 1.00 84.12 347 SER A N 1
ATOM 2809 C CA . SER A 1 347 ? -7.127 14.431 38.479 1.00 84.12 347 SER A CA 1
ATOM 2810 C C . SER A 1 347 ? -7.272 12.941 38.777 1.00 84.12 347 SER A C 1
ATOM 2812 O O . SER A 1 347 ? -6.387 12.161 38.419 1.00 84.12 347 SER A O 1
ATOM 2814 N N . ASN A 1 348 ? -8.364 12.524 39.423 1.00 89.38 348 ASN A N 1
ATOM 2815 C CA . ASN A 1 348 ? -8.630 11.126 39.735 1.00 89.38 348 ASN A CA 1
ATOM 2816 C C . ASN A 1 348 ? -10.127 10.830 39.909 1.00 89.38 348 ASN A C 1
ATOM 2818 O O . ASN A 1 348 ? -10.980 11.719 39.901 1.00 89.38 348 ASN A O 1
ATOM 2822 N N . VAL A 1 349 ? -10.430 9.546 40.056 1.00 91.75 349 VAL A N 1
ATOM 2823 C CA . VAL A 1 349 ? -11.736 9.031 40.467 1.00 91.75 349 VAL A CA 1
ATOM 2824 C C . VAL A 1 349 ? -11.572 8.102 41.659 1.00 91.75 349 VAL A C 1
ATOM 2826 O O . VAL A 1 349 ? -10.483 7.580 41.908 1.00 91.75 349 VAL A O 1
ATOM 2829 N N . LEU A 1 350 ? -12.665 7.887 42.383 1.00 93.81 350 LEU A N 1
ATOM 2830 C CA . LEU A 1 350 ? -12.747 6.917 43.467 1.00 93.81 350 LEU A CA 1
ATOM 2831 C C . LEU A 1 350 ? -13.625 5.746 43.026 1.00 93.81 350 LEU A C 1
ATOM 2833 O O . LEU A 1 350 ? -14.827 5.912 42.814 1.00 93.81 350 LEU A O 1
ATOM 2837 N N . THR A 1 351 ? -13.038 4.562 42.903 1.00 94.19 351 THR A N 1
ATOM 2838 C CA . THR A 1 351 ? -13.749 3.320 42.593 1.00 94.19 351 THR A CA 1
ATOM 2839 C C . THR A 1 351 ? -13.980 2.506 43.858 1.00 94.19 351 THR A C 1
ATOM 2841 O O . THR A 1 351 ? -13.209 2.584 44.813 1.00 94.19 351 THR A O 1
ATOM 2844 N N . PHE A 1 352 ? -15.093 1.778 43.904 1.00 94.69 352 PHE A N 1
ATOM 2845 C CA . PHE A 1 352 ? -15.506 0.971 45.054 1.00 94.69 352 PHE A CA 1
ATOM 2846 C C . PHE A 1 352 ? -16.421 -0.170 44.599 1.00 94.69 352 PHE A C 1
ATOM 2848 O O . PHE A 1 352 ? -16.897 -0.173 43.460 1.00 94.69 352 PHE A O 1
ATOM 2855 N N . GLN A 1 353 ? -16.686 -1.129 45.486 1.00 95.62 353 GLN A N 1
ATOM 2856 C CA . GLN A 1 353 ? -17.568 -2.263 45.211 1.00 95.62 353 GLN A CA 1
ATOM 2857 C C . GLN A 1 353 ? -18.671 -2.401 46.259 1.00 95.62 353 GLN A C 1
ATOM 2859 O O . GLN A 1 353 ? -18.412 -2.211 47.441 1.00 95.62 353 GLN A O 1
ATOM 2864 N N . VAL A 1 354 ? -19.874 -2.781 45.834 1.00 95.69 354 VAL A N 1
ATOM 2865 C CA . VAL A 1 354 ? -20.979 -3.237 46.697 1.00 95.69 354 VAL A CA 1
ATOM 2866 C C . VAL A 1 354 ? -21.504 -4.530 46.086 1.00 95.69 354 VAL A C 1
ATOM 2868 O O . VAL A 1 354 ? -21.807 -4.540 44.896 1.00 95.69 354 VAL A O 1
ATOM 2871 N N . ASP A 1 355 ? -21.556 -5.616 46.858 1.00 92.00 355 ASP A N 1
ATOM 2872 C CA . ASP A 1 355 ? -21.982 -6.945 46.382 1.00 92.00 355 ASP A CA 1
ATOM 2873 C C . ASP A 1 355 ? -21.289 -7.364 45.067 1.00 92.00 355 ASP A C 1
ATOM 2875 O O . ASP A 1 355 ? -21.933 -7.739 44.088 1.00 92.00 355 ASP A O 1
ATOM 2879 N N . GLU A 1 356 ? -19.958 -7.211 45.020 1.00 90.62 356 GLU A N 1
ATOM 2880 C CA . GLU A 1 356 ? -19.096 -7.472 43.848 1.00 90.62 356 GLU A CA 1
ATOM 2881 C C . GLU A 1 356 ? -19.364 -6.592 42.605 1.00 90.62 356 GLU A C 1
ATOM 2883 O O . GLU A 1 356 ? -18.702 -6.746 41.575 1.00 90.62 356 GLU A O 1
ATOM 2888 N N . LYS A 1 357 ? -20.282 -5.622 42.687 1.00 94.06 357 LYS A N 1
ATOM 2889 C CA . LYS A 1 357 ? -20.587 -4.669 41.614 1.00 94.06 357 LYS A CA 1
ATOM 2890 C C . LYS A 1 357 ? -19.842 -3.355 41.825 1.00 94.06 357 LYS A C 1
ATOM 2892 O O . LYS A 1 357 ? -19.784 -2.816 42.926 1.00 94.06 357 LYS A O 1
ATOM 2897 N N . PHE A 1 358 ? -19.284 -2.812 40.753 1.00 94.69 358 PHE A N 1
ATOM 2898 C CA . PHE A 1 358 ? -18.437 -1.627 40.766 1.00 94.69 358 PHE A CA 1
ATOM 2899 C C . PHE A 1 358 ? -19.228 -0.328 40.647 1.00 94.69 358 PHE A C 1
ATOM 2901 O O . PHE A 1 358 ? -20.031 -0.169 39.723 1.00 94.69 358 PHE A O 1
ATOM 2908 N N . GLY A 1 359 ? -18.929 0.620 41.536 1.00 94.25 359 GLY A N 1
ATOM 2909 C CA . GLY A 1 359 ? -19.335 2.020 41.453 1.00 94.25 359 GLY A CA 1
ATOM 2910 C C . GLY A 1 359 ? -18.129 2.949 41.292 1.00 94.25 359 GLY A C 1
ATOM 2911 O O . GLY A 1 359 ? -16.991 2.577 41.589 1.00 94.25 359 GLY A O 1
ATOM 2912 N N . VAL A 1 360 ? -18.378 4.165 40.802 1.00 94.81 360 VAL A N 1
ATOM 2913 C CA . VAL A 1 360 ? -17.326 5.164 40.541 1.00 94.81 360 VAL A CA 1
ATOM 2914 C C . VAL A 1 360 ? -17.813 6.543 40.945 1.00 94.81 360 VAL A C 1
ATOM 2916 O O . VAL A 1 360 ? -18.803 7.019 40.402 1.00 94.81 360 VAL A O 1
ATOM 2919 N N . TYR A 1 361 ? -17.100 7.213 41.840 1.00 93.50 361 TYR A N 1
ATOM 2920 C CA . TYR A 1 361 ? -17.277 8.635 42.114 1.00 93.50 361 TYR A CA 1
ATOM 2921 C C . TYR A 1 361 ? -16.323 9.459 41.250 1.00 93.50 361 TYR A C 1
ATOM 2923 O O . TYR A 1 361 ? -15.106 9.265 41.281 1.00 93.50 361 TYR A O 1
ATOM 2931 N N . LEU A 1 362 ? -16.891 10.395 40.488 1.00 90.00 362 LEU A N 1
ATOM 2932 C CA . LEU A 1 362 ? -16.150 11.381 39.700 1.00 90.00 362 LEU A CA 1
ATOM 2933 C C . LEU A 1 362 ? -16.027 12.704 40.461 1.00 90.00 362 LEU A C 1
ATOM 2935 O O . LEU A 1 362 ? -14.989 13.354 40.415 1.00 90.00 362 LEU A O 1
ATOM 2939 N N . LEU A 1 363 ? -17.086 13.072 41.181 1.00 89.31 363 LEU A N 1
ATOM 2940 C CA . LEU A 1 363 ? -17.137 14.152 42.165 1.00 89.31 363 LEU A CA 1
ATOM 2941 C C . LEU A 1 363 ? -17.841 13.626 43.417 1.00 89.31 363 LEU A C 1
ATOM 2943 O O . LEU A 1 363 ? -18.414 12.540 43.398 1.00 89.31 363 LEU A O 1
ATOM 2947 N N . ASP A 1 364 ? -17.896 14.424 44.478 1.00 86.69 364 ASP A N 1
ATOM 2948 C CA . ASP A 1 364 ? -18.672 14.083 45.675 1.00 86.69 364 ASP A CA 1
ATOM 2949 C C . ASP A 1 364 ? -20.187 13.921 45.422 1.00 86.69 364 ASP A C 1
ATOM 2951 O O . ASP A 1 364 ? -20.895 13.319 46.224 1.00 86.69 364 ASP A O 1
ATOM 2955 N N . SER A 1 365 ? -20.674 14.452 44.301 1.00 85.25 365 SER A N 1
ATOM 2956 C CA . SER A 1 365 ? -22.085 14.486 43.898 1.00 85.25 365 SER A CA 1
ATOM 2957 C C . SER A 1 365 ? -22.362 13.814 42.548 1.00 85.25 365 SER A C 1
ATOM 2959 O O . SER A 1 365 ? -23.522 13.620 42.189 1.00 85.25 365 SER A O 1
ATOM 2961 N N . VAL A 1 366 ? -21.322 13.435 41.798 1.00 88.06 366 VAL A N 1
ATOM 2962 C CA . VAL A 1 366 ? -21.445 12.801 40.476 1.00 88.06 366 VAL A CA 1
ATOM 2963 C C . VAL A 1 366 ? -20.814 11.424 40.542 1.00 88.06 366 VAL A C 1
ATOM 2965 O O . VAL A 1 366 ? -19.602 11.304 40.734 1.00 88.06 366 VAL A O 1
ATOM 2968 N N . TYR A 1 367 ? -21.639 10.390 40.386 1.00 92.06 367 TYR A N 1
ATOM 2969 C CA . TYR A 1 367 ? -21.195 9.011 40.519 1.00 92.06 367 TYR A CA 1
ATOM 2970 C C . TYR A 1 367 ? -22.009 8.038 39.670 1.00 92.06 367 TYR A C 1
ATOM 2972 O O . TYR A 1 367 ? -23.180 8.262 39.361 1.00 92.06 367 TYR A O 1
ATOM 2980 N N . LEU A 1 368 ? -21.371 6.922 39.342 1.00 93.44 368 LEU A N 1
ATOM 2981 C CA . L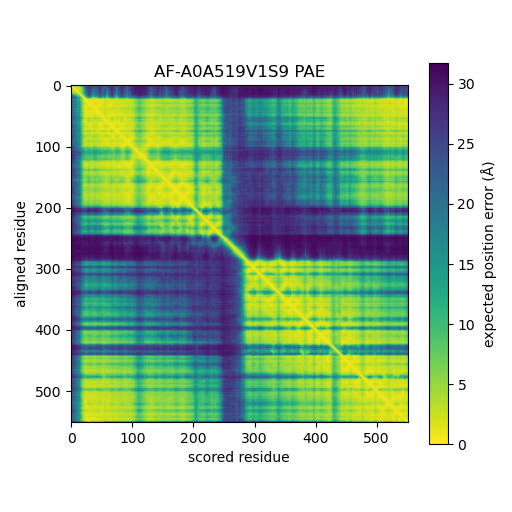EU A 1 368 ? -21.981 5.745 38.752 1.00 93.44 368 LEU A CA 1
ATOM 2982 C C . LEU A 1 368 ? -22.324 4.753 39.861 1.00 93.44 368 LEU A C 1
ATOM 2984 O O . LEU A 1 368 ? -21.472 4.399 40.680 1.00 93.44 368 LEU A O 1
ATOM 2988 N N . LYS A 1 369 ? -23.586 4.315 39.886 1.00 93.00 369 LYS A N 1
ATOM 2989 C CA . LYS A 1 369 ? -24.096 3.356 40.874 1.00 93.00 369 LYS A CA 1
ATOM 2990 C C . LYS A 1 369 ? -23.364 2.007 40.767 1.00 93.00 369 LYS A C 1
ATOM 2992 O O . LYS A 1 369 ? -23.029 1.613 39.648 1.00 93.00 369 LYS A O 1
ATOM 2997 N N . PRO A 1 370 ? -23.183 1.274 41.885 1.00 93.50 370 PRO A N 1
ATOM 2998 C CA . PRO A 1 370 ? -22.535 -0.033 41.904 1.00 93.50 370 PRO A CA 1
ATOM 2999 C C . PRO A 1 370 ? -23.446 -1.130 41.341 1.00 93.50 370 PRO A C 1
ATOM 3001 O O . PRO A 1 370 ? -23.968 -1.968 42.067 1.00 93.50 370 PRO A O 1
ATOM 3004 N N . ILE A 1 371 ? -23.689 -1.094 40.031 1.00 92.94 371 ILE A N 1
ATOM 3005 C CA . ILE A 1 371 ? -24.538 -2.069 39.328 1.00 92.94 371 ILE A CA 1
ATOM 3006 C C . ILE A 1 371 ? -23.767 -2.895 38.292 1.00 92.94 371 ILE A C 1
ATOM 3008 O O . ILE A 1 371 ? -24.302 -3.868 37.767 1.00 92.94 371 ILE A O 1
ATOM 3012 N N . TYR A 1 372 ? -22.519 -2.524 38.002 1.00 94.25 372 TYR A N 1
ATOM 3013 C CA . TYR A 1 372 ? -21.726 -3.098 36.919 1.00 94.25 372 TYR A CA 1
ATOM 3014 C C . TYR A 1 372 ? -20.785 -4.188 37.421 1.00 94.25 372 TYR A C 1
ATOM 3016 O O . TYR A 1 372 ? -20.096 -4.001 38.414 1.00 94.25 372 TYR A O 1
ATOM 3024 N N . THR A 1 373 ? -20.678 -5.304 36.708 1.00 92.88 373 THR A N 1
ATOM 3025 C CA . THR A 1 373 ? -19.684 -6.352 37.008 1.00 92.88 373 THR A CA 1
ATOM 3026 C C . THR A 1 373 ? -18.289 -6.000 36.497 1.00 92.88 373 THR A C 1
ATOM 3028 O O . THR A 1 373 ? -17.295 -6.573 36.931 1.00 92.88 373 THR A O 1
ATOM 3031 N N . LYS A 1 374 ? -18.198 -5.039 35.573 1.00 92.00 374 LYS A N 1
ATOM 3032 C CA . LYS A 1 374 ? -16.944 -4.471 35.075 1.00 92.00 374 LYS A CA 1
ATOM 3033 C C . LYS A 1 374 ? -17.152 -3.000 34.756 1.00 92.00 374 LYS A C 1
ATOM 3035 O O . LYS A 1 374 ? -18.192 -2.645 34.208 1.00 92.00 374 LYS A O 1
ATOM 3040 N N . ILE A 1 375 ? -16.161 -2.168 35.048 1.00 91.50 375 ILE A N 1
ATOM 3041 C CA . ILE A 1 375 ? -16.154 -0.756 34.673 1.00 91.50 375 ILE A CA 1
ATOM 3042 C C . ILE A 1 375 ? -14.727 -0.326 34.342 1.00 91.50 375 ILE A C 1
ATOM 3044 O O . ILE A 1 375 ? -13.806 -0.633 35.088 1.00 91.50 375 ILE A O 1
ATOM 3048 N N . ASN A 1 376 ? -14.538 0.347 33.211 1.00 88.50 376 ASN A N 1
ATOM 3049 C CA . ASN A 1 376 ? -13.258 0.931 32.814 1.00 88.50 376 ASN A CA 1
ATOM 3050 C C . ASN A 1 376 ? -13.501 2.300 32.189 1.00 88.50 376 ASN A C 1
ATOM 3052 O O . ASN A 1 376 ? -14.367 2.427 31.320 1.00 88.50 376 ASN A O 1
ATOM 3056 N N . ALA A 1 377 ? -12.725 3.304 32.591 1.00 86.31 377 ALA A N 1
ATOM 3057 C CA . ALA A 1 377 ? -12.789 4.620 31.974 1.00 86.31 377 ALA A CA 1
ATOM 3058 C C . ALA A 1 377 ? -12.237 4.578 30.541 1.00 86.31 377 ALA A C 1
ATOM 3060 O O . ALA A 1 377 ? -11.205 3.966 30.252 1.00 86.31 377 ALA A O 1
ATOM 3061 N N . ILE A 1 378 ? -12.934 5.257 29.637 1.00 83.62 378 ILE A N 1
ATOM 3062 C CA . ILE A 1 378 ? -12.548 5.408 28.239 1.00 83.62 378 ILE A CA 1
ATOM 3063 C C . ILE A 1 378 ? -12.787 6.853 27.796 1.00 83.62 378 ILE A C 1
ATOM 3065 O O . ILE A 1 378 ? -13.791 7.465 28.159 1.00 83.62 378 ILE A O 1
ATOM 3069 N N . ILE A 1 379 ? -11.880 7.412 26.999 1.00 80.50 379 ILE A N 1
ATOM 3070 C CA . ILE A 1 379 ? -12.060 8.750 26.421 1.00 80.50 379 ILE A CA 1
ATOM 3071 C C . ILE A 1 379 ? -12.523 8.597 24.985 1.00 80.50 379 ILE A C 1
ATOM 3073 O O . ILE A 1 379 ? -11.716 8.251 24.132 1.00 80.50 379 ILE A O 1
ATOM 3077 N N . LEU A 1 380 ? -13.799 8.858 24.708 1.00 76.50 380 LEU A N 1
ATOM 3078 C CA . LEU A 1 380 ? -14.318 8.863 23.343 1.00 76.50 380 LEU A CA 1
ATOM 3079 C C . LEU A 1 380 ? -13.935 10.185 22.673 1.00 76.50 380 LEU A C 1
ATOM 3081 O O . LEU A 1 380 ? -14.411 11.246 23.075 1.00 76.50 380 LEU A O 1
ATOM 3085 N N . ASN A 1 381 ? -13.083 10.123 21.655 1.00 73.44 381 ASN A N 1
ATOM 3086 C CA . ASN A 1 381 ? -12.786 11.258 20.790 1.00 73.44 381 ASN A CA 1
ATOM 3087 C C . ASN A 1 381 ? -13.650 11.163 19.526 1.00 73.44 381 ASN A C 1
ATOM 3089 O O . ASN A 1 381 ? -13.696 10.106 18.903 1.00 73.44 381 ASN A O 1
ATOM 3093 N N . GLU A 1 382 ? -14.275 12.256 19.093 1.00 66.38 382 GLU A N 1
ATOM 3094 C CA . GLU A 1 382 ? -14.925 12.369 17.783 1.00 66.38 382 GLU A CA 1
ATOM 3095 C C . GLU A 1 382 ? -14.713 13.770 17.201 1.00 66.38 382 GLU A C 1
ATOM 3097 O O . GLU A 1 382 ? -15.323 14.752 17.623 1.00 66.38 382 GLU A O 1
ATOM 3102 N N . GLY A 1 383 ? -13.812 13.878 16.221 1.00 69.25 383 GLY A N 1
ATOM 3103 C CA . GLY A 1 383 ? -13.358 15.180 15.735 1.00 69.25 383 GLY A CA 1
ATOM 3104 C C . GLY A 1 383 ? -12.645 15.954 16.847 1.00 69.25 383 GLY A C 1
ATOM 3105 O O . GLY A 1 383 ? -11.658 15.469 17.395 1.00 69.25 383 GLY A O 1
ATOM 3106 N N . ASN A 1 384 ? -13.164 17.138 17.182 1.00 66.56 384 ASN A N 1
ATOM 3107 C CA . ASN A 1 384 ? -12.653 17.977 18.274 1.00 66.56 384 ASN A CA 1
ATOM 3108 C C . ASN A 1 384 ? -13.357 17.721 19.618 1.00 66.56 384 ASN A C 1
ATOM 3110 O O . ASN A 1 384 ? -12.973 18.324 20.619 1.00 66.56 384 ASN A O 1
ATOM 3114 N N . ASP A 1 385 ? -14.387 16.870 19.647 1.00 68.75 385 ASP A N 1
ATOM 3115 C CA . ASP A 1 385 ? -15.117 16.546 20.871 1.00 68.75 385 ASP A CA 1
ATOM 3116 C C . ASP A 1 385 ? -14.428 15.389 21.604 1.00 68.75 385 ASP A C 1
ATOM 3118 O O . ASP A 1 385 ? -14.090 14.368 20.998 1.00 68.75 385 ASP A O 1
ATOM 3122 N N . ARG A 1 386 ? -14.196 15.566 22.906 1.00 76.06 386 ARG A N 1
ATOM 3123 C CA . ARG A 1 386 ? -13.599 14.563 23.790 1.00 76.06 386 ARG A CA 1
ATOM 3124 C C . ARG A 1 386 ? -14.508 14.387 24.992 1.00 76.06 386 ARG A C 1
ATOM 3126 O O . ARG A 1 386 ? -14.621 15.289 25.819 1.00 76.06 386 ARG A O 1
ATOM 3133 N N . SER A 1 387 ? -15.111 13.213 25.120 1.00 80.31 387 SER A N 1
ATOM 3134 C CA . SER A 1 387 ? -16.014 12.908 26.226 1.00 80.31 387 SER A CA 1
ATOM 3135 C C . SER A 1 387 ? -15.519 11.709 27.022 1.00 80.31 387 SER A C 1
ATOM 3137 O O . SER A 1 387 ? -15.271 10.641 26.458 1.00 80.31 387 SER A O 1
ATOM 3139 N N . LEU A 1 388 ? -15.430 11.865 28.345 1.00 85.50 388 LEU A N 1
ATOM 3140 C CA . LEU A 1 388 ? -15.246 10.730 29.243 1.00 85.50 388 LEU A CA 1
ATOM 3141 C C . LEU A 1 388 ? -16.490 9.838 29.205 1.00 85.50 388 LEU A C 1
ATOM 3143 O O . LEU A 1 388 ? -17.627 10.304 29.288 1.00 85.50 388 LEU A O 1
ATOM 3147 N N . SER A 1 389 ? -16.266 8.539 29.099 1.00 88.81 389 SER A N 1
ATOM 3148 C CA . SER A 1 389 ? -17.289 7.503 29.168 1.00 88.81 389 SER A CA 1
ATOM 3149 C C . SER A 1 389 ? -16.721 6.278 29.873 1.00 88.81 389 SER A C 1
ATOM 3151 O O . SER A 1 389 ? -15.538 6.229 30.211 1.00 88.81 389 SER A O 1
ATOM 3153 N N . PHE A 1 390 ? -17.560 5.276 30.102 1.00 90.19 390 PHE A N 1
ATOM 3154 C CA . PHE A 1 390 ? -17.158 4.052 30.778 1.00 90.19 390 PHE A CA 1
ATOM 3155 C C . PHE A 1 390 ? -17.590 2.838 29.973 1.00 90.19 390 PHE A C 1
ATOM 3157 O O . PHE A 1 390 ? -18.771 2.693 29.670 1.00 90.19 390 PHE A O 1
ATOM 3164 N N . LEU A 1 391 ? -16.639 1.958 29.651 1.00 91.88 391 LEU A N 1
ATOM 3165 C CA . LEU A 1 391 ? -16.934 0.604 29.190 1.00 91.88 391 LEU A CA 1
ATOM 3166 C C . LEU A 1 391 ? -17.418 -0.197 30.392 1.00 91.88 391 LEU A C 1
ATOM 3168 O O . LEU A 1 391 ? -16.664 -0.402 31.346 1.00 91.88 391 LEU A O 1
ATOM 3172 N N . VAL A 1 392 ? -18.665 -0.647 30.331 1.00 94.06 392 VAL A N 1
ATOM 3173 C CA . VAL A 1 392 ? -19.327 -1.340 31.433 1.00 94.06 392 VAL A CA 1
ATOM 3174 C C . VAL A 1 392 ? -19.759 -2.740 31.033 1.00 94.06 392 VAL A C 1
ATOM 3176 O O . VAL A 1 392 ? -20.133 -2.982 29.887 1.00 94.06 392 VAL A O 1
ATOM 3179 N N . GLY A 1 393 ? -19.698 -3.658 31.995 1.00 94.69 393 GLY A N 1
ATOM 3180 C CA . GLY A 1 393 ? -20.285 -4.990 31.913 1.00 94.69 393 GLY A CA 1
ATOM 3181 C C . GLY A 1 393 ? -21.481 -5.101 32.852 1.00 94.69 393 GLY A C 1
ATOM 3182 O O . GLY A 1 393 ? -21.382 -4.718 34.019 1.00 94.69 393 GLY A O 1
ATOM 3183 N N . LEU A 1 394 ? -22.597 -5.632 32.359 1.00 92.44 394 LEU A N 1
ATOM 3184 C CA . LEU A 1 394 ? -23.760 -6.008 33.163 1.00 92.44 394 LEU A CA 1
ATOM 3185 C C . LEU A 1 394 ? -24.016 -7.502 33.021 1.00 92.44 394 LEU A C 1
ATOM 3187 O O . LEU A 1 394 ? -24.008 -8.038 31.915 1.00 92.44 394 LEU A O 1
ATOM 3191 N N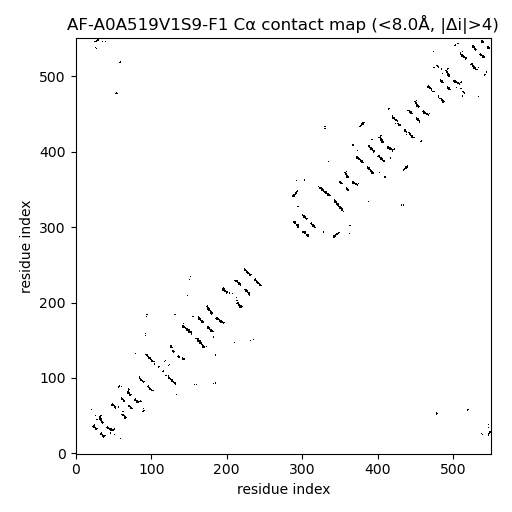 . LYS A 1 395 ? -24.258 -8.166 34.147 1.00 88.62 395 LYS A N 1
ATOM 3192 C CA . LYS A 1 395 ? -24.718 -9.553 34.181 1.00 88.62 395 LYS A CA 1
ATOM 3193 C C . LYS A 1 395 ? -26.233 -9.541 34.343 1.00 88.62 395 LYS A C 1
ATOM 3195 O O . LYS A 1 395 ? -26.735 -8.848 35.221 1.00 88.62 395 LYS A O 1
ATOM 3200 N N . ASP A 1 396 ? -26.934 -10.261 33.477 1.00 78.56 396 ASP A N 1
ATOM 3201 C CA . ASP A 1 396 ? -28.378 -10.468 33.604 1.00 78.56 396 ASP A CA 1
ATOM 3202 C C . ASP A 1 396 ? -28.650 -11.395 34.798 1.00 78.56 396 ASP A C 1
ATOM 3204 O O . ASP A 1 396 ? -28.006 -12.433 34.931 1.00 78.56 396 ASP A O 1
ATOM 3208 N N . ASP A 1 397 ? -29.605 -11.050 35.660 1.00 73.56 397 ASP A N 1
ATOM 3209 C CA . ASP A 1 397 ? -29.956 -11.850 36.839 1.00 73.56 397 ASP A CA 1
ATOM 3210 C C . ASP A 1 397 ? -30.417 -13.275 36.465 1.00 73.56 397 ASP A C 1
ATOM 3212 O O . ASP A 1 397 ? -30.311 -14.198 37.272 1.00 73.56 397 ASP A O 1
ATOM 3216 N N . LYS A 1 398 ? -30.889 -13.483 35.225 1.00 76.19 398 LYS A N 1
ATOM 3217 C CA . LYS A 1 398 ? -31.344 -14.786 34.707 1.00 76.19 398 LYS A CA 1
ATOM 3218 C C . LYS A 1 398 ? -30.292 -15.546 33.897 1.00 76.19 398 LYS A C 1
ATOM 3220 O O . LYS A 1 398 ? -30.552 -16.670 33.469 1.00 76.19 398 LYS A O 1
ATOM 3225 N N . SER A 1 399 ? -29.123 -14.959 33.646 1.00 74.44 399 SER A N 1
ATOM 3226 C CA . SER A 1 399 ? -28.117 -15.525 32.747 1.00 74.44 399 SER A CA 1
ATOM 3227 C C . SER A 1 399 ? -26.707 -15.376 33.314 1.00 74.44 399 SER A C 1
ATOM 3229 O O . SER A 1 399 ? -26.318 -14.367 33.888 1.00 74.44 399 SER A O 1
ATOM 3231 N N . THR A 1 400 ? -25.864 -16.383 33.103 1.00 79.31 400 THR A N 1
ATOM 3232 C CA . THR A 1 400 ? -24.448 -16.291 33.483 1.00 79.31 400 THR A CA 1
ATOM 3233 C C . THR A 1 400 ? -23.643 -15.361 32.571 1.00 79.31 400 THR A C 1
ATOM 3235 O O . THR A 1 400 ? -22.505 -15.029 32.900 1.00 79.31 400 THR A O 1
ATOM 3238 N N . ARG A 1 401 ? -24.218 -14.917 31.444 1.00 85.50 401 ARG A N 1
ATOM 3239 C CA . ARG A 1 401 ? -23.554 -14.069 30.446 1.00 85.50 401 ARG A CA 1
ATOM 3240 C C . ARG A 1 401 ? -23.501 -12.606 30.879 1.00 85.50 401 ARG A C 1
ATOM 3242 O O . ARG A 1 401 ? -24.505 -12.033 31.300 1.00 85.50 401 ARG A O 1
ATOM 3249 N N . VAL A 1 402 ? -22.333 -12.000 30.690 1.00 91.56 402 VAL A N 1
ATOM 3250 C CA . VAL A 1 402 ? -22.119 -10.557 30.824 1.00 91.56 402 VAL A CA 1
ATOM 3251 C C . VAL A 1 402 ? -22.286 -9.915 29.452 1.00 91.56 402 VAL A C 1
ATOM 3253 O O . VAL A 1 402 ? -21.717 -10.394 28.475 1.00 91.56 402 VAL A O 1
ATOM 3256 N N . ARG A 1 403 ? -23.059 -8.833 29.385 1.00 94.62 403 ARG A N 1
ATOM 3257 C CA . ARG A 1 403 ? -23.164 -7.971 28.208 1.00 94.62 403 ARG A CA 1
ATOM 3258 C C . ARG A 1 403 ? -22.402 -6.678 28.441 1.00 94.62 403 ARG A C 1
ATOM 3260 O O . ARG A 1 403 ? -22.353 -6.171 29.561 1.00 94.62 403 ARG A O 1
ATOM 3267 N N . TYR A 1 404 ? -21.830 -6.145 27.373 1.00 95.00 404 TYR A N 1
ATOM 3268 C CA . TYR A 1 404 ? -20.997 -4.956 27.373 1.00 95.00 404 TYR A CA 1
ATOM 3269 C C . TYR A 1 404 ? -21.626 -3.835 26.555 1.00 95.00 404 TYR A C 1
ATOM 3271 O O . TYR A 1 404 ? -22.287 -4.063 25.540 1.00 95.00 404 TYR A O 1
ATOM 3279 N N . GLY A 1 405 ? -21.393 -2.614 27.021 1.00 94.38 405 GLY A N 1
ATOM 3280 C CA . GLY A 1 405 ? -21.783 -1.362 26.384 1.00 94.38 405 GLY A CA 1
ATOM 3281 C C . GLY A 1 405 ? -20.983 -0.213 26.980 1.00 94.38 405 GLY A C 1
ATOM 3282 O O . GLY A 1 405 ? -20.051 -0.429 27.759 1.00 94.38 405 GLY A O 1
ATOM 3283 N N . THR A 1 406 ? -21.346 1.015 26.637 1.00 92.56 406 THR A N 1
ATOM 3284 C CA . THR A 1 406 ? -20.731 2.200 27.232 1.00 92.56 406 THR A CA 1
ATOM 3285 C C . THR A 1 406 ? -21.784 3.121 27.804 1.00 92.56 406 THR A C 1
ATOM 3287 O O . THR A 1 406 ? -22.881 3.250 27.261 1.00 92.56 406 THR A O 1
ATOM 3290 N N . VAL A 1 407 ? -21.441 3.775 28.905 1.00 92.94 407 VAL A N 1
ATOM 3291 C CA . VAL A 1 407 ? -22.280 4.790 29.538 1.00 92.94 407 VAL A CA 1
ATOM 3292 C C . VAL A 1 407 ? -21.506 6.089 29.687 1.00 92.94 407 VAL A C 1
ATOM 3294 O O . VAL A 1 407 ? -20.277 6.086 29.795 1.00 92.94 407 VAL A O 1
ATOM 3297 N N . ASP A 1 408 ? -22.221 7.204 29.694 1.00 89.31 408 ASP A N 1
ATOM 3298 C CA . ASP A 1 408 ? -21.637 8.489 30.051 1.00 89.31 408 ASP A CA 1
ATOM 3299 C C . ASP A 1 408 ? -21.388 8.606 31.567 1.00 89.31 408 ASP A C 1
ATOM 3301 O O . ASP A 1 408 ? -21.669 7.697 32.352 1.00 89.31 408 ASP A O 1
ATOM 3305 N N . ILE A 1 409 ? -20.878 9.761 31.994 1.00 87.69 409 ILE A N 1
ATOM 3306 C CA . ILE A 1 409 ? -20.597 10.079 33.404 1.00 87.69 409 ILE A CA 1
ATOM 3307 C C . ILE A 1 409 ? -21.831 10.062 34.330 1.00 87.69 409 ILE A C 1
ATOM 3309 O O . ILE A 1 409 ? -21.675 10.123 35.546 1.00 87.69 409 ILE A O 1
ATOM 3313 N N . TYR A 1 410 ? -23.044 10.000 33.774 1.00 89.50 410 TYR A N 1
ATOM 3314 C CA . TYR A 1 410 ? -24.311 9.927 34.506 1.00 89.50 410 TYR A CA 1
ATOM 3315 C C . TYR A 1 410 ? -24.956 8.535 34.417 1.00 89.50 410 TYR A C 1
ATOM 3317 O O . TYR A 1 410 ? -26.063 8.337 34.914 1.00 89.50 410 TYR A O 1
ATOM 3325 N N . GLY A 1 411 ? -24.289 7.567 33.780 1.00 90.00 411 GLY A N 1
ATOM 3326 C CA . GLY A 1 411 ? -24.793 6.208 33.606 1.00 90.00 411 GLY A CA 1
ATOM 3327 C C . GLY A 1 411 ? -25.790 6.060 32.457 1.00 90.00 411 GLY A C 1
ATOM 3328 O O . GLY A 1 411 ? -26.445 5.024 32.358 1.00 90.00 411 GLY A O 1
ATOM 3329 N N . ARG A 1 412 ? -25.931 7.067 31.586 1.00 91.94 412 ARG A N 1
ATOM 3330 C CA . ARG A 1 412 ? -26.810 6.985 30.412 1.00 91.94 412 ARG A CA 1
ATOM 3331 C C . ARG A 1 412 ? -26.099 6.195 29.308 1.00 91.94 412 ARG A C 1
ATOM 3333 O O . ARG A 1 412 ? -24.954 6.532 29.000 1.00 91.94 412 ARG A O 1
ATOM 3340 N N . PRO A 1 413 ? -26.733 5.174 28.703 1.00 92.12 413 PRO A N 1
ATOM 3341 C CA . PRO A 1 413 ? -26.113 4.405 27.627 1.00 92.12 413 PRO A CA 1
ATOM 3342 C C . PRO A 1 413 ? -25.743 5.282 26.425 1.00 92.12 413 PRO A C 1
ATOM 3344 O O . PRO A 1 413 ? -26.577 6.032 25.922 1.00 92.12 413 PRO A O 1
ATOM 3347 N N . ILE A 1 414 ? -24.503 5.149 25.955 1.00 90.81 414 ILE A N 1
ATOM 3348 C CA . ILE A 1 414 ? -24.019 5.684 24.673 1.00 90.81 414 ILE A CA 1
ATOM 3349 C C . ILE A 1 414 ? -23.989 4.540 23.657 1.00 90.81 414 ILE A C 1
ATOM 3351 O O . ILE A 1 414 ? -24.598 4.624 22.592 1.00 90.81 414 ILE A O 1
ATOM 3355 N N . ILE A 1 415 ? -23.315 3.444 24.016 1.00 92.06 415 ILE A N 1
ATOM 3356 C CA . ILE A 1 415 ? -23.391 2.160 23.321 1.00 92.06 415 ILE A CA 1
ATOM 3357 C C . ILE A 1 415 ? -24.262 1.235 24.182 1.00 92.06 415 ILE A C 1
ATOM 3359 O O . ILE A 1 415 ? -23.951 1.046 25.361 1.00 92.06 415 ILE A O 1
ATOM 3363 N N . PRO A 1 416 ? -25.348 0.659 23.638 1.00 94.50 416 PRO A N 1
ATOM 3364 C CA . PRO A 1 416 ? -26.243 -0.203 24.395 1.00 94.50 416 PRO A CA 1
ATOM 3365 C C . PRO A 1 416 ? -25.494 -1.420 24.945 1.00 94.50 416 PRO A C 1
ATOM 3367 O O . PRO A 1 416 ? -24.584 -1.953 24.309 1.00 94.50 416 PRO A O 1
ATOM 3370 N N . ILE A 1 417 ? -25.889 -1.865 26.138 1.00 94.06 417 ILE A N 1
ATOM 3371 C CA . ILE A 1 417 ? -25.237 -2.963 26.864 1.00 94.06 417 ILE A CA 1
ATOM 3372 C C . ILE A 1 417 ? -25.790 -4.300 26.354 1.00 94.06 417 ILE A C 1
ATOM 3374 O O . ILE A 1 417 ? -26.544 -4.988 27.037 1.00 94.06 417 ILE A O 1
ATOM 3378 N N . VAL A 1 418 ? -25.478 -4.618 25.097 1.00 93.88 418 VAL A N 1
ATOM 3379 C CA . VAL A 1 418 ? -26.042 -5.762 24.351 1.00 93.88 418 VAL A CA 1
ATOM 3380 C C . VAL A 1 418 ? -24.979 -6.668 23.731 1.00 93.88 418 VAL A C 1
ATOM 3382 O O . VAL A 1 418 ? -25.281 -7.799 23.349 1.00 93.88 418 VAL A O 1
ATOM 3385 N N . TYR A 1 419 ? -23.727 -6.218 23.658 1.00 95.38 419 TYR A N 1
ATOM 3386 C CA . TYR A 1 419 ? -22.651 -6.960 23.003 1.00 95.38 419 TYR A CA 1
ATOM 3387 C C . TYR A 1 419 ? -22.041 -7.996 23.952 1.00 95.38 419 TYR A C 1
ATOM 3389 O O . TYR A 1 419 ? -21.937 -7.755 25.149 1.00 95.38 419 TYR A O 1
ATOM 3397 N N . ASP A 1 420 ? -21.634 -9.155 23.440 1.00 94.94 420 ASP A N 1
ATOM 3398 C CA . ASP A 1 420 ? -20.888 -10.149 24.229 1.00 94.94 420 ASP A CA 1
ATOM 3399 C C . ASP A 1 420 ? -19.452 -9.689 24.506 1.00 94.94 420 ASP A C 1
ATOM 3401 O O . ASP A 1 420 ? -18.850 -10.086 25.498 1.00 94.94 420 ASP A O 1
ATOM 3405 N N . GLU A 1 421 ? -18.910 -8.821 23.649 1.00 93.31 421 GLU A N 1
ATOM 3406 C CA . GLU A 1 421 ? -17.587 -8.224 23.808 1.00 93.31 421 GLU A CA 1
ATOM 3407 C C . GLU A 1 421 ? -17.506 -6.888 23.058 1.00 93.31 421 GLU A C 1
ATOM 3409 O O . GLU A 1 421 ? -18.125 -6.722 22.003 1.00 93.31 421 GLU A O 1
ATOM 3414 N N . ILE A 1 422 ? -16.713 -5.950 23.584 1.00 91.62 422 ILE A N 1
ATOM 3415 C CA . ILE A 1 422 ? -16.284 -4.736 22.882 1.00 91.62 422 ILE A CA 1
ATOM 3416 C C . ILE A 1 422 ? -14.758 -4.647 22.992 1.00 91.62 422 ILE A C 1
ATOM 3418 O O . ILE A 1 422 ? -14.218 -4.512 24.093 1.00 91.62 422 ILE A O 1
ATOM 3422 N N . VAL A 1 423 ? -14.073 -4.706 21.850 1.00 87.38 423 VAL A N 1
ATOM 3423 C CA . VAL A 1 423 ? -12.613 -4.635 21.721 1.00 87.38 423 VAL A CA 1
ATOM 3424 C C . VAL A 1 423 ? -12.203 -3.311 21.078 1.00 87.38 423 VAL A C 1
ATOM 3426 O O . VAL A 1 423 ? -12.830 -2.809 20.142 1.00 87.38 423 VAL A O 1
ATOM 3429 N N . ILE A 1 424 ? -11.121 -2.746 21.608 1.00 78.69 424 ILE A N 1
ATOM 3430 C CA . ILE A 1 424 ? -10.513 -1.496 21.159 1.00 78.69 424 ILE A CA 1
ATOM 3431 C C . ILE A 1 424 ? -9.281 -1.842 20.318 1.00 78.69 424 ILE A C 1
ATOM 3433 O O . ILE A 1 424 ? -8.252 -2.224 20.877 1.00 78.69 424 ILE A O 1
ATOM 3437 N N . ASP A 1 425 ? -9.396 -1.712 18.994 1.00 67.62 425 ASP A N 1
ATOM 3438 C CA . ASP A 1 425 ? -8.344 -2.111 18.045 1.00 67.62 425 ASP A CA 1
ATOM 3439 C C . ASP A 1 425 ? -7.122 -1.166 18.093 1.00 67.62 425 ASP A C 1
ATOM 3441 O O . ASP A 1 425 ? -5.983 -1.619 18.045 1.00 67.62 425 ASP A O 1
ATOM 3445 N N . ASN A 1 426 ? -7.335 0.142 18.286 1.00 61.72 426 ASN A N 1
ATOM 3446 C CA . ASN A 1 426 ? -6.259 1.136 18.382 1.00 61.72 426 ASN A CA 1
ATOM 3447 C C . ASN A 1 426 ? -5.979 1.515 19.839 1.00 61.72 426 ASN A C 1
ATOM 3449 O O . ASN A 1 426 ? -6.586 2.438 20.384 1.00 61.72 426 ASN A O 1
ATOM 3453 N N . LYS A 1 427 ? -5.034 0.821 20.476 1.00 52.62 427 LYS A N 1
ATOM 3454 C CA . LYS A 1 427 ? -4.526 1.212 21.796 1.00 52.62 427 LYS A CA 1
ATOM 3455 C C . LYS A 1 427 ? -3.424 2.256 21.636 1.00 52.62 427 LYS A C 1
ATOM 3457 O O . LYS A 1 427 ? -2.254 1.907 21.522 1.00 52.62 427 LYS A O 1
ATOM 3462 N N . TYR A 1 428 ? -3.776 3.536 21.694 1.00 52.53 428 TYR A N 1
ATOM 3463 C CA . TYR A 1 428 ? -2.810 4.525 22.166 1.00 52.53 428 TYR A CA 1
ATOM 3464 C C . TYR A 1 428 ? -2.829 4.452 23.689 1.00 52.53 428 TYR A C 1
ATOM 3466 O O . TYR A 1 428 ? -3.772 4.923 24.324 1.00 52.53 428 TYR A O 1
ATOM 3474 N N . SER A 1 429 ? -1.838 3.782 24.282 1.00 44.62 429 SER A N 1
ATOM 3475 C CA . SER A 1 429 ? -1.709 3.792 25.737 1.00 44.62 429 SER A CA 1
ATOM 3476 C C . SER A 1 429 ? -1.393 5.220 26.168 1.00 44.62 429 SER A C 1
ATOM 3478 O O . SER A 1 429 ? -0.304 5.727 25.890 1.00 44.62 429 SER A O 1
ATOM 3480 N N . SER A 1 430 ? -2.325 5.869 26.857 1.00 50.00 430 SER A N 1
ATOM 3481 C CA . SER A 1 430 ? -1.949 6.981 27.716 1.00 50.00 430 SER A CA 1
ATOM 3482 C C . SER A 1 430 ? -1.068 6.437 28.849 1.00 50.00 430 SER A C 1
ATOM 3484 O O . SER A 1 430 ? -1.100 5.247 29.171 1.00 50.00 430 SER A O 1
ATOM 3486 N N . PHE A 1 431 ? -0.256 7.290 29.475 1.00 47.03 431 PHE A N 1
ATOM 3487 C CA . PHE A 1 431 ? 0.612 6.914 30.604 1.00 47.03 431 PHE A CA 1
ATOM 3488 C C . PHE A 1 431 ? -0.159 6.379 31.841 1.00 47.03 431 PHE A C 1
ATOM 3490 O O . PHE A 1 431 ? 0.460 6.000 32.834 1.00 47.03 431 PHE A O 1
ATOM 3497 N N . ASN A 1 432 ? -1.498 6.315 31.796 1.00 52.47 432 ASN A N 1
ATOM 3498 C CA . ASN A 1 432 ? -2.373 5.918 32.895 1.00 52.47 432 ASN A CA 1
ATOM 3499 C C . ASN A 1 432 ? -3.006 4.539 32.650 1.00 52.47 432 ASN A C 1
ATOM 3501 O O . ASN A 1 432 ? -3.762 4.344 31.705 1.00 52.47 432 ASN A O 1
ATOM 3505 N N . ARG A 1 433 ? -2.778 3.592 33.572 1.00 57.91 433 ARG A N 1
ATOM 3506 C CA . ARG A 1 433 ? -3.299 2.209 33.494 1.00 57.91 433 ARG A CA 1
ATOM 3507 C C . ARG A 1 433 ? -4.832 2.088 33.565 1.00 57.91 433 ARG A C 1
ATOM 3509 O O . ARG A 1 433 ? -5.355 1.031 33.234 1.00 57.91 433 ARG A O 1
ATOM 3516 N N . PHE A 1 434 ? -5.534 3.132 34.012 1.00 63.25 434 PHE A N 1
ATOM 3517 C CA . PHE A 1 434 ? -6.990 3.134 34.221 1.00 63.25 434 PHE A CA 1
ATOM 3518 C C . PHE A 1 434 ? -7.791 3.697 33.032 1.00 63.25 434 PHE A C 1
ATOM 3520 O O . PHE A 1 434 ? -9.012 3.564 32.981 1.00 63.25 434 PHE A O 1
ATOM 3527 N N . THR A 1 435 ? -7.117 4.311 32.057 1.00 59.19 435 THR A N 1
ATOM 3528 C CA . THR A 1 435 ? -7.767 4.964 30.915 1.00 59.19 435 THR A CA 1
ATOM 3529 C C . THR A 1 435 ? -7.241 4.448 29.601 1.00 59.19 435 THR A C 1
ATOM 3531 O O . THR A 1 435 ? -6.033 4.427 29.391 1.00 59.19 435 THR A O 1
ATOM 3534 N N . ASN A 1 436 ? -8.148 4.151 28.675 1.00 62.78 436 ASN A N 1
ATOM 3535 C CA . ASN A 1 436 ? -7.797 4.032 27.266 1.00 62.78 436 ASN A CA 1
ATOM 3536 C C . ASN A 1 436 ? -8.286 5.276 26.521 1.00 62.78 436 ASN A C 1
ATOM 3538 O O . ASN A 1 436 ? -9.470 5.620 26.599 1.00 62.78 436 ASN A O 1
ATOM 3542 N N . ASP A 1 437 ? -7.388 5.923 25.779 1.00 57.81 437 ASP A N 1
ATOM 3543 C CA . ASP A 1 437 ? -7.760 6.996 24.861 1.00 57.81 437 ASP A CA 1
ATOM 3544 C C . ASP A 1 437 ? -8.326 6.379 23.581 1.00 57.81 437 ASP A C 1
ATOM 3546 O O . ASP A 1 437 ? -7.598 5.868 22.727 1.00 57.81 437 ASP A O 1
ATOM 3550 N N . LEU A 1 438 ? -9.651 6.422 23.440 1.00 56.69 438 LEU A N 1
ATOM 3551 C CA . LEU A 1 438 ? -10.337 6.007 22.227 1.00 56.69 438 LEU A CA 1
ATOM 3552 C C . LEU A 1 438 ? -10.339 7.170 21.244 1.00 56.69 438 LEU A C 1
ATOM 3554 O O . LEU A 1 438 ? -11.231 8.015 21.228 1.00 56.69 438 LEU A O 1
ATOM 3558 N N . TYR A 1 439 ? -9.338 7.220 20.372 1.00 54.75 439 TYR A N 1
ATOM 3559 C CA . TYR A 1 439 ? -9.492 7.979 19.134 1.00 54.75 439 TYR A CA 1
ATOM 3560 C C . TYR A 1 439 ? -10.688 7.425 18.343 1.00 54.75 439 TYR A C 1
ATOM 3562 O O . TYR A 1 439 ? -11.011 6.245 18.462 1.00 54.75 439 TYR A O 1
ATOM 3570 N N . ALA A 1 440 ? -11.366 8.284 17.577 1.00 52.09 440 ALA A N 1
ATOM 3571 C CA . ALA A 1 440 ? -12.616 8.050 16.834 1.00 52.09 440 ALA A CA 1
ATOM 3572 C C . ALA A 1 440 ? -12.583 6.925 15.767 1.00 52.09 440 ALA A C 1
ATOM 3574 O O . ALA A 1 440 ? -13.144 7.077 14.675 1.00 52.09 440 ALA A O 1
ATOM 3575 N N . THR A 1 441 ? -11.870 5.822 15.982 1.00 57.94 441 THR A N 1
ATOM 3576 C CA . THR A 1 441 ? -11.294 5.032 14.892 1.00 57.94 441 THR A CA 1
ATOM 3577 C C . THR A 1 441 ? -11.639 3.547 14.940 1.00 57.94 441 THR A C 1
ATOM 3579 O O . THR A 1 441 ? -10.942 2.754 14.320 1.00 57.94 441 THR A O 1
ATOM 3582 N N . ASN A 1 442 ? -12.814 3.225 15.499 1.00 72.81 442 ASN A N 1
ATOM 3583 C CA . ASN A 1 442 ? -13.585 1.972 15.385 1.00 72.81 442 ASN A CA 1
ATOM 3584 C C . ASN A 1 442 ? -13.441 1.007 16.569 1.00 72.81 442 ASN A C 1
ATOM 3586 O O . ASN A 1 442 ? -12.340 0.672 16.997 1.00 72.81 442 ASN A O 1
ATOM 3590 N N . LEU A 1 443 ? -14.585 0.515 17.039 1.00 85.69 443 LEU A N 1
ATOM 3591 C CA . LEU A 1 443 ? -14.692 -0.554 18.024 1.00 85.69 443 LEU A CA 1
ATOM 3592 C C . LEU A 1 443 ? -15.084 -1.836 17.305 1.00 85.69 443 LEU A C 1
ATOM 3594 O O . LEU A 1 443 ? -15.992 -1.821 16.468 1.00 85.69 443 LEU A O 1
ATOM 3598 N N . ARG A 1 444 ? -14.428 -2.938 17.650 1.00 91.75 444 ARG A N 1
ATOM 3599 C CA . ARG A 1 444 ? -14.869 -4.268 17.243 1.00 91.75 444 ARG A CA 1
ATOM 3600 C C . ARG A 1 444 ? -15.831 -4.784 18.294 1.00 91.75 444 ARG A C 1
ATOM 3602 O O . ARG A 1 444 ? -15.558 -4.689 19.487 1.00 91.75 444 ARG A O 1
ATOM 3609 N N . VAL A 1 445 ? -16.964 -5.300 17.854 1.00 95.19 445 VAL A N 1
ATOM 3610 C CA . VAL A 1 445 ? -17.991 -5.838 18.744 1.00 95.19 445 VAL A CA 1
ATOM 3611 C C . VAL A 1 445 ? -18.249 -7.288 18.418 1.00 95.19 445 VAL A C 1
ATOM 3613 O O . VAL A 1 445 ? -18.188 -7.667 17.252 1.00 95.19 445 VAL A O 1
ATOM 3616 N N . THR A 1 446 ? -18.575 -8.079 19.432 1.00 96.50 446 THR A N 1
ATOM 3617 C CA . THR A 1 446 ? -18.960 -9.480 19.256 1.00 96.50 446 THR A CA 1
ATOM 3618 C C . THR A 1 446 ? -20.400 -9.673 19.716 1.00 96.50 446 THR A C 1
ATOM 3620 O O . THR A 1 446 ? -20.804 -9.165 20.761 1.00 96.50 446 THR A O 1
ATOM 3623 N N . THR A 1 447 ? -21.208 -10.388 18.938 1.00 95.62 447 THR A N 1
ATOM 3624 C CA . THR A 1 447 ? -22.559 -10.833 19.314 1.00 95.62 447 THR A CA 1
ATOM 3625 C C . THR A 1 447 ? -22.761 -12.265 18.845 1.00 95.62 447 THR A C 1
ATOM 3627 O O . THR A 1 447 ? -22.572 -12.567 17.673 1.00 95.62 447 THR A O 1
ATOM 3630 N N . ASN A 1 448 ? -23.117 -13.167 19.758 1.00 93.50 448 ASN A N 1
ATOM 3631 C CA . ASN A 1 448 ? -23.298 -14.598 19.511 1.00 93.50 448 ASN A CA 1
ATOM 3632 C C . ASN A 1 448 ? -22.107 -15.238 18.768 1.00 93.50 448 ASN A C 1
ATOM 3634 O O . ASN A 1 448 ? -22.286 -16.053 17.866 1.00 93.50 448 ASN A O 1
ATOM 3638 N N . GLY A 1 449 ? -20.885 -14.835 19.129 1.00 93.94 449 GLY A N 1
ATOM 3639 C CA . GLY A 1 449 ? -19.647 -15.321 18.510 1.00 93.94 449 GLY A CA 1
ATOM 3640 C C . GLY A 1 449 ? -19.319 -14.715 17.142 1.00 93.94 449 GLY A C 1
ATOM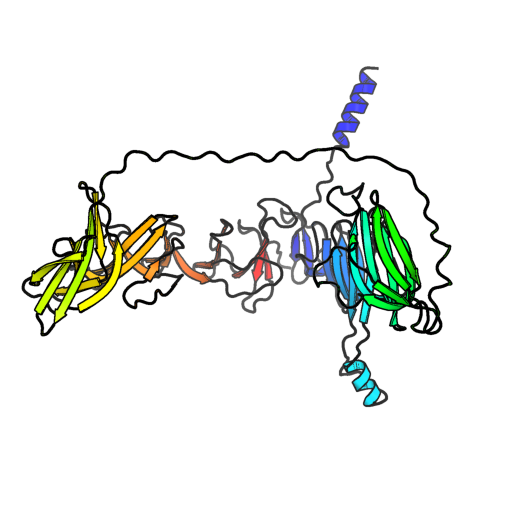 3641 O O . GLY A 1 449 ? -18.327 -15.110 16.539 1.00 93.94 449 GLY A O 1
ATOM 3642 N N . LYS A 1 450 ? -20.114 -13.759 16.649 1.00 97.88 450 LYS A N 1
ATOM 3643 C CA . LYS A 1 450 ? -19.872 -13.053 15.388 1.00 97.88 450 LYS A CA 1
ATOM 3644 C C . LYS A 1 450 ? -19.377 -11.634 15.632 1.00 97.88 450 LYS A C 1
ATOM 3646 O O . LYS A 1 450 ? -19.905 -10.922 16.482 1.00 97.88 450 LYS A O 1
ATOM 3651 N N . MET A 1 451 ? -18.371 -11.229 14.871 1.00 97.56 451 MET A N 1
ATOM 3652 C CA . MET A 1 451 ? -17.708 -9.936 14.939 1.00 97.56 451 MET A CA 1
ATOM 3653 C C . MET A 1 451 ? -18.374 -8.918 14.015 1.00 97.56 451 MET A C 1
ATOM 3655 O O . MET A 1 451 ? -18.769 -9.241 12.895 1.00 97.56 451 MET A O 1
ATOM 3659 N N . GLY A 1 452 ? -18.447 -7.676 14.479 1.00 95.94 452 GLY A N 1
ATOM 3660 C CA . GLY A 1 452 ? -18.879 -6.494 13.742 1.00 95.94 452 GLY A CA 1
ATOM 3661 C C . GLY A 1 452 ? -18.024 -5.286 14.112 1.00 95.94 452 GLY A C 1
ATOM 3662 O O . GLY A 1 452 ? -17.087 -5.385 14.912 1.00 95.94 452 GLY A O 1
ATOM 3663 N N . LYS A 1 453 ? -18.347 -4.126 13.540 1.00 92.81 453 LYS A N 1
ATOM 3664 C CA . LYS A 1 453 ? -17.681 -2.856 13.841 1.00 92.81 453 LYS A CA 1
ATOM 3665 C C . LYS A 1 453 ? -18.685 -1.739 14.037 1.00 92.81 453 LYS A C 1
ATOM 3667 O O . LYS A 1 453 ? -19.603 -1.573 13.236 1.00 92.81 453 LYS A O 1
ATOM 3672 N N . ILE A 1 454 ? -18.453 -0.936 15.068 1.00 90.44 454 ILE A N 1
ATOM 3673 C CA . ILE A 1 454 ? -19.248 0.252 15.371 1.00 90.44 454 ILE A CA 1
ATOM 3674 C C . ILE A 1 454 ? -18.351 1.466 15.619 1.00 90.44 454 ILE A C 1
ATOM 3676 O O . ILE A 1 454 ? -17.176 1.348 15.979 1.00 90.44 454 ILE A O 1
ATOM 3680 N N . SER A 1 455 ? -18.922 2.656 15.455 1.00 85.56 455 SER A N 1
ATOM 3681 C CA . SER A 1 455 ? -18.310 3.898 15.921 1.00 85.56 455 SER A CA 1
ATOM 3682 C C . SER A 1 455 ? -18.430 4.052 17.445 1.00 85.56 455 SER A C 1
ATOM 3684 O O . SER A 1 455 ? -19.210 3.363 18.104 1.00 85.56 455 SER A O 1
ATOM 3686 N N . ALA A 1 456 ? -17.719 5.035 18.004 1.00 81.94 456 ALA A N 1
ATOM 3687 C CA . ALA A 1 456 ? -17.830 5.438 19.410 1.00 81.94 456 ALA A CA 1
ATOM 3688 C C . ALA A 1 456 ? -19.257 5.855 19.839 1.00 81.94 456 ALA A C 1
ATOM 3690 O O . ALA A 1 456 ? -19.577 5.807 21.023 1.00 81.94 456 ALA A O 1
ATOM 3691 N N . LYS A 1 457 ? -20.119 6.227 18.883 1.00 84.44 457 LYS A N 1
ATOM 3692 C CA . LYS A 1 457 ? -21.529 6.605 19.089 1.00 84.44 457 LYS A CA 1
ATOM 3693 C C . LYS A 1 457 ? -22.511 5.510 18.662 1.00 84.44 457 LYS A C 1
ATOM 3695 O O . LYS A 1 457 ? -23.645 5.810 18.301 1.00 84.44 457 LYS A O 1
ATOM 3700 N N . ASN A 1 458 ? -22.071 4.252 18.635 1.00 88.19 458 ASN A N 1
ATOM 3701 C CA . ASN A 1 458 ? -22.898 3.108 18.247 1.00 88.19 458 ASN A CA 1
ATOM 3702 C C . ASN A 1 458 ? -23.439 3.163 16.801 1.00 88.19 458 ASN A C 1
ATOM 3704 O O . ASN A 1 458 ? -24.456 2.548 16.489 1.00 88.19 458 ASN A O 1
ATOM 3708 N N . LYS A 1 459 ? -22.777 3.887 15.887 1.00 90.06 459 LYS A N 1
ATOM 3709 C CA . LYS A 1 459 ? -23.106 3.774 14.461 1.00 90.06 459 LYS A CA 1
ATOM 3710 C C . LYS A 1 459 ? -22.535 2.461 13.944 1.00 90.06 459 LYS A C 1
ATOM 3712 O O . LYS A 1 459 ? -21.318 2.295 13.976 1.00 90.06 459 LYS A O 1
ATOM 3717 N N . ILE A 1 460 ? -23.388 1.571 13.448 1.00 91.38 460 ILE A N 1
ATOM 3718 C CA . ILE A 1 460 ? -22.944 0.312 12.849 1.00 91.38 460 ILE A CA 1
ATOM 3719 C C . ILE A 1 460 ? -22.206 0.612 11.540 1.00 91.38 460 ILE A C 1
ATOM 3721 O O . ILE A 1 460 ? -22.740 1.262 10.641 1.00 91.38 460 ILE A O 1
ATOM 3725 N N . GLU A 1 461 ? -20.948 0.180 11.464 1.00 91.06 461 GLU A N 1
ATOM 3726 C CA . GLU A 1 461 ? -20.130 0.210 10.248 1.00 91.06 461 GLU A CA 1
ATOM 3727 C C . GLU A 1 461 ? -20.106 -1.163 9.573 1.00 91.06 461 GLU A C 1
ATOM 3729 O O . GLU A 1 461 ? -20.155 -1.248 8.349 1.00 91.06 461 GLU A O 1
ATOM 3734 N N . LEU A 1 462 ? -20.059 -2.231 10.376 1.00 94.44 462 LEU A N 1
ATOM 3735 C CA . LEU A 1 462 ? -20.190 -3.619 9.947 1.00 94.44 462 LEU A CA 1
ATOM 3736 C C . LEU A 1 462 ? -21.089 -4.356 10.939 1.00 94.44 462 LEU A C 1
ATOM 3738 O O . LEU A 1 462 ? -20.802 -4.367 12.137 1.00 94.44 462 LEU A O 1
ATOM 3742 N N . GLU A 1 463 ? -22.142 -4.995 10.441 1.00 96.00 463 GLU A N 1
ATOM 3743 C CA . GLU A 1 463 ? -23.005 -5.852 11.259 1.00 96.00 463 GLU A CA 1
ATOM 3744 C C . GLU A 1 463 ? -22.208 -7.012 11.886 1.00 96.00 463 GLU A C 1
ATOM 3746 O O . GLU A 1 463 ? -21.260 -7.503 11.257 1.00 96.00 463 GLU A O 1
ATOM 3751 N N . PRO A 1 464 ? -22.572 -7.482 13.097 1.00 96.69 464 PRO A N 1
ATOM 3752 C CA . PRO A 1 464 ? -21.897 -8.583 13.770 1.00 96.69 464 PRO A CA 1
ATOM 3753 C C . PRO A 1 464 ? -22.276 -9.934 13.149 1.00 96.69 464 PRO A C 1
ATOM 3755 O O . PRO A 1 464 ? -22.997 -10.733 13.740 1.00 96.69 464 PRO A O 1
ATOM 3758 N N . ILE A 1 465 ? -21.804 -10.180 11.926 1.00 97.69 465 ILE A N 1
ATOM 3759 C CA . ILE A 1 465 ? -22.072 -11.398 11.142 1.00 97.69 465 ILE A CA 1
ATOM 3760 C C . ILE A 1 465 ? -20.796 -12.149 10.745 1.00 97.69 465 ILE A C 1
ATOM 3762 O O . ILE A 1 465 ? -20.874 -13.254 10.205 1.00 97.69 465 ILE A O 1
ATOM 3766 N N . TYR A 1 466 ? -19.625 -11.565 10.998 1.00 98.19 466 TYR A N 1
ATOM 3767 C CA . TYR A 1 466 ? -18.347 -12.102 10.548 1.00 98.19 466 TYR A CA 1
ATOM 3768 C C . TYR A 1 466 ? -17.783 -13.093 11.562 1.00 98.19 466 TYR A C 1
ATOM 3770 O O . TYR A 1 466 ? -17.842 -12.863 12.762 1.00 98.19 466 TYR A O 1
ATOM 3778 N N . ASP A 1 467 ? -17.212 -14.197 11.095 1.00 98.00 467 ASP A N 1
ATOM 3779 C CA . ASP A 1 467 ? -16.418 -15.086 11.953 1.00 98.00 467 ASP A CA 1
ATOM 3780 C C . ASP A 1 467 ? -15.111 -14.421 12.384 1.00 98.00 46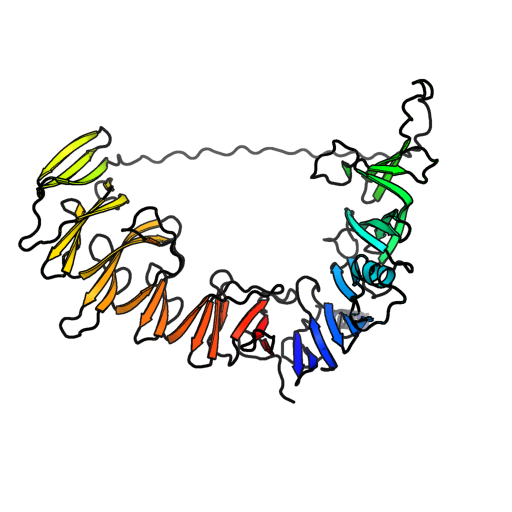7 ASP A C 1
ATOM 3782 O O . ASP A 1 467 ? -14.560 -14.737 13.435 1.00 98.00 467 ASP A O 1
ATOM 3786 N N . GLU A 1 468 ? -14.608 -13.501 11.561 1.00 96.19 468 GLU A N 1
ATOM 3787 C CA . GLU A 1 468 ? -13.356 -12.805 11.807 1.00 96.19 468 GLU A CA 1
ATOM 3788 C C . GLU A 1 468 ? -13.337 -11.440 11.120 1.00 96.19 468 GLU A C 1
ATOM 3790 O O . GLU A 1 468 ? -13.754 -11.294 9.966 1.00 96.19 468 GLU A O 1
ATOM 3795 N N . ILE A 1 469 ? -12.801 -10.457 11.840 1.00 95.19 469 ILE A N 1
ATOM 3796 C CA . ILE A 1 469 ? -12.368 -9.163 11.317 1.00 95.19 469 ILE A CA 1
ATOM 3797 C C . ILE A 1 469 ? -10.929 -8.976 11.796 1.00 95.19 469 ILE A C 1
ATOM 3799 O O . ILE A 1 469 ? -10.693 -8.873 12.999 1.00 95.19 469 ILE A O 1
ATOM 3803 N N . ALA A 1 470 ? -9.971 -8.970 10.875 1.00 92.25 470 ALA A N 1
ATOM 3804 C CA . ALA A 1 470 ? -8.546 -8.920 11.198 1.00 92.25 470 ALA A CA 1
ATOM 3805 C C . ALA A 1 470 ? -7.797 -8.001 10.238 1.00 92.25 470 ALA A C 1
ATOM 3807 O O . ALA A 1 470 ? -8.210 -7.834 9.093 1.00 92.25 470 ALA A O 1
ATOM 3808 N N . ASP A 1 471 ? -6.684 -7.424 10.676 1.00 90.69 471 ASP A N 1
ATOM 3809 C CA . ASP A 1 471 ? -5.864 -6.590 9.802 1.00 90.69 471 ASP A CA 1
ATOM 3810 C C . ASP A 1 471 ? -5.196 -7.437 8.706 1.00 90.69 471 ASP A C 1
ATOM 3812 O O . ASP A 1 471 ? -4.903 -8.631 8.872 1.00 90.69 471 ASP A O 1
ATOM 3816 N N . ASN A 1 472 ? -5.002 -6.836 7.534 1.00 90.19 472 ASN A N 1
ATOM 3817 C CA . ASN A 1 472 ? -4.308 -7.496 6.445 1.00 90.19 472 ASN A CA 1
ATOM 3818 C C . ASN A 1 472 ? -2.790 -7.451 6.664 1.00 90.19 472 ASN A C 1
ATOM 3820 O O . ASN A 1 472 ? -2.131 -6.453 6.401 1.00 90.19 472 ASN A O 1
ATOM 3824 N N . ASN A 1 473 ? -2.230 -8.579 7.091 1.00 86.62 473 ASN A N 1
ATOM 3825 C CA . ASN A 1 473 ? -0.790 -8.721 7.325 1.00 86.62 473 ASN A CA 1
ATOM 3826 C C . ASN A 1 473 ? 0.005 -9.102 6.062 1.00 86.62 473 ASN A C 1
ATOM 3828 O O . ASN A 1 473 ? 1.171 -9.479 6.160 1.00 86.62 473 ASN A O 1
ATOM 3832 N N . LEU A 1 474 ? -0.616 -9.057 4.879 1.00 85.69 474 LEU A N 1
ATOM 3833 C CA . LEU A 1 474 ? 0.065 -9.330 3.617 1.00 85.69 474 LEU A CA 1
ATOM 3834 C C . LEU A 1 474 ? 0.694 -8.042 3.080 1.00 85.69 474 LEU A C 1
ATOM 3836 O O . LEU A 1 474 ? 0.016 -7.033 2.901 1.00 85.69 474 LEU A O 1
ATOM 3840 N N . ASN A 1 475 ? 1.997 -8.078 2.804 1.00 78.75 475 ASN A N 1
ATOM 3841 C CA . ASN A 1 475 ? 2.737 -6.921 2.309 1.00 78.75 475 ASN A CA 1
ATOM 3842 C C . ASN A 1 475 ? 3.064 -7.096 0.818 1.00 78.75 475 ASN A C 1
ATOM 3844 O O . ASN A 1 475 ? 4.036 -7.763 0.465 1.00 78.75 475 ASN A O 1
ATOM 3848 N N . TYR A 1 476 ? 2.237 -6.520 -0.059 1.00 79.19 476 TYR A N 1
ATOM 3849 C CA . TYR A 1 476 ? 2.480 -6.504 -1.504 1.00 79.19 476 TYR A CA 1
ATOM 3850 C C . TYR A 1 476 ? 3.008 -5.142 -1.949 1.00 79.19 476 TYR A C 1
ATOM 3852 O O . TYR A 1 476 ? 2.434 -4.110 -1.626 1.00 79.19 476 TYR A O 1
ATOM 3860 N N . MET A 1 477 ? 4.055 -5.136 -2.777 1.00 64.00 477 MET A N 1
ATOM 3861 C CA . MET A 1 477 ? 4.701 -3.894 -3.230 1.00 64.00 477 MET A CA 1
ATOM 3862 C C . MET A 1 477 ? 3.886 -3.077 -4.252 1.00 64.00 477 MET A C 1
ATOM 3864 O O . MET A 1 477 ? 4.201 -1.913 -4.487 1.00 64.00 477 MET A O 1
ATOM 3868 N N . PHE A 1 478 ? 2.877 -3.669 -4.901 1.00 68.25 478 PHE A N 1
ATOM 3869 C CA . PHE A 1 478 ? 2.222 -3.083 -6.084 1.00 68.25 478 PHE A CA 1
ATOM 3870 C C . PHE A 1 478 ? 0.768 -2.634 -5.852 1.00 68.25 478 PHE A C 1
ATOM 3872 O O . PHE A 1 478 ? 0.096 -2.232 -6.803 1.00 68.25 478 PHE A O 1
ATOM 3879 N N . GLY A 1 479 ? 0.279 -2.680 -4.609 1.00 73.38 479 GLY A N 1
ATOM 3880 C CA . GLY A 1 479 ? -1.091 -2.312 -4.255 1.00 73.38 479 GLY A CA 1
ATOM 3881 C C . GLY A 1 479 ? -1.225 -1.865 -2.803 1.00 73.38 479 GLY A C 1
ATOM 3882 O O . GLY A 1 479 ? -0.297 -1.978 -2.013 1.00 73.38 479 GLY A O 1
ATOM 3883 N N . ASP A 1 480 ? -2.398 -1.340 -2.470 1.00 82.56 480 ASP A N 1
ATOM 3884 C CA . ASP A 1 480 ? -2.752 -0.978 -1.107 1.00 82.56 480 ASP A CA 1
ATOM 3885 C C . ASP A 1 480 ? -3.137 -2.237 -0.321 1.00 82.56 480 ASP A C 1
ATOM 3887 O O . ASP A 1 480 ? -4.030 -2.987 -0.733 1.00 82.56 480 ASP A O 1
ATOM 3891 N N . SER A 1 481 ? -2.444 -2.467 0.790 1.00 85.75 481 SER A N 1
ATOM 3892 C CA . SER A 1 481 ? -2.710 -3.540 1.744 1.00 85.75 481 SER A CA 1
ATOM 3893 C C . SER A 1 481 ? -3.286 -3.035 3.072 1.00 85.75 481 SER A C 1
ATOM 3895 O O . SER A 1 481 ? -3.607 -3.865 3.917 1.00 85.75 481 SER A O 1
ATOM 3897 N N . ASP A 1 482 ? -3.480 -1.721 3.249 1.00 88.88 482 ASP A N 1
ATOM 3898 C CA . ASP A 1 482 ? -4.031 -1.104 4.464 1.00 88.88 482 ASP A CA 1
ATOM 3899 C C . ASP A 1 482 ? -5.564 -1.244 4.516 1.00 88.88 482 ASP A C 1
ATOM 3901 O O . ASP A 1 482 ? -6.354 -0.347 4.182 1.00 88.88 482 ASP A O 1
ATOM 3905 N N . PHE A 1 483 ? -6.004 -2.446 4.883 1.00 92.06 483 PHE A N 1
ATOM 3906 C CA . PHE A 1 483 ? -7.407 -2.784 5.080 1.00 92.06 483 PHE A CA 1
ATOM 3907 C C . PHE A 1 483 ? -7.581 -3.957 6.046 1.00 92.06 483 PHE A C 1
ATOM 3909 O O . PHE A 1 483 ? -6.647 -4.692 6.358 1.00 92.06 483 PHE A O 1
ATOM 3916 N N . GLN A 1 484 ? -8.819 -4.163 6.486 1.00 93.12 484 GLN A N 1
ATOM 3917 C CA . GLN A 1 484 ? -9.205 -5.316 7.288 1.00 93.12 484 GLN A CA 1
ATOM 3918 C C . GLN A 1 484 ? -9.807 -6.410 6.415 1.00 93.12 484 GLN A C 1
ATOM 3920 O O . GLN A 1 484 ? -10.665 -6.154 5.565 1.00 93.12 484 GLN A O 1
ATOM 3925 N N . LYS A 1 485 ? -9.364 -7.640 6.650 1.00 94.94 485 LYS A N 1
ATOM 3926 C CA . LYS A 1 485 ? -9.926 -8.866 6.099 1.00 94.94 485 LYS A CA 1
ATOM 3927 C C . LYS A 1 485 ? -11.196 -9.213 6.860 1.00 94.94 485 LYS A C 1
ATOM 3929 O O . LYS A 1 485 ? -11.222 -9.198 8.090 1.00 94.94 485 LYS A O 1
ATOM 3934 N N . LEU A 1 486 ? -12.233 -9.546 6.108 1.00 97.56 486 LEU A N 1
ATOM 3935 C CA . LEU A 1 486 ? -13.509 -10.018 6.632 1.00 97.56 486 LEU A CA 1
ATOM 3936 C C . LEU A 1 486 ? -13.647 -11.501 6.309 1.00 97.56 486 LEU A C 1
ATOM 3938 O O . LEU A 1 486 ? -13.333 -11.887 5.183 1.00 97.56 486 LEU A O 1
ATOM 3942 N N . ARG A 1 487 ? -14.149 -12.322 7.237 1.00 97.81 487 ARG A N 1
ATOM 3943 C CA . ARG A 1 487 ? -14.401 -13.747 6.973 1.00 97.81 487 ARG A CA 1
ATOM 3944 C C . ARG A 1 487 ? -15.791 -14.189 7.412 1.00 97.81 487 ARG A C 1
ATOM 3946 O O . ARG A 1 487 ? -16.224 -13.861 8.513 1.00 97.81 487 ARG A O 1
ATOM 3953 N N . ILE A 1 488 ? -16.463 -14.964 6.561 1.00 98.12 488 ILE A N 1
ATOM 3954 C CA . ILE A 1 488 ? -17.684 -15.721 6.877 1.00 98.12 488 ILE A CA 1
ATOM 3955 C C . ILE A 1 488 ? -17.492 -17.146 6.350 1.00 98.12 488 ILE A C 1
ATOM 3957 O O . ILE A 1 488 ? -17.419 -17.372 5.143 1.00 98.12 488 ILE A O 1
ATOM 3961 N N . GLY A 1 489 ? -17.370 -18.123 7.243 1.00 97.00 489 GLY A N 1
ATOM 3962 C CA . GLY A 1 489 ? -16.989 -19.490 6.911 1.00 97.00 489 GLY A CA 1
ATOM 3963 C C . GLY A 1 489 ? -15.646 -19.522 6.177 1.00 97.00 489 GLY A C 1
ATOM 3964 O O . GLY A 1 489 ? -14.615 -19.138 6.735 1.00 97.00 489 GLY A O 1
ATOM 3965 N N . LYS A 1 490 ? -15.681 -19.975 4.917 1.00 96.69 490 LYS A N 1
ATOM 3966 C CA . LYS A 1 490 ? -14.536 -20.021 3.987 1.00 96.69 490 LYS A CA 1
ATOM 3967 C C . LYS A 1 490 ? -14.466 -18.814 3.041 1.00 96.69 490 LYS A C 1
ATOM 3969 O O . LYS A 1 490 ? -13.589 -18.769 2.186 1.00 96.69 490 LYS A O 1
ATOM 3974 N N . MET A 1 491 ? -15.404 -17.877 3.162 1.00 98.12 491 MET A N 1
ATOM 3975 C CA . MET A 1 491 ? -15.519 -16.726 2.276 1.00 98.12 491 MET A CA 1
ATOM 3976 C C . MET A 1 491 ? -14.839 -15.504 2.887 1.00 98.12 491 MET A C 1
ATOM 3978 O O . MET A 1 491 ? -14.938 -15.266 4.090 1.00 98.12 491 MET A O 1
ATOM 3982 N N . PHE A 1 492 ? -14.199 -14.705 2.043 1.00 98.00 492 PHE A N 1
ATOM 3983 C CA . PHE A 1 492 ? -13.378 -13.559 2.391 1.00 98.00 492 PHE A CA 1
ATOM 3984 C C . PHE A 1 492 ? -13.899 -12.286 1.733 1.00 98.00 492 PHE A C 1
ATOM 3986 O O . PHE A 1 492 ? -14.402 -12.296 0.605 1.00 98.00 492 PHE A O 1
ATOM 3993 N N . GLY A 1 493 ? -13.772 -11.186 2.467 1.00 97.75 493 GLY A N 1
ATOM 3994 C CA . GLY A 1 493 ? -14.122 -9.832 2.059 1.00 97.75 493 GLY A CA 1
ATOM 3995 C C . GLY A 1 493 ? -13.099 -8.824 2.574 1.00 97.75 493 GLY A C 1
ATOM 3996 O O . GLY A 1 493 ? -12.069 -9.193 3.143 1.00 97.75 493 GLY A O 1
ATOM 3997 N N . LEU A 1 494 ? -13.386 -7.542 2.372 1.00 96.19 494 LEU A N 1
ATOM 3998 C CA . LEU A 1 494 ? -12.482 -6.438 2.683 1.00 96.19 494 LEU A CA 1
ATOM 3999 C C . LEU A 1 494 ? -13.252 -5.248 3.250 1.00 96.19 494 LEU A C 1
ATOM 4001 O O . LEU A 1 494 ? -14.313 -4.879 2.747 1.00 96.19 494 LEU A O 1
ATOM 4005 N N . TYR A 1 495 ? -12.666 -4.586 4.243 1.00 94.38 495 TYR A N 1
ATOM 4006 C CA . TYR A 1 495 ? -13.116 -3.293 4.742 1.00 94.38 495 TYR A CA 1
ATOM 4007 C C . TYR A 1 495 ? -11.939 -2.320 4.861 1.00 94.38 495 TYR A C 1
ATOM 4009 O O . TYR A 1 495 ? -11.002 -2.556 5.619 1.00 94.38 495 TYR A O 1
ATOM 4017 N N . SER A 1 496 ? -11.998 -1.200 4.139 1.00 90.38 496 SER A N 1
ATOM 4018 C CA . SER A 1 496 ? -11.045 -0.092 4.257 1.00 90.38 496 SER A CA 1
ATOM 4019 C C . SER A 1 496 ? -11.795 1.214 4.484 1.00 90.38 496 SER A C 1
ATOM 4021 O O . SER A 1 496 ? -12.408 1.772 3.571 1.00 90.38 496 SER A O 1
ATOM 4023 N N . ARG A 1 497 ? -11.722 1.742 5.709 1.00 78.25 497 ARG A N 1
ATOM 4024 C CA . ARG A 1 497 ? -12.348 3.026 6.058 1.00 78.25 497 ARG A CA 1
ATOM 4025 C C . ARG A 1 497 ? -11.655 4.195 5.354 1.00 78.25 497 ARG A C 1
ATOM 4027 O O . ARG A 1 497 ? -12.333 5.049 4.786 1.00 78.25 497 ARG A O 1
ATOM 4034 N N . ASN A 1 498 ? -10.319 4.186 5.324 1.00 79.50 498 ASN A N 1
ATOM 4035 C CA . ASN A 1 498 ? -9.492 5.231 4.709 1.00 79.50 498 ASN A CA 1
ATOM 4036 C C . ASN A 1 498 ? -9.807 5.400 3.219 1.00 79.50 498 ASN A C 1
ATOM 4038 O O . ASN A 1 498 ? -9.917 6.521 2.723 1.00 79.50 498 ASN A O 1
ATOM 4042 N N . LYS A 1 499 ? -10.014 4.285 2.510 1.00 81.00 499 LYS A N 1
ATOM 4043 C CA . LYS A 1 499 ? -10.375 4.288 1.087 1.00 81.00 499 LYS A CA 1
ATOM 4044 C C . LYS A 1 499 ? -11.882 4.256 0.831 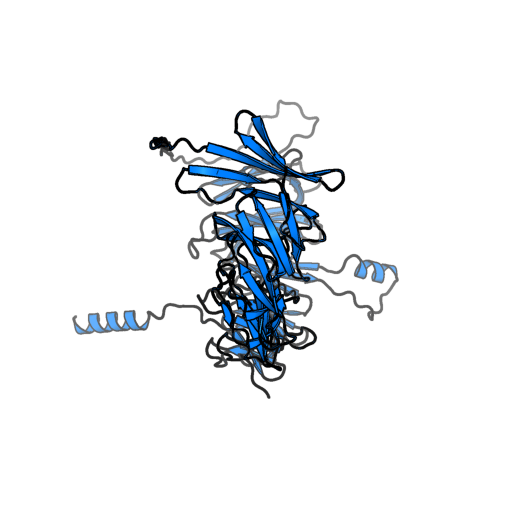1.00 81.00 499 LYS A C 1
ATOM 4046 O O . LYS A 1 499 ? -12.287 4.228 -0.327 1.00 81.00 499 LYS A O 1
ATOM 4051 N N . LYS A 1 500 ? -12.709 4.267 1.886 1.00 84.94 500 LYS A N 1
ATOM 4052 C CA . LYS A 1 500 ? -14.174 4.112 1.821 1.00 84.94 500 LYS A CA 1
ATOM 4053 C C . LYS A 1 500 ? -14.594 2.907 0.968 1.00 84.94 500 LYS A C 1
ATOM 4055 O O . LYS A 1 500 ? -15.495 3.005 0.137 1.00 84.94 500 LYS A O 1
ATOM 4060 N N . MET A 1 501 ? -13.915 1.778 1.156 1.00 89.69 501 MET A N 1
ATOM 4061 C CA . MET A 1 501 ? -14.153 0.552 0.404 1.00 89.69 501 MET A CA 1
ATOM 4062 C C . MET A 1 501 ? -14.708 -0.541 1.304 1.00 89.69 501 MET A C 1
ATOM 4064 O O . MET A 1 501 ? -14.192 -0.799 2.389 1.00 89.69 501 MET A O 1
ATOM 4068 N N . PHE A 1 502 ? -15.743 -1.207 0.810 1.00 94.75 502 PHE A N 1
ATOM 4069 C CA . PHE A 1 502 ? -16.330 -2.379 1.428 1.00 94.75 502 PHE A CA 1
ATOM 4070 C C . PHE A 1 502 ? -16.579 -3.428 0.352 1.00 94.75 502 PHE A C 1
ATOM 4072 O O . PHE A 1 502 ? -17.123 -3.123 -0.714 1.00 94.75 502 PHE A O 1
ATOM 4079 N N . VAL A 1 503 ? -16.160 -4.652 0.645 1.00 96.62 503 VAL A N 1
ATOM 4080 C CA . VAL A 1 503 ? -16.408 -5.839 -0.159 1.00 96.62 503 VAL A CA 1
ATOM 4081 C C . VAL A 1 503 ? -16.919 -6.915 0.795 1.00 96.62 503 VAL A C 1
ATOM 4083 O O . VAL A 1 503 ? -16.183 -7.286 1.713 1.00 96.62 503 VAL A O 1
ATOM 4086 N N . PRO A 1 504 ? -18.159 -7.405 0.627 1.00 96.88 504 PRO A N 1
ATOM 4087 C CA . PRO A 1 504 ? -18.683 -8.462 1.483 1.00 96.88 504 PRO A CA 1
ATOM 4088 C C . PRO A 1 504 ? -17.849 -9.743 1.349 1.00 96.88 504 PRO A C 1
ATOM 4090 O O . PRO A 1 504 ? -17.049 -9.888 0.425 1.00 96.88 504 PRO A O 1
ATOM 4093 N N . ALA A 1 505 ? -18.037 -10.686 2.272 1.00 97.81 505 ALA A N 1
ATOM 4094 C CA . ALA A 1 505 ? -17.343 -11.969 2.234 1.00 97.81 505 ALA A CA 1
ATOM 4095 C C . ALA A 1 505 ? -17.877 -12.865 1.100 1.00 97.81 505 ALA A C 1
ATOM 4097 O O . ALA A 1 505 ? -18.748 -13.702 1.320 1.00 97.81 505 ALA A O 1
ATOM 4098 N N . ILE A 1 506 ? -17.378 -12.654 -0.121 1.00 98.00 506 ILE A N 1
ATOM 4099 C CA . ILE A 1 506 ? -17.869 -13.285 -1.362 1.00 98.00 506 ILE A CA 1
ATOM 4100 C C . ILE A 1 506 ? -16.788 -14.041 -2.138 1.00 98.00 506 ILE A C 1
ATOM 4102 O O . ILE A 1 506 ? -17.093 -14.672 -3.149 1.00 98.00 506 ILE A O 1
ATOM 4106 N N . PHE A 1 507 ? -15.538 -14.024 -1.672 1.00 98.25 507 PHE A N 1
ATOM 4107 C CA . PHE A 1 507 ? -14.446 -14.755 -2.311 1.00 98.25 507 PHE A CA 1
ATOM 4108 C C . PHE A 1 507 ? -14.045 -15.988 -1.519 1.00 98.25 507 PHE A C 1
ATOM 4110 O O . PHE A 1 507 ? -13.812 -15.917 -0.329 1.00 98.25 507 PHE A O 1
ATOM 4117 N N . ASP A 1 508 ? -13.852 -17.104 -2.196 1.00 96.94 508 ASP A N 1
ATOM 4118 C CA . ASP A 1 508 ? -13.240 -18.331 -1.665 1.00 96.94 508 ASP A CA 1
ATOM 4119 C C . ASP A 1 508 ? -11.710 -18.233 -1.484 1.00 96.94 508 ASP A C 1
ATOM 4121 O O . ASP A 1 508 ? -11.059 -19.189 -1.063 1.00 96.94 508 ASP A O 1
ATOM 4125 N N . LYS A 1 509 ? -11.122 -17.083 -1.829 1.00 97.19 509 LYS A N 1
ATOM 4126 C CA . LYS A 1 509 ? -9.696 -16.761 -1.724 1.00 97.19 509 LYS A CA 1
ATOM 4127 C C . LYS A 1 509 ? -9.525 -15.454 -0.961 1.00 97.19 509 LYS A C 1
ATOM 4129 O O . LYS A 1 509 ? -10.371 -14.566 -1.063 1.00 97.19 509 LYS A O 1
ATOM 4134 N N . GLN A 1 510 ? -8.423 -15.319 -0.227 1.00 95.94 510 GLN A N 1
ATOM 4135 C CA . GLN A 1 510 ? -8.131 -14.081 0.497 1.00 95.94 510 GLN A CA 1
ATOM 4136 C C . GLN A 1 510 ? -7.879 -12.938 -0.489 1.00 95.94 510 GLN A C 1
ATOM 4138 O O . GLN A 1 510 ? -7.313 -13.147 -1.562 1.00 95.94 510 GLN A O 1
ATOM 4143 N N . ILE A 1 511 ? -8.271 -11.721 -0.114 1.00 96.75 511 ILE A N 1
ATOM 4144 C CA . ILE A 1 511 ? -7.861 -10.511 -0.828 1.00 96.75 511 ILE A CA 1
ATOM 4145 C C . ILE A 1 511 ? -6.505 -10.095 -0.256 1.00 96.75 511 ILE A C 1
ATOM 4147 O O . ILE A 1 511 ? -6.417 -9.766 0.925 1.00 96.75 511 ILE A O 1
ATOM 4151 N N . GLY A 1 512 ? -5.457 -10.134 -1.078 1.00 95.06 512 GLY A N 1
ATOM 4152 C CA . GLY A 1 512 ? -4.097 -9.783 -0.664 1.00 95.06 512 GLY A CA 1
ATOM 4153 C C . GLY A 1 512 ? -3.797 -8.290 -0.756 1.00 95.06 512 GLY A C 1
ATOM 4154 O O . GLY A 1 512 ? -3.143 -7.729 0.119 1.00 95.06 512 GLY A O 1
ATOM 4155 N N . PHE A 1 513 ? -4.302 -7.639 -1.804 1.00 94.69 513 PHE A N 1
ATOM 4156 C CA . PHE A 1 513 ? -4.119 -6.211 -2.057 1.00 94.69 513 PHE A CA 1
ATOM 4157 C C . PHE A 1 513 ? -5.259 -5.654 -2.913 1.00 94.69 513 PHE A C 1
ATOM 4159 O O . PHE A 1 513 ? -5.978 -6.401 -3.586 1.00 94.69 513 PHE A O 1
ATOM 4166 N N . MET A 1 514 ? -5.390 -4.329 -2.938 1.00 93.31 514 MET A N 1
ATOM 4167 C CA . MET A 1 514 ? -6.264 -3.617 -3.868 1.00 93.31 514 MET A CA 1
ATOM 4168 C C . MET A 1 514 ? -5.507 -2.529 -4.630 1.00 93.31 514 MET A C 1
ATOM 4170 O O . MET A 1 514 ? -4.592 -1.896 -4.115 1.00 93.31 514 MET A O 1
ATOM 4174 N N . MET A 1 515 ? -5.916 -2.273 -5.865 1.00 92.50 515 MET A N 1
ATOM 4175 C CA . MET A 1 515 ? -5.423 -1.172 -6.685 1.00 92.50 515 MET A CA 1
ATOM 4176 C C . MET A 1 515 ? -6.582 -0.205 -6.932 1.00 92.50 515 MET A C 1
ATOM 4178 O O . MET A 1 515 ? -7.427 -0.476 -7.796 1.00 92.50 515 MET A O 1
ATOM 4182 N N . PRO A 1 516 ? -6.683 0.889 -6.157 1.00 91.06 516 PRO A N 1
ATOM 4183 C CA . PRO A 1 516 ? -7.752 1.855 -6.339 1.00 91.06 516 PRO A CA 1
ATOM 4184 C C . PRO A 1 516 ? -7.576 2.624 -7.650 1.00 91.06 516 PRO A C 1
ATOM 4186 O O . PRO A 1 516 ? -6.456 2.969 -8.022 1.00 91.06 516 PRO A O 1
ATOM 4189 N N . ASN A 1 517 ? -8.685 2.929 -8.329 1.00 90.56 517 ASN A N 1
ATOM 4190 C CA . ASN A 1 517 ? -8.692 3.638 -9.618 1.00 90.56 517 ASN A CA 1
ATOM 4191 C C . ASN A 1 517 ? -7.729 3.030 -10.656 1.00 90.56 517 ASN A C 1
ATOM 4193 O O . ASN A 1 517 ? -6.944 3.738 -11.296 1.00 90.56 517 ASN A O 1
ATOM 4197 N N . TYR A 1 518 ? -7.761 1.706 -10.784 1.00 92.44 518 TYR A N 1
ATOM 4198 C CA . TYR A 1 518 ? -6.846 0.944 -11.618 1.00 92.44 518 TYR A CA 1
ATOM 4199 C C . TYR A 1 518 ? -6.787 1.492 -13.055 1.00 92.44 518 TYR A C 1
ATOM 4201 O O . TYR A 1 518 ? -7.818 1.726 -13.690 1.00 92.44 518 TYR A O 1
ATOM 4209 N N . GLN A 1 519 ? -5.562 1.721 -13.549 1.00 88.56 519 GLN A N 1
ATOM 4210 C CA . GLN A 1 519 ? -5.265 2.357 -14.843 1.00 88.56 519 GLN A CA 1
ATOM 4211 C C . GLN A 1 519 ? -6.033 3.661 -15.091 1.00 88.56 519 GLN A C 1
ATOM 4213 O O . GLN A 1 519 ? -6.592 3.878 -16.165 1.00 88.56 519 GLN A O 1
ATOM 4218 N N . ASN A 1 520 ? -6.071 4.534 -14.082 1.00 86.69 520 ASN A N 1
ATOM 4219 C CA . ASN A 1 520 ? -6.727 5.842 -14.132 1.00 86.69 520 ASN A CA 1
ATOM 4220 C C . ASN A 1 520 ? -8.250 5.781 -14.363 1.00 86.69 520 ASN A C 1
ATOM 4222 O O . ASN A 1 520 ? -8.885 6.814 -14.590 1.00 86.69 520 ASN A O 1
ATOM 4226 N N . LYS A 1 521 ? -8.871 4.596 -14.272 1.00 88.50 521 LYS A N 1
ATOM 4227 C CA . LYS A 1 521 ? -10.323 4.450 -14.359 1.00 88.50 521 LYS A CA 1
ATOM 4228 C C . LYS A 1 521 ? -10.934 4.689 -12.983 1.00 88.50 521 LYS A C 1
ATOM 4230 O O . LYS A 1 521 ? -10.834 3.852 -12.089 1.00 88.50 521 LYS A O 1
ATOM 4235 N N . LYS A 1 522 ? -11.574 5.849 -12.819 1.00 89.38 522 LYS A N 1
ATOM 4236 C CA . LYS A 1 522 ? -12.234 6.247 -11.569 1.00 89.38 522 LYS A CA 1
ATOM 4237 C C . LYS A 1 522 ? -13.201 5.162 -11.074 1.00 89.38 522 LYS A C 1
ATOM 4239 O O . LYS A 1 522 ? -13.954 4.600 -11.867 1.00 89.38 522 LYS A O 1
ATOM 4244 N N . ASP A 1 523 ? -13.161 4.889 -9.771 1.00 88.19 523 ASP A N 1
ATOM 4245 C CA . ASP A 1 523 ? -14.010 3.929 -9.046 1.00 88.19 523 ASP A CA 1
ATOM 4246 C C . ASP A 1 523 ? -13.854 2.458 -9.480 1.00 88.19 523 ASP A C 1
ATOM 4248 O O . ASP A 1 523 ? -14.539 1.569 -8.960 1.00 88.19 523 ASP A O 1
ATOM 4252 N N . PHE A 1 524 ? -12.919 2.168 -10.390 1.00 92.31 524 PHE A N 1
ATOM 4253 C CA . PHE A 1 524 ? -12.564 0.812 -10.775 1.00 92.31 524 PHE A CA 1
ATOM 4254 C C . PHE A 1 524 ? -11.426 0.301 -9.893 1.00 9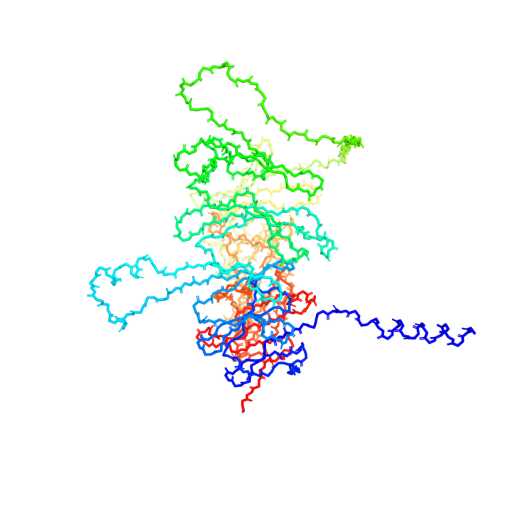2.31 524 PHE A C 1
ATOM 4256 O O . PHE A 1 524 ? -10.249 0.532 -10.157 1.00 92.31 524 PHE A O 1
ATOM 4263 N N . ASN A 1 525 ? -11.796 -0.381 -8.813 1.00 92.69 525 ASN A N 1
ATOM 4264 C CA . ASN A 1 525 ? -10.847 -0.937 -7.855 1.00 92.69 525 ASN A CA 1
ATOM 4265 C C . ASN A 1 525 ? -10.590 -2.405 -8.188 1.00 92.69 525 ASN A C 1
ATOM 4267 O O . ASN A 1 525 ? -11.516 -3.221 -8.135 1.00 92.69 525 ASN A O 1
ATOM 4271 N N . LEU A 1 526 ? -9.347 -2.725 -8.538 1.00 95.75 526 LEU A N 1
ATOM 4272 C CA . LEU A 1 526 ? -8.936 -4.087 -8.858 1.00 95.75 526 LEU A CA 1
ATOM 4273 C C . LEU A 1 526 ? -8.434 -4.782 -7.592 1.00 95.75 526 LEU A C 1
ATOM 4275 O O . LEU A 1 526 ? -7.600 -4.232 -6.880 1.00 95.75 526 LEU A O 1
ATOM 4279 N N . LEU A 1 527 ? -8.936 -5.978 -7.310 1.00 96.62 527 LEU A N 1
ATOM 4280 C CA . LEU A 1 527 ? -8.559 -6.775 -6.144 1.00 96.62 527 LEU A CA 1
ATOM 4281 C C . LEU A 1 527 ? -7.618 -7.899 -6.581 1.00 96.62 527 LEU A C 1
ATOM 4283 O O . LEU A 1 527 ? -7.895 -8.565 -7.577 1.00 96.62 527 LEU A O 1
ATOM 4287 N N . GLY A 1 528 ? -6.534 -8.126 -5.844 1.00 96.69 528 GLY A N 1
ATOM 4288 C CA . GLY A 1 528 ? -5.681 -9.303 -6.004 1.00 96.69 528 GLY A CA 1
ATOM 4289 C C . GLY A 1 528 ? -6.134 -10.416 -5.065 1.00 96.69 528 GLY A C 1
ATOM 4290 O O . GLY A 1 528 ? -6.013 -10.270 -3.849 1.00 96.69 528 GLY A O 1
ATOM 4291 N N . LEU A 1 529 ? -6.659 -11.514 -5.612 1.00 97.31 529 LEU A N 1
ATOM 4292 C CA . LEU A 1 529 ? -6.996 -12.714 -4.845 1.00 97.31 529 LEU A CA 1
ATOM 4293 C C . LEU A 1 529 ? -5.774 -13.619 -4.742 1.00 97.31 529 LEU A C 1
ATOM 4295 O O . LEU A 1 529 ? -5.063 -13.809 -5.730 1.00 97.31 529 LEU A O 1
ATOM 4299 N N . VAL A 1 530 ? -5.544 -14.193 -3.566 1.00 96.12 530 VAL A N 1
ATOM 4300 C CA . VAL A 1 530 ? -4.314 -14.929 -3.257 1.00 96.12 530 VAL A CA 1
ATOM 4301 C C . VAL A 1 530 ? -4.608 -16.305 -2.669 1.00 96.12 530 VAL A C 1
ATOM 4303 O O . VAL A 1 530 ? -5.653 -16.537 -2.052 1.00 96.12 530 VAL A O 1
ATOM 4306 N N . ASN A 1 531 ? -3.686 -17.233 -2.901 1.00 94.25 531 ASN A N 1
ATOM 4307 C CA . ASN A 1 531 ? -3.668 -18.542 -2.264 1.00 94.25 531 ASN A CA 1
ATOM 4308 C C . ASN A 1 531 ? -3.171 -18.439 -0.811 1.00 94.25 531 ASN A C 1
ATOM 4310 O O . ASN A 1 531 ? -2.740 -17.379 -0.358 1.00 94.25 531 ASN A O 1
ATOM 4314 N N . GLU A 1 532 ? -3.238 -19.549 -0.075 1.00 90.75 532 GLU A N 1
ATOM 4315 C CA . GLU A 1 532 ? -2.807 -19.619 1.331 1.00 90.75 532 GLU A CA 1
ATOM 4316 C C . GLU A 1 532 ? -1.311 -19.327 1.515 1.00 90.75 532 GLU A C 1
ATOM 4318 O O . GLU A 1 532 ? -0.919 -18.759 2.529 1.00 90.75 532 GLU A O 1
ATOM 4323 N N . ASP A 1 533 ? -0.492 -19.641 0.510 1.00 91.38 533 ASP A N 1
ATOM 4324 C CA . ASP A 1 533 ? 0.943 -19.339 0.465 1.00 91.38 533 ASP A CA 1
ATOM 4325 C C . ASP A 1 533 ? 1.254 -17.871 0.101 1.00 91.38 533 ASP A C 1
ATOM 4327 O O . ASP A 1 533 ? 2.417 -17.483 0.008 1.00 91.38 533 ASP A O 1
ATOM 4331 N N . GLY A 1 534 ? 0.227 -17.044 -0.129 1.00 90.00 534 GLY A N 1
ATOM 4332 C CA . GLY A 1 534 ? 0.375 -15.654 -0.557 1.00 90.00 534 GLY A CA 1
ATOM 4333 C C . GLY A 1 534 ? 0.704 -15.484 -2.045 1.00 90.00 534 GLY A C 1
ATOM 4334 O O . GLY A 1 534 ? 0.946 -14.365 -2.502 1.00 90.00 534 GLY A O 1
ATOM 4335 N N . THR A 1 535 ? 0.697 -16.543 -2.853 1.00 91.50 535 THR A N 1
ATOM 4336 C CA . THR A 1 535 ? 0.831 -16.397 -4.308 1.00 91.50 535 THR A CA 1
ATOM 4337 C C . THR A 1 535 ? -0.456 -15.848 -4.918 1.00 91.50 535 THR A C 1
ATOM 4339 O O . THR A 1 535 ? -1.564 -16.141 -4.460 1.00 91.50 535 THR A O 1
ATOM 4342 N N . ILE A 1 536 ? -0.334 -15.030 -5.967 1.00 93.69 536 ILE A N 1
ATOM 4343 C CA . ILE A 1 536 ? -1.501 -14.466 -6.652 1.00 93.69 536 ILE A CA 1
ATOM 4344 C C . ILE A 1 536 ? -2.255 -15.591 -7.371 1.00 93.69 536 ILE A C 1
ATOM 4346 O O . ILE A 1 536 ? -1.715 -16.287 -8.231 1.00 93.69 536 ILE A O 1
ATOM 4350 N N . PHE A 1 537 ? -3.532 -15.743 -7.027 1.00 96.06 537 PHE A N 1
ATOM 4351 C CA . PHE A 1 537 ? -4.453 -16.648 -7.696 1.00 96.06 537 PHE A CA 1
ATOM 4352 C C . PHE A 1 537 ? -5.011 -15.993 -8.964 1.00 96.06 537 PHE A C 1
ATOM 4354 O O . PHE A 1 537 ? -4.775 -16.483 -10.067 1.00 96.06 537 PHE A O 1
ATOM 4361 N N . CYS A 1 538 ? -5.720 -14.873 -8.821 1.00 97.06 538 CYS A N 1
ATOM 4362 C CA . CYS A 1 538 ? -6.257 -14.094 -9.937 1.00 97.06 538 CYS A CA 1
ATOM 4363 C C . CYS A 1 538 ? -6.607 -12.669 -9.494 1.00 97.06 538 CYS A C 1
ATOM 4365 O O . CYS A 1 538 ? -6.488 -12.319 -8.321 1.00 97.06 538 CYS A O 1
ATOM 4367 N N . TYR A 1 539 ? -7.104 -11.859 -10.426 1.00 97.62 539 TYR A N 1
ATOM 4368 C CA . TYR A 1 539 ? -7.697 -10.563 -10.105 1.00 97.62 539 TYR A CA 1
ATOM 4369 C C . TYR A 1 539 ? -9.217 -10.657 -9.992 1.00 97.62 539 TYR A C 1
ATOM 4371 O O . TYR A 1 539 ? -9.837 -11.557 -10.563 1.00 97.62 539 TYR A O 1
ATOM 4379 N N . ALA A 1 540 ? -9.834 -9.715 -9.284 1.00 98.12 540 ALA A N 1
ATOM 4380 C CA . ALA A 1 540 ? -11.281 -9.640 -9.137 1.00 98.12 540 ALA A CA 1
ATOM 4381 C C . ALA A 1 540 ? -11.791 -8.200 -8.996 1.00 98.12 540 ALA A C 1
ATOM 4383 O O . ALA A 1 540 ? -11.034 -7.264 -8.735 1.00 98.12 540 ALA A O 1
ATOM 4384 N N . ARG A 1 541 ? -13.101 -8.027 -9.163 1.00 96.75 541 ARG A N 1
ATOM 4385 C CA . ARG A 1 541 ? -13.835 -6.792 -8.863 1.00 96.75 541 ARG A CA 1
ATOM 4386 C C . ARG A 1 541 ? -14.599 -6.933 -7.552 1.00 96.75 541 ARG A C 1
ATOM 4388 O O . ARG A 1 541 ? -14.972 -8.032 -7.165 1.00 96.75 541 ARG A O 1
ATOM 4395 N N . LYS A 1 542 ? -14.941 -5.809 -6.920 1.00 95.69 542 LYS A N 1
ATOM 4396 C CA . LYS A 1 542 ? -15.726 -5.772 -5.668 1.00 95.69 542 LYS A CA 1
ATOM 4397 C C . LYS A 1 542 ? -17.107 -6.448 -5.722 1.00 95.69 542 LYS A C 1
ATOM 4399 O O . LYS A 1 542 ? -17.689 -6.687 -4.674 1.00 95.69 542 LYS A O 1
ATOM 4404 N N . ASP A 1 543 ? -17.644 -6.706 -6.912 1.00 95.56 543 ASP A N 1
ATOM 4405 C CA . ASP A 1 543 ? -18.935 -7.377 -7.117 1.00 95.56 543 ASP A CA 1
ATOM 4406 C C . ASP A 1 543 ? -18.822 -8.909 -7.189 1.00 95.56 543 ASP A C 1
ATOM 4408 O O . ASP A 1 543 ? -19.820 -9.587 -7.409 1.00 95.56 543 ASP A O 1
ATOM 4412 N N . GLY A 1 544 ? -17.618 -9.460 -7.009 1.00 96.62 544 GLY A N 1
ATOM 4413 C CA . GLY A 1 544 ? -17.373 -10.899 -7.044 1.00 96.62 544 GLY A CA 1
ATOM 4414 C C . GLY A 1 544 ? -16.915 -11.419 -8.404 1.00 96.62 544 GLY A C 1
ATOM 4415 O O . GLY A 1 544 ? -16.514 -12.579 -8.496 1.00 96.62 544 GLY A O 1
ATOM 4416 N N . PHE A 1 545 ? -16.910 -10.588 -9.454 1.00 97.62 545 PHE A N 1
ATOM 4417 C CA . PHE A 1 545 ? -16.397 -10.999 -10.759 1.00 97.62 545 PHE A CA 1
ATOM 4418 C C . PHE A 1 545 ? -14.898 -11.315 -10.676 1.00 97.62 545 PHE A C 1
ATOM 4420 O O . PHE A 1 545 ? -14.102 -10.452 -10.298 1.00 97.62 545 PHE A O 1
ATOM 4427 N N . LYS A 1 546 ? -14.507 -12.534 -11.062 1.00 98.25 546 LYS A N 1
ATOM 4428 C CA . LYS A 1 546 ? -13.109 -12.981 -11.116 1.00 98.25 546 LYS A CA 1
ATOM 4429 C C . LYS A 1 546 ? -12.604 -12.916 -12.559 1.00 98.25 546 LYS A C 1
ATOM 4431 O O . LYS A 1 546 ? -13.237 -13.456 -13.463 1.00 98.25 546 LYS A O 1
ATOM 4436 N N . TYR A 1 547 ? -11.431 -12.325 -12.770 1.00 98.06 547 TYR A N 1
ATOM 4437 C CA . TYR A 1 547 ? -10.700 -12.367 -14.042 1.00 98.06 547 TYR A CA 1
ATOM 4438 C C . TYR A 1 547 ? -9.953 -13.701 -14.168 1.00 98.06 547 TYR A C 1
ATOM 4440 O O . TYR A 1 547 ? -8.722 -13.760 -14.221 1.00 98.06 547 TYR A O 1
ATOM 4448 N N . TYR A 1 548 ? -10.728 -14.781 -14.117 1.00 97.81 548 TYR A N 1
ATOM 4449 C CA . TYR A 1 548 ? -10.248 -16.150 -14.082 1.00 97.81 548 TYR A CA 1
ATOM 4450 C C . TYR A 1 548 ? -11.223 -17.083 -14.791 1.00 97.81 548 TYR A C 1
ATOM 4452 O O . TYR A 1 548 ? -12.435 -17.003 -14.585 1.00 97.81 548 TYR A O 1
ATOM 4460 N N . LYS A 1 549 ? -10.672 -18.021 -15.556 1.00 96.81 549 LYS A N 1
ATOM 4461 C CA . LYS A 1 549 ? -11.391 -19.165 -16.105 1.00 96.81 549 LYS A CA 1
ATOM 4462 C C . LYS A 1 549 ? -10.564 -20.429 -15.867 1.00 96.81 549 LYS A C 1
ATOM 4464 O O . LYS A 1 549 ? -9.362 -20.441 -16.133 1.00 96.81 549 LYS A O 1
ATOM 4469 N N . ALA A 1 550 ? -11.201 -21.486 -15.369 1.00 94.00 550 ALA A N 1
ATOM 4470 C CA . ALA A 1 550 ? -10.578 -22.807 -15.332 1.00 94.00 550 ALA A CA 1
ATOM 4471 C C . ALA A 1 550 ? -10.345 -23.324 -16.766 1.00 94.00 550 ALA A C 1
ATOM 4473 O O . ALA A 1 550 ? -11.043 -22.896 -17.692 1.00 94.00 550 ALA A O 1
ATOM 4474 N N . ASN A 1 551 ? -9.347 -24.195 -16.939 1.00 82.19 551 ASN A N 1
ATOM 4475 C CA . ASN A 1 551 ? -9.094 -24.858 -18.223 1.00 82.19 551 ASN A CA 1
ATOM 4476 C C . ASN A 1 551 ? -10.209 -25.834 -18.593 1.00 82.19 551 ASN A C 1
ATOM 4478 O O . ASN A 1 551 ? -10.753 -26.473 -17.664 1.00 82.19 551 ASN A O 1
#

pLDDT: mean 82.04, std 18.71, range [23.03, 98.25]

Sequence (551 aa):
MRKTLLIALLLFILTGKGFSQETLVPYRVGDKYGLSDYNGKLIVQPIYDWIEIGPKYPAGYFGFTKGDKKGILYNKKELITAGKNYDFNVVENKFILSKYKEEFDYNKTYGSSEERNEARRNPKQFISLYNLAGQSIYKDNFAKLSILDTMGRSVKHNKNAKYTLFVSTNFDGKFSVFEFDNDKQIISKWFLKDYEKFSLQRGSSIIMRMDDAEFIAKKDWSADEQLITFEVVNNLVKMNSKVIPKKGNSADDMLTNSISGDLRGDPTADIVISEGGRIEPSKALKIKKYFTRFKLVDGKISFIKNDIYQKETVKDFILPAGATNPKIENLYFSLPKNKDSVEFQTSNVLTFQVDEKFGVYLLDSVYLKPIYTKINAIILNEGNDRSLSFLVGLKDDKSTRVRYGTVDIYGRPIIPIVYDEIVIDNKYSSFNRFTNDLYATNLRVTTNGKMGKISAKNKIELEPIYDEIADNNLNYMFGDSDFQKLRIGKMFGLYSRNKKMFVPAIFDKQIGFMMPNYQNKKDFNLLGLVNEDGTIFCYARKDGFKYYKAN

Secondary structure (DSSP, 8-state):
-HHHHHHHHHHHHHS----PPP--EEEEETTEEEEE-TT--EEEEEEESEEE-BTTB-TTEEEEEETTEEEEEETTEEEEEEETTEEEEEETTTEEEEEEEPPP-TTSPPSSHHHHHHHHHS--EEEEEE-TTS-BS-TT-BSEEEEEEEES--SS-TTS-SEEEEEEE-TTS-EEEEEEETTTTEEEEEEEEEESEEEEPTT--S---GGG-EEEEESSTTSPPEEEEEEEETTEEEEEEEE---TTS-TT-------------------PPPPPPPPPPP-----EEEEEEEEEETTEEEEEEEETT--EEEEEE-PPTT-EEEEEEEEEEEPPP-TT-EEEEEEEEEEEEETTEEEEESSSS-EEEEEESEEEEEEEEETTEEEEEEEEEEE-TT-S-EEEEEEETTS-EEEEEEESEEEES--EE-S-TTEEEE-SS-EEEEETTEEEEE-TT--EEEEEEESEEEE-----TTSB--SEEEEETTEEEEEETTTTEEEEEEESSEEEEEETTGGG-TT-PEEEEE-TTS-EEEEEETTS-EEEE--